Protein AF-A0A348ZWU0-F1 (afdb_monomer)

Radius of gyration: 22.85 Å; Cα contacts (8 Å, |Δi|>4): 570; chains: 1; bounding box: 64×37×62 Å

Foldseek 3Di:
DVVLVVQLVVLVVLLVVLVVCLVLVPPPSLQCSLLSNLVSLLSNLQSVVCVVVVDGPQPDPCNLVLLLLLLLLVLVVLVLCLQLVFKFKFAAAPDLVSNLVSSSSNSSRRLSQLVSQLVVQLVVQDWDFADADACPVCLVVLLVVLVVLSVCCNVCSQPSVLSVLQSQLSNLQSVCVVVVWDHPNVCSNVRTCSSLVSLLVSLLVVLVSSLVSQLSRLTHMAGLRHPQPPDDDRRHGPVVSSSSSNNSSNSVSSVRCQPVPPCCVVPVVVVSVVSVVSSVVSSVVSVVRRYQEHFDFPVRQPPDDPVNVVVCVVVVNTTLSSDDLVPDDPQRNQLSCLCSLVNNYDLLSVLCVVVVNRHLVSLLPDQLVRSCVSSVNPDSSVSVSRNVSSVDPDDDD

Secondary structure (DSSP, 8-state):
-HHHHHHHHHHHHHHHHHHHHHHTT-TTGGGGHHHHHHHHHHHHHHHHHHHHHSS-SSSSTTHHHHHHHHHHHHHHHHHHHHHH--EEEESB-SSHHHHHHHHHHHHTTHHHHHHHHHHHHHHHH---B------GGGHHHHHHHHHHHHHHHHHSTTTSGGGGGTTHHHHHHHHHHHHTSS-HHHHHHTTB-HHHHHHHHHHHHHHHHHHHHHHH-SSEEEE--TT--SSEETTEETTHHHHHHHHHHHHHHHHHHHHH-HHHHH-HHHHHHHHHHHHHHHHHHHHHHTB--BPPBGGG-TTS-HHHHHHHHHTT--BGGGS-GGGS-HHHHHHHHHHHGGG--HHHHHHHHTTT--SHHHHHTS-HHHHHHHHT-S-HHHHHHHHHHHHSPPP--

Mean predicted aligned error: 4.57 Å

Structure (mmCIF, N/CA/C/O backbone):
data_AF-A0A348ZWU0-F1
#
_entry.id   AF-A0A348ZWU0-F1
#
loop_
_atom_site.group_PDB
_atom_site.id
_atom_site.type_symbol
_atom_site.label_atom_id
_atom_site.label_alt_id
_atom_site.label_comp_id
_atom_site.label_asym_id
_atom_site.label_entity_id
_atom_site.label_seq_id
_atom_site.pdbx_PDB_ins_code
_atom_site.Cartn_x
_atom_site.Cartn_y
_atom_site.Cartn_z
_atom_site.occupancy
_atom_site.B_iso_or_equiv
_atom_site.auth_seq_id
_atom_site.auth_comp_id
_atom_site.auth_asym_id
_atom_site.auth_atom_id
_atom_site.pdbx_PDB_model_num
ATOM 1 N N . MET A 1 1 ? 10.026 13.183 27.123 1.00 81.12 1 MET A N 1
ATOM 2 C CA . MET A 1 1 ? 10.229 14.401 26.307 1.00 81.12 1 MET A CA 1
ATOM 3 C C . MET A 1 1 ? 11.468 14.305 25.425 1.00 81.12 1 MET A C 1
ATOM 5 O O . MET A 1 1 ? 11.284 14.278 24.221 1.00 81.12 1 MET A O 1
ATOM 9 N N . ILE A 1 2 ? 12.688 14.157 25.966 1.00 88.06 2 ILE A N 1
ATOM 10 C CA . ILE A 1 2 ? 13.921 14.065 25.145 1.00 88.06 2 ILE A CA 1
ATOM 11 C C . ILE A 1 2 ? 13.853 12.929 24.109 1.00 88.06 2 ILE A C 1
ATOM 13 O O . ILE A 1 2 ? 14.041 13.175 22.926 1.00 88.06 2 ILE A O 1
ATOM 17 N N . LYS A 1 3 ? 13.496 11.703 24.527 1.00 89.06 3 LYS A N 1
ATOM 18 C CA . LYS A 1 3 ? 13.354 10.551 23.610 1.00 89.06 3 LYS A CA 1
ATOM 19 C C . LYS A 1 3 ? 12.375 10.819 22.458 1.00 89.06 3 LYS A C 1
ATOM 21 O O . LYS A 1 3 ? 12.667 10.479 21.321 1.00 89.06 3 LYS A O 1
ATOM 26 N N . SER A 1 4 ? 11.237 11.447 22.757 1.00 92.50 4 SER A N 1
ATOM 27 C CA . SER A 1 4 ? 10.221 11.828 21.770 1.00 92.50 4 SER A CA 1
ATOM 28 C C . SER A 1 4 ? 10.749 12.877 20.787 1.00 92.50 4 SER A C 1
ATOM 30 O O . SER A 1 4 ? 10.544 12.736 19.590 1.00 92.50 4 SER A O 1
ATOM 32 N N . ALA A 1 5 ? 11.473 13.890 21.273 1.00 93.06 5 ALA A N 1
ATOM 33 C CA . ALA A 1 5 ? 12.074 14.920 20.426 1.00 93.06 5 ALA A CA 1
ATOM 34 C C . ALA A 1 5 ? 13.148 14.348 19.497 1.00 93.06 5 ALA A C 1
ATOM 36 O O . ALA A 1 5 ? 13.112 14.610 18.301 1.00 93.06 5 ALA A O 1
ATOM 37 N N . VAL A 1 6 ? 14.045 13.506 20.021 1.00 94.69 6 VAL A N 1
ATOM 38 C CA . VAL A 1 6 ? 15.057 12.820 19.205 1.00 94.69 6 VAL A CA 1
ATOM 39 C C . VAL A 1 6 ? 14.385 11.979 18.122 1.00 94.69 6 VAL A C 1
ATOM 41 O O . VAL A 1 6 ? 14.739 12.111 16.957 1.00 94.69 6 VAL A O 1
ATOM 44 N N . LEU A 1 7 ? 13.374 11.177 18.475 1.00 95.19 7 LEU A N 1
ATOM 45 C CA . LEU A 1 7 ? 12.679 10.326 17.508 1.00 95.19 7 LEU A CA 1
ATOM 46 C C . LEU A 1 7 ? 11.970 11.135 16.416 1.00 95.19 7 LEU A C 1
ATOM 48 O O . LEU A 1 7 ? 12.093 10.798 15.242 1.00 95.19 7 LEU A O 1
ATOM 52 N N . ALA A 1 8 ? 11.262 12.205 16.791 1.00 96.38 8 ALA A N 1
ATOM 53 C CA . ALA A 1 8 ? 10.573 13.075 15.842 1.00 96.38 8 ALA A CA 1
ATOM 54 C C . ALA A 1 8 ? 11.564 13.735 14.870 1.00 96.38 8 ALA A C 1
ATOM 56 O O . ALA A 1 8 ? 11.360 13.695 13.659 1.00 96.38 8 ALA A O 1
ATOM 57 N N . THR A 1 9 ? 12.665 14.283 15.388 1.00 96.88 9 THR A N 1
ATOM 58 C CA . THR A 1 9 ? 13.702 14.918 14.570 1.00 96.88 9 THR A CA 1
ATOM 59 C C . THR A 1 9 ? 14.380 13.908 13.646 1.00 96.88 9 THR A C 1
ATOM 61 O O . THR A 1 9 ? 14.480 14.154 12.447 1.00 96.88 9 THR A O 1
ATOM 64 N N . SER A 1 10 ? 14.786 12.740 14.156 1.00 97.44 10 SER A N 1
ATOM 65 C CA . SER A 1 10 ? 15.367 11.672 13.333 1.00 97.44 10 SER A CA 1
ATOM 66 C C . SER A 1 10 ? 14.412 11.209 12.233 1.00 97.44 10 SER A C 1
ATOM 68 O O . SER A 1 10 ? 14.843 11.010 11.102 1.00 97.44 10 SER A O 1
ATOM 70 N N . ALA A 1 11 ? 13.117 11.080 12.531 1.00 97.75 11 ALA A N 1
ATOM 71 C CA . ALA A 1 11 ? 12.115 10.711 11.542 1.00 97.75 11 ALA A CA 1
ATOM 72 C C . ALA A 1 11 ? 12.002 11.749 10.412 1.00 97.75 11 ALA A C 1
ATOM 74 O O . ALA A 1 11 ? 11.963 11.367 9.244 1.00 97.75 11 ALA A O 1
ATOM 75 N N . LEU A 1 12 ? 12.036 13.049 10.731 1.00 97.69 12 LEU A N 1
ATOM 76 C CA . LEU A 1 12 ? 12.057 14.115 9.721 1.00 97.69 12 LEU A CA 1
ATOM 77 C C . LEU A 1 12 ? 13.313 14.058 8.844 1.00 97.69 12 LEU A C 1
ATOM 79 O O . LEU A 1 12 ? 13.200 14.151 7.624 1.00 97.69 12 LEU A O 1
ATOM 83 N N . PHE A 1 13 ? 14.492 13.851 9.440 1.00 98.12 13 PHE A N 1
ATOM 84 C CA . PHE A 1 13 ? 15.737 13.683 8.682 1.00 98.12 13 PHE A CA 1
ATOM 85 C C . PHE A 1 13 ? 15.674 12.480 7.739 1.00 98.12 13 PHE A C 1
ATOM 87 O O . PHE A 1 13 ? 16.065 12.593 6.581 1.00 98.12 13 PHE A O 1
ATOM 94 N N . VAL A 1 14 ? 15.143 11.345 8.203 1.00 97.94 14 VAL A N 1
ATOM 95 C CA . VAL A 1 14 ? 14.968 10.144 7.374 1.00 97.94 14 VAL A CA 1
ATOM 96 C C . VAL A 1 14 ? 13.984 10.399 6.230 1.00 97.94 14 VAL A C 1
ATOM 98 O O . VAL A 1 14 ? 14.247 9.979 5.105 1.00 97.94 14 VAL A O 1
ATOM 101 N N . HIS A 1 15 ? 12.889 11.124 6.477 1.00 97.81 15 HIS A N 1
ATOM 102 C CA . HIS A 1 15 ? 11.938 11.491 5.425 1.00 97.81 15 HIS A CA 1
ATOM 103 C C . HIS A 1 15 ? 12.584 12.399 4.369 1.00 97.81 15 HIS A C 1
ATOM 105 O O . HIS A 1 15 ? 12.484 12.133 3.172 1.00 97.81 15 HIS A O 1
ATOM 111 N N . ALA A 1 16 ? 13.292 13.443 4.815 1.00 97.94 16 ALA A N 1
ATOM 112 C CA . ALA A 1 16 ? 14.001 14.371 3.941 1.00 97.94 16 ALA A CA 1
ATOM 113 C C . ALA A 1 16 ? 15.090 13.661 3.124 1.00 97.94 16 ALA A C 1
ATOM 115 O O . ALA A 1 16 ? 15.205 13.891 1.923 1.00 97.94 16 ALA A O 1
ATOM 116 N N . PHE A 1 17 ? 15.833 12.742 3.748 1.00 97.50 17 PHE A N 1
ATOM 117 C CA . PHE A 1 17 ? 16.801 11.897 3.057 1.00 97.50 17 PHE A CA 1
ATOM 118 C C . PHE A 1 17 ? 16.137 11.008 1.999 1.00 97.50 17 PHE A C 1
ATOM 120 O O . PHE A 1 17 ? 16.675 10.876 0.907 1.00 97.50 17 PHE A O 1
ATOM 127 N N . GLY A 1 18 ? 14.959 10.441 2.278 1.00 97.00 18 GLY A N 1
ATOM 128 C CA . GLY A 1 18 ? 14.198 9.667 1.293 1.00 97.00 18 GLY A CA 1
ATOM 129 C C . GLY A 1 18 ? 13.842 10.482 0.046 1.00 97.00 18 GLY A C 1
ATOM 130 O O . GLY A 1 18 ? 14.041 10.009 -1.070 1.00 97.00 18 GLY A O 1
ATOM 131 N N . ILE A 1 19 ? 13.377 11.723 0.227 1.00 96.81 19 ILE A N 1
ATOM 132 C CA . ILE A 1 19 ? 13.079 12.649 -0.881 1.00 96.81 19 ILE A CA 1
ATOM 133 C C . ILE A 1 19 ? 14.358 13.019 -1.642 1.00 96.81 19 ILE A C 1
ATOM 135 O O . ILE A 1 19 ? 14.377 12.992 -2.870 1.00 96.81 19 ILE A O 1
ATOM 139 N N . PHE A 1 20 ? 15.437 13.329 -0.925 1.00 97.12 20 PHE A N 1
ATOM 140 C CA . PHE A 1 20 ? 16.730 13.633 -1.531 1.00 97.12 20 PHE A CA 1
ATOM 141 C C . PHE A 1 20 ? 17.260 12.457 -2.363 1.00 97.12 20 PHE A C 1
ATOM 143 O O . PHE A 1 20 ? 17.613 12.634 -3.524 1.00 97.12 20 PHE A O 1
ATOM 150 N N . ALA A 1 21 ? 17.232 11.241 -1.814 1.00 95.81 21 ALA A N 1
ATOM 151 C CA . ALA A 1 21 ? 17.662 10.031 -2.505 1.00 95.81 21 ALA A CA 1
ATOM 152 C C . ALA A 1 21 ? 16.810 9.713 -3.743 1.00 95.81 21 ALA A C 1
ATOM 154 O O . ALA A 1 21 ? 17.338 9.185 -4.720 1.00 95.81 21 ALA A O 1
ATOM 155 N N . LEU A 1 22 ? 15.514 10.039 -3.715 1.00 94.62 22 LEU A N 1
ATOM 156 C CA . LEU A 1 22 ? 14.635 9.927 -4.876 1.00 94.62 22 LEU A CA 1
ATOM 157 C C . LEU A 1 22 ? 15.043 10.904 -5.989 1.00 94.62 22 LEU A C 1
ATOM 159 O O . LEU A 1 22 ? 15.162 10.494 -7.141 1.00 94.62 22 LEU A O 1
ATOM 163 N N . ASN A 1 23 ? 15.278 12.173 -5.648 1.00 94.19 23 ASN A N 1
ATOM 164 C CA . ASN A 1 23 ? 15.627 13.213 -6.621 1.00 94.19 23 ASN A CA 1
ATOM 165 C C . ASN A 1 23 ? 17.016 12.989 -7.235 1.00 94.19 23 ASN A C 1
ATOM 167 O O . ASN A 1 23 ? 17.173 13.057 -8.450 1.00 94.19 23 ASN A O 1
ATOM 171 N N . GLU A 1 24 ? 17.998 12.643 -6.402 1.00 93.06 24 GLU A N 1
ATOM 172 C CA . GLU A 1 24 ? 19.389 12.400 -6.808 1.00 93.06 24 GLU A CA 1
ATOM 173 C C . GLU A 1 24 ? 19.638 10.964 -7.303 1.00 93.06 24 GLU A C 1
ATOM 175 O O . GLU A 1 24 ? 20.768 10.592 -7.611 1.00 93.06 24 GLU A O 1
ATOM 180 N N . ARG A 1 25 ? 18.592 10.128 -7.367 1.00 91.69 25 ARG A N 1
ATOM 181 C CA . ARG A 1 25 ? 18.658 8.731 -7.832 1.00 91.69 25 ARG A CA 1
ATOM 182 C C . ARG A 1 25 ? 19.705 7.876 -7.109 1.00 91.69 25 ARG A C 1
ATOM 184 O O . ARG A 1 25 ? 20.391 7.057 -7.717 1.00 91.69 25 ARG A O 1
ATOM 191 N N . ILE A 1 26 ? 19.791 8.029 -5.786 1.00 92.12 26 ILE A N 1
ATOM 192 C CA . ILE A 1 26 ? 20.791 7.352 -4.949 1.00 92.12 26 ILE A CA 1
ATOM 193 C C . ILE A 1 26 ? 20.382 5.900 -4.696 1.00 92.12 26 ILE A C 1
ATOM 195 O O . ILE A 1 26 ? 19.399 5.613 -4.005 1.00 92.12 26 ILE A O 1
ATOM 199 N N . GLU A 1 27 ? 21.178 4.962 -5.199 1.00 90.50 27 GLU A N 1
ATOM 200 C CA . GLU A 1 27 ? 21.002 3.535 -4.938 1.00 90.50 27 GLU A CA 1
ATOM 201 C C . GLU A 1 27 ? 21.618 3.110 -3.592 1.00 90.50 27 GLU A C 1
ATOM 203 O O . GLU A 1 27 ? 22.649 3.646 -3.183 1.00 90.50 27 GLU A O 1
ATOM 208 N N . PRO A 1 28 ? 21.015 2.137 -2.878 1.00 89.56 28 PRO A N 1
ATOM 209 C CA . PRO A 1 28 ? 19.747 1.456 -3.175 1.00 89.56 28 PRO A CA 1
ATOM 210 C C . PRO A 1 28 ? 18.505 2.214 -2.660 1.00 89.56 28 PRO A C 1
ATOM 212 O O . PRO A 1 28 ? 17.383 1.724 -2.782 1.00 89.56 28 PRO A O 1
ATOM 215 N N . PHE A 1 29 ? 18.682 3.386 -2.046 1.00 92.12 29 PHE A N 1
ATOM 216 C CA . PHE A 1 29 ? 17.634 4.084 -1.294 1.00 92.12 29 PHE A CA 1
ATOM 217 C C . PHE A 1 29 ? 16.441 4.526 -2.144 1.00 92.12 29 PHE A C 1
ATOM 219 O O . PHE A 1 29 ? 15.312 4.490 -1.652 1.00 92.12 29 PHE A O 1
ATOM 226 N N . ILE A 1 30 ? 16.656 4.856 -3.420 1.00 92.12 30 ILE A N 1
ATOM 227 C CA . ILE A 1 30 ? 15.579 5.228 -4.343 1.00 92.12 30 ILE A CA 1
ATOM 228 C C . ILE A 1 30 ? 14.493 4.140 -4.468 1.00 92.12 30 ILE A C 1
ATOM 230 O O . ILE A 1 30 ? 13.305 4.454 -4.559 1.00 92.12 30 ILE A O 1
ATOM 234 N N . TYR A 1 31 ? 14.856 2.854 -4.379 1.00 91.31 31 TYR A N 1
ATOM 235 C CA . TYR A 1 31 ? 13.897 1.737 -4.444 1.00 91.31 31 TYR A CA 1
ATOM 236 C C . TYR A 1 31 ? 13.083 1.566 -3.162 1.00 91.31 31 TYR A C 1
ATOM 238 O O . TYR A 1 31 ? 12.045 0.907 -3.158 1.00 91.31 31 TYR A O 1
ATOM 246 N N . HIS A 1 32 ? 13.542 2.168 -2.067 1.00 92.88 32 HIS A N 1
ATOM 247 C CA . HIS A 1 32 ? 12.915 2.078 -0.756 1.00 92.88 32 HIS A CA 1
ATOM 248 C C . HIS A 1 32 ? 12.151 3.345 -0.371 1.00 92.88 32 HIS A C 1
ATOM 250 O O . HIS A 1 32 ? 11.665 3.415 0.757 1.00 92.88 32 HIS A O 1
ATOM 256 N N . PHE A 1 33 ? 11.995 4.308 -1.291 1.00 96.25 33 PHE A N 1
ATOM 257 C CA . PHE A 1 33 ? 11.300 5.575 -1.048 1.00 96.25 33 PHE A CA 1
ATOM 258 C C . PHE A 1 33 ? 9.953 5.378 -0.339 1.00 96.25 33 PHE A C 1
ATOM 260 O O . PHE A 1 33 ? 9.744 5.937 0.732 1.00 96.25 33 PHE A O 1
ATOM 267 N N . TYR A 1 34 ? 9.092 4.493 -0.856 1.00 96.31 34 TYR A N 1
ATOM 268 C CA . TYR A 1 34 ? 7.782 4.205 -0.261 1.00 96.31 34 TYR A CA 1
ATOM 269 C C . TYR A 1 34 ? 7.872 3.791 1.217 1.00 96.31 34 TYR A C 1
ATOM 271 O O . TYR A 1 34 ? 7.186 4.343 2.081 1.00 96.31 34 TYR A O 1
ATOM 279 N N . SER A 1 35 ? 8.753 2.836 1.522 1.00 97.00 35 SER A N 1
ATOM 280 C CA . SER A 1 35 ? 8.947 2.328 2.881 1.00 97.00 35 SER A CA 1
ATOM 281 C C . SER A 1 35 ? 9.577 3.376 3.796 1.00 97.00 35 SER A C 1
ATOM 283 O O . SER A 1 35 ? 9.158 3.513 4.944 1.00 97.00 35 SER A O 1
ATOM 285 N N . ILE A 1 36 ? 10.556 4.135 3.296 1.00 97.62 36 ILE A N 1
ATOM 286 C CA . ILE A 1 36 ? 11.203 5.226 4.035 1.00 97.62 36 ILE A CA 1
ATOM 287 C C . ILE A 1 36 ? 10.163 6.286 4.407 1.00 97.62 36 ILE A C 1
ATOM 289 O O . ILE A 1 36 ? 10.096 6.692 5.570 1.00 97.62 36 ILE A O 1
ATOM 293 N N . SER A 1 37 ? 9.313 6.692 3.463 1.00 98.31 37 SER A N 1
ATOM 294 C CA . SER A 1 37 ? 8.278 7.702 3.679 1.00 98.31 37 SER A CA 1
ATOM 295 C C . SER A 1 37 ? 7.246 7.268 4.719 1.00 98.31 37 SER A C 1
ATOM 297 O O . SER A 1 37 ? 6.952 8.034 5.637 1.00 98.31 37 SER A O 1
ATOM 299 N N . TRP A 1 38 ? 6.761 6.025 4.653 1.00 98.31 38 TRP A N 1
ATOM 300 C CA . TRP A 1 38 ? 5.799 5.516 5.633 1.00 98.31 38 TRP A CA 1
ATOM 301 C C . TRP A 1 38 ? 6.386 5.362 7.032 1.00 98.31 38 TRP A C 1
ATOM 303 O O . TRP A 1 38 ? 5.771 5.791 8.009 1.00 98.31 38 TRP A O 1
ATOM 313 N N . TRP A 1 39 ? 7.565 4.749 7.152 1.00 98.31 39 TRP A N 1
ATOM 314 C CA . TRP A 1 39 ? 8.166 4.514 8.462 1.00 98.31 39 TRP A CA 1
ATOM 315 C C . TRP A 1 39 ? 8.585 5.819 9.131 1.00 98.31 39 TRP A C 1
ATOM 317 O O . TRP A 1 39 ? 8.314 5.998 10.317 1.00 98.31 39 TRP A O 1
ATOM 327 N N . SER A 1 40 ? 9.150 6.770 8.384 1.00 98.25 40 SER A N 1
ATOM 328 C CA . SER A 1 40 ? 9.408 8.110 8.921 1.00 98.25 40 SER A CA 1
ATOM 329 C C . SER A 1 40 ? 8.121 8.814 9.359 1.00 98.25 40 SER A C 1
ATOM 331 O O . SER A 1 40 ? 8.088 9.375 10.450 1.00 98.25 40 SER A O 1
ATOM 333 N N . TYR A 1 41 ? 7.033 8.720 8.592 1.00 98.50 41 TYR A N 1
ATOM 334 C CA . TYR A 1 41 ? 5.739 9.283 8.988 1.00 98.50 41 TYR A CA 1
ATOM 335 C C . TYR A 1 41 ? 5.186 8.669 10.283 1.00 98.50 41 TYR A C 1
ATOM 337 O O . TYR A 1 41 ? 4.821 9.403 11.203 1.00 98.50 41 TYR A O 1
ATOM 345 N N . ILE A 1 42 ? 5.172 7.335 10.393 1.00 98.38 42 ILE A N 1
ATOM 346 C CA . ILE A 1 42 ? 4.696 6.620 11.589 1.00 98.38 42 ILE A CA 1
ATOM 347 C C . ILE A 1 42 ? 5.524 7.018 12.813 1.00 98.38 42 ILE A C 1
ATOM 349 O O . ILE A 1 42 ? 4.970 7.319 13.872 1.00 98.38 42 ILE A O 1
ATOM 353 N N . PHE A 1 43 ? 6.851 7.052 12.664 1.00 98.00 43 PHE A N 1
ATOM 354 C CA . PHE A 1 43 ? 7.769 7.409 13.741 1.00 98.00 43 PHE A CA 1
ATOM 355 C C . PHE A 1 43 ? 7.620 8.854 14.179 1.00 98.00 43 PHE A C 1
ATOM 357 O O . PHE A 1 43 ? 7.588 9.130 15.380 1.00 98.00 43 PHE A O 1
ATOM 364 N N . PHE A 1 44 ? 7.471 9.761 13.221 1.00 98.06 44 PHE A N 1
ATOM 365 C CA . PHE A 1 44 ? 7.207 11.157 13.501 1.00 98.06 44 PHE A CA 1
ATOM 366 C C . PHE A 1 44 ? 5.890 11.321 14.263 1.00 98.06 44 PHE A C 1
ATOM 368 O O . PHE A 1 44 ? 5.885 11.888 15.356 1.00 98.06 44 PHE A O 1
ATOM 375 N N . LEU A 1 45 ? 4.781 10.786 13.744 1.00 97.12 45 LEU A N 1
ATOM 376 C CA . LEU A 1 45 ? 3.470 11.027 14.340 1.00 97.12 45 LEU A CA 1
ATOM 377 C C . LEU A 1 45 ? 3.335 10.374 15.720 1.00 97.12 45 LEU A C 1
ATOM 379 O O . LEU A 1 45 ? 2.839 11.014 16.647 1.00 97.12 45 LEU A O 1
ATOM 383 N N . ASP A 1 46 ? 3.846 9.155 15.909 1.00 96.56 46 ASP A N 1
ATOM 384 C CA . ASP A 1 46 ? 3.831 8.510 17.225 1.00 96.56 46 ASP A CA 1
ATOM 385 C C . ASP A 1 46 ? 4.710 9.261 18.240 1.00 96.56 46 ASP A C 1
ATOM 387 O O . ASP A 1 46 ? 4.330 9.439 19.402 1.00 96.56 46 ASP A O 1
ATOM 391 N N . ALA A 1 47 ? 5.846 9.814 17.799 1.00 96.50 47 ALA A N 1
ATOM 392 C CA . ALA A 1 47 ? 6.657 10.701 18.626 1.00 96.50 47 ALA A CA 1
ATOM 393 C C . ALA A 1 47 ? 5.901 11.970 19.033 1.00 96.50 47 ALA A C 1
ATOM 395 O O . ALA A 1 47 ? 5.887 12.295 20.227 1.00 96.50 47 ALA A O 1
ATOM 396 N N . ILE A 1 48 ? 5.210 12.629 18.096 1.00 95.50 48 ILE A N 1
ATOM 397 C CA . ILE A 1 48 ? 4.369 13.797 18.388 1.00 95.50 48 ILE A CA 1
ATOM 398 C C . ILE A 1 48 ? 3.288 13.445 19.422 1.00 95.50 48 ILE A C 1
ATOM 400 O O . ILE A 1 48 ? 3.114 14.135 20.431 1.00 95.50 48 ILE A O 1
ATOM 404 N N . LEU A 1 49 ? 2.588 12.327 19.225 1.00 94.31 49 LEU A N 1
ATOM 405 C CA . LEU A 1 49 ? 1.522 11.887 20.123 1.00 94.31 49 LEU A CA 1
ATOM 406 C C . LEU A 1 49 ? 2.034 11.473 21.506 1.00 94.31 49 LEU A C 1
ATOM 408 O O . LEU A 1 49 ? 1.290 11.589 22.491 1.00 94.31 49 LEU A O 1
ATOM 412 N N . SER A 1 50 ? 3.289 11.036 21.604 1.00 94.69 50 SER A N 1
ATOM 413 C CA . SER A 1 50 ? 3.915 10.660 22.870 1.00 94.69 50 SER A CA 1
ATOM 414 C C . SER A 1 50 ? 4.217 11.855 23.782 1.00 94.69 50 SER A C 1
ATOM 416 O O . SER A 1 50 ? 4.270 11.664 24.996 1.00 94.69 50 SER A O 1
ATOM 418 N N . PHE A 1 51 ? 4.348 13.087 23.264 1.00 91.44 51 PHE A N 1
ATOM 419 C CA . PHE A 1 51 ? 4.684 14.256 24.094 1.00 91.44 51 PHE A CA 1
ATOM 420 C C . PHE A 1 51 ? 3.662 14.524 25.200 1.00 91.44 51 PHE A C 1
ATOM 422 O O . PHE A 1 51 ? 4.055 14.831 26.321 1.00 91.44 51 PHE A O 1
ATOM 429 N N . LYS A 1 52 ? 2.363 14.363 24.912 1.00 82.44 52 LYS A N 1
ATOM 430 C CA . LYS A 1 52 ? 1.293 14.620 25.893 1.00 82.44 52 LYS A CA 1
ATOM 431 C C . LYS A 1 52 ? 1.117 13.495 26.920 1.00 82.44 52 LYS A C 1
ATOM 433 O O . LYS A 1 52 ? 0.721 13.762 28.045 1.00 82.44 52 LYS A O 1
ATOM 438 N N . ARG A 1 53 ? 1.362 12.233 26.539 1.00 79.50 53 ARG A N 1
ATOM 439 C CA . ARG A 1 53 ? 1.060 11.042 27.370 1.00 79.50 53 ARG A CA 1
ATOM 440 C C . ARG A 1 53 ? 2.295 10.330 27.934 1.00 79.50 53 ARG A C 1
ATOM 442 O O . ARG A 1 53 ? 2.153 9.407 28.730 1.00 79.50 53 ARG A O 1
ATOM 449 N N . GLY A 1 54 ? 3.493 10.694 27.483 1.00 83.38 54 GLY A N 1
ATOM 450 C CA . GLY A 1 54 ? 4.752 10.041 27.851 1.00 83.38 54 GLY A CA 1
ATOM 451 C C . GLY A 1 54 ? 4.912 8.605 27.332 1.00 83.38 54 GLY A C 1
ATOM 452 O O . GLY A 1 54 ? 5.848 7.923 27.742 1.00 83.38 54 GLY A O 1
ATOM 453 N N . LYS A 1 55 ? 4.014 8.125 26.459 1.00 89.94 55 LYS A N 1
ATOM 454 C CA . LYS A 1 55 ? 4.004 6.751 25.931 1.00 89.94 55 LYS A CA 1
ATOM 455 C C . LYS A 1 55 ? 3.778 6.749 24.420 1.00 89.94 55 LYS A C 1
ATOM 457 O O . LYS A 1 55 ? 2.928 7.491 23.933 1.00 89.94 55 LYS A O 1
ATOM 462 N N . PHE A 1 56 ? 4.518 5.890 23.726 1.00 93.19 56 PHE A N 1
ATOM 463 C CA . PHE A 1 56 ? 4.336 5.585 22.307 1.00 93.19 56 PHE A CA 1
ATOM 464 C C . PHE A 1 56 ? 3.186 4.594 22.126 1.00 93.19 56 PHE A C 1
ATOM 466 O O . PHE A 1 56 ? 3.090 3.608 22.866 1.00 93.19 56 PHE A O 1
ATOM 473 N N . LEU A 1 57 ? 2.318 4.856 21.155 1.00 92.75 57 LEU A N 1
ATOM 474 C CA . LEU A 1 57 ? 1.173 4.011 20.839 1.00 92.75 57 LEU A CA 1
ATOM 475 C C . LEU A 1 57 ? 1.590 2.797 20.001 1.00 92.75 57 LEU A C 1
ATOM 477 O O . LEU A 1 57 ? 1.124 1.689 20.258 1.00 92.75 57 LEU A O 1
ATOM 481 N N . VAL A 1 58 ? 2.504 2.996 19.050 1.00 93.75 58 VAL A N 1
ATOM 482 C CA . VAL A 1 58 ? 2.948 1.990 18.075 1.00 93.75 58 VAL A CA 1
ATOM 483 C C . VAL A 1 58 ? 4.386 1.548 18.361 1.00 93.75 58 VAL A C 1
ATOM 485 O O . VAL A 1 58 ? 4.676 0.351 18.390 1.00 93.75 58 VAL A O 1
ATOM 488 N N . ILE A 1 59 ? 5.288 2.493 18.633 1.00 94.00 59 ILE A N 1
ATOM 489 C CA . ILE A 1 59 ? 6.734 2.280 18.794 1.00 94.00 59 ILE A CA 1
ATOM 490 C C . ILE A 1 59 ? 7.033 1.841 20.220 1.00 94.00 59 ILE A C 1
ATOM 492 O O . ILE A 1 59 ? 7.548 2.562 21.074 1.00 94.00 59 ILE A O 1
ATOM 496 N N . ASN A 1 60 ? 6.646 0.607 20.492 1.00 92.19 60 ASN A N 1
ATOM 497 C CA . ASN A 1 60 ? 6.870 -0.064 21.756 1.00 92.19 60 ASN A CA 1
ATOM 498 C C . ASN A 1 60 ? 7.283 -1.522 21.504 1.00 92.19 60 ASN A C 1
ATOM 500 O O . ASN A 1 60 ? 7.445 -1.962 20.367 1.00 92.19 60 ASN A O 1
ATOM 504 N N . LYS A 1 61 ? 7.437 -2.304 22.576 1.00 91.00 61 LYS A N 1
ATOM 505 C CA . LYS A 1 61 ? 7.870 -3.711 22.511 1.00 91.00 61 LYS A CA 1
ATOM 506 C C . LYS A 1 61 ? 6.996 -4.624 21.634 1.00 91.00 61 LYS A C 1
ATOM 508 O O . LYS A 1 61 ? 7.425 -5.725 21.308 1.00 91.00 61 LYS A O 1
ATOM 513 N N . ARG A 1 62 ? 5.771 -4.210 21.285 1.00 90.94 62 ARG A N 1
ATOM 514 C CA . ARG A 1 62 ? 4.859 -4.968 20.417 1.00 90.94 62 ARG A CA 1
ATOM 515 C C . ARG A 1 62 ? 5.061 -4.684 18.928 1.00 90.94 62 ARG A C 1
ATOM 517 O O . ARG A 1 62 ? 4.471 -5.398 18.124 1.00 90.94 62 ARG A O 1
ATOM 524 N N . LEU A 1 63 ? 5.890 -3.705 18.554 1.00 94.50 63 LEU A N 1
ATOM 525 C CA . LEU A 1 63 ? 6.068 -3.285 17.161 1.00 94.50 63 LEU A CA 1
ATOM 526 C C . LEU A 1 63 ? 6.395 -4.446 16.202 1.00 94.50 63 LEU A C 1
ATOM 528 O O . LEU A 1 63 ? 5.714 -4.536 15.187 1.00 94.50 63 LEU A O 1
ATOM 532 N N . PRO A 1 64 ? 7.324 -5.382 16.497 1.00 95.44 64 PRO A N 1
ATOM 533 C CA . PRO A 1 64 ? 7.601 -6.492 15.579 1.00 95.44 64 PRO A CA 1
ATOM 534 C C . PRO A 1 64 ? 6.380 -7.384 15.316 1.00 95.44 64 PRO A C 1
ATOM 536 O O . PRO A 1 64 ? 6.154 -7.818 14.189 1.00 95.44 64 PRO A O 1
ATOM 539 N N . TYR A 1 65 ? 5.553 -7.615 16.341 1.00 94.25 65 TYR A N 1
ATOM 540 C CA . TYR A 1 65 ? 4.309 -8.369 16.190 1.00 94.25 65 TYR A CA 1
ATOM 541 C C . TYR A 1 65 ? 3.286 -7.584 15.376 1.00 94.25 65 TYR A C 1
ATOM 543 O O . TYR A 1 65 ? 2.644 -8.149 14.501 1.00 94.25 65 TYR A O 1
ATOM 551 N N . LEU A 1 66 ? 3.164 -6.278 15.624 1.00 95.19 66 LEU A N 1
ATOM 552 C CA . LEU A 1 66 ? 2.260 -5.417 14.869 1.00 95.19 66 LEU A CA 1
ATOM 553 C C . LEU A 1 66 ? 2.658 -5.327 13.388 1.00 95.19 66 LEU A C 1
ATOM 555 O O . LEU A 1 66 ? 1.780 -5.372 12.537 1.00 95.19 66 LEU A O 1
ATOM 559 N N . VAL A 1 67 ? 3.956 -5.273 13.076 1.00 97.94 67 VAL A N 1
ATOM 560 C CA . VAL A 1 67 ? 4.490 -5.325 11.702 1.00 97.94 67 VAL A CA 1
ATOM 561 C C . VAL A 1 67 ? 4.079 -6.626 11.018 1.00 97.94 67 VAL A C 1
ATOM 563 O O . VAL A 1 67 ? 3.497 -6.595 9.937 1.00 97.94 67 VAL A O 1
ATOM 566 N N . LEU A 1 68 ? 4.336 -7.771 11.659 1.00 97.69 68 LEU A N 1
ATOM 567 C CA . LEU A 1 68 ? 3.979 -9.080 11.108 1.00 97.69 68 LEU A CA 1
ATOM 568 C C . LEU A 1 68 ? 2.468 -9.205 10.883 1.00 97.69 68 LEU A C 1
ATOM 570 O O . LEU A 1 68 ? 2.028 -9.712 9.857 1.00 97.69 68 LEU A O 1
ATOM 574 N N . ILE A 1 69 ? 1.676 -8.728 11.837 1.00 96.19 69 ILE A N 1
ATOM 575 C CA . ILE A 1 69 ? 0.221 -8.822 11.793 1.00 96.19 69 ILE A CA 1
ATOM 576 C C . ILE A 1 69 ? -0.372 -7.862 10.764 1.00 96.19 69 ILE A C 1
ATOM 578 O O . ILE A 1 69 ? -1.271 -8.253 10.029 1.00 96.19 69 ILE A O 1
ATOM 582 N N . SER A 1 70 ? 0.165 -6.648 10.652 1.00 98.44 70 SER A N 1
ATOM 583 C CA . SER A 1 70 ? -0.172 -5.708 9.581 1.00 98.44 70 SER A CA 1
ATOM 584 C C . SER A 1 70 ? 0.158 -6.294 8.209 1.00 98.44 70 SER A C 1
ATOM 586 O O . SER A 1 70 ? -0.650 -6.204 7.288 1.00 98.44 70 SER A O 1
ATOM 588 N N . CYS A 1 71 ? 1.304 -6.969 8.088 1.00 98.62 71 CYS A N 1
ATOM 589 C CA . CYS A 1 71 ? 1.671 -7.676 6.870 1.00 98.62 71 CYS A CA 1
ATOM 590 C C . CYS A 1 71 ? 0.681 -8.801 6.546 1.00 98.62 71 CYS A C 1
ATOM 592 O O . CYS A 1 71 ? 0.194 -8.874 5.421 1.00 98.62 71 CYS A O 1
ATOM 594 N N . ALA A 1 72 ? 0.336 -9.644 7.523 1.00 98.06 72 ALA A N 1
ATOM 595 C CA . ALA A 1 72 ? -0.625 -10.729 7.338 1.00 98.06 72 ALA A CA 1
ATOM 596 C C . ALA A 1 72 ? -2.032 -10.211 6.997 1.00 98.06 72 ALA A C 1
ATOM 598 O O . ALA A 1 72 ? -2.712 -10.800 6.161 1.00 98.06 72 ALA A O 1
ATOM 599 N N . PHE A 1 73 ? -2.443 -9.092 7.599 1.00 98.00 73 PHE A N 1
ATOM 600 C CA . PHE A 1 73 ? -3.687 -8.397 7.282 1.00 98.00 73 PHE A CA 1
ATOM 601 C C . PHE A 1 73 ? -3.717 -7.954 5.817 1.00 98.00 73 PHE A C 1
ATOM 603 O O . PHE A 1 73 ? -4.638 -8.328 5.098 1.00 98.00 73 PHE A O 1
ATOM 610 N N . TRP A 1 74 ? -2.686 -7.250 5.332 1.00 98.31 74 TRP A N 1
ATOM 611 C CA . TRP A 1 74 ? -2.616 -6.868 3.916 1.00 98.31 74 TRP A CA 1
ATOM 612 C C . TRP A 1 74 ? -2.552 -8.089 2.986 1.00 98.31 74 TRP A C 1
ATOM 614 O O . TRP A 1 74 ? -3.197 -8.109 1.940 1.00 98.31 74 TRP A O 1
ATOM 624 N N . CYS A 1 75 ? -1.848 -9.151 3.392 1.00 98.44 75 CYS A N 1
ATOM 625 C CA . CYS A 1 75 ? -1.778 -10.400 2.632 1.00 98.44 75 CYS A CA 1
ATOM 626 C C . CYS A 1 75 ? -3.162 -11.026 2.387 1.00 98.44 75 CYS A C 1
ATOM 628 O O . CYS A 1 75 ? -3.354 -11.663 1.356 1.00 98.44 75 CYS A O 1
ATOM 630 N N . MET A 1 76 ? -4.154 -10.812 3.261 1.00 97.69 76 MET A N 1
ATOM 631 C CA . MET A 1 76 ? -5.533 -11.245 2.989 1.00 97.69 76 MET A CA 1
ATOM 632 C C . MET A 1 76 ? -6.113 -10.549 1.749 1.00 97.69 76 MET A C 1
ATOM 634 O O . MET A 1 76 ? -6.747 -11.201 0.919 1.00 97.69 76 MET A O 1
ATOM 638 N N . PHE A 1 77 ? -5.856 -9.250 1.584 1.00 97.88 77 PHE A N 1
ATOM 639 C CA . PHE A 1 77 ? -6.288 -8.488 0.410 1.00 97.88 77 PHE A CA 1
ATOM 640 C C . PHE A 1 77 ? -5.502 -8.883 -0.839 1.00 97.88 77 PHE A C 1
ATOM 642 O O . PHE A 1 77 ? -6.095 -8.963 -1.910 1.00 97.88 77 PHE A O 1
ATOM 649 N N . GLU A 1 78 ? -4.215 -9.220 -0.713 1.00 98.19 78 GLU A N 1
ATOM 650 C CA . GLU A 1 78 ? -3.432 -9.796 -1.818 1.00 98.19 78 GLU A CA 1
ATOM 651 C C . GLU A 1 78 ? -4.026 -11.119 -2.309 1.00 98.19 78 GLU A C 1
ATOM 653 O O . GLU A 1 78 ? -4.181 -11.322 -3.513 1.00 98.19 78 GLU A O 1
ATOM 658 N N . LEU A 1 79 ? -4.434 -12.001 -1.392 1.00 97.94 79 LEU A N 1
ATOM 659 C CA . LEU A 1 79 ? -5.086 -13.265 -1.743 1.00 97.94 79 LEU A CA 1
ATOM 660 C C . LEU A 1 79 ? -6.436 -13.039 -2.437 1.00 97.94 79 LEU A C 1
ATOM 662 O O . LEU A 1 79 ? -6.742 -13.710 -3.422 1.00 97.94 79 LEU A O 1
ATOM 666 N N . ILE A 1 80 ? -7.227 -12.068 -1.973 1.00 97.75 80 ILE A N 1
ATOM 667 C CA . ILE A 1 80 ? -8.471 -11.658 -2.641 1.00 97.75 80 ILE A CA 1
ATOM 668 C C . ILE A 1 80 ? -8.163 -11.077 -4.033 1.00 97.75 80 ILE A C 1
ATOM 670 O O . ILE A 1 80 ? -8.853 -11.381 -5.012 1.00 97.75 80 ILE A O 1
ATOM 674 N N . ASN A 1 81 ? -7.095 -10.289 -4.158 1.00 97.44 81 ASN A N 1
ATOM 675 C CA . ASN A 1 81 ? -6.680 -9.661 -5.408 1.00 97.44 81 ASN A CA 1
ATOM 676 C C . ASN A 1 81 ? -6.279 -10.665 -6.490 1.00 97.44 81 ASN A C 1
ATOM 678 O O . ASN A 1 81 ? -6.463 -10.364 -7.666 1.00 97.44 81 ASN A O 1
ATOM 682 N N . LEU A 1 82 ? -5.846 -11.880 -6.136 1.00 96.38 82 LEU A N 1
ATOM 683 C CA . LEU A 1 82 ? -5.642 -12.955 -7.117 1.00 96.38 82 LEU A CA 1
ATOM 684 C C . LEU A 1 82 ? -6.901 -13.201 -7.961 1.00 96.38 82 LEU A C 1
ATOM 686 O O . LEU A 1 82 ? -6.806 -13.494 -9.152 1.00 96.38 82 LEU A O 1
ATOM 690 N N . ARG A 1 83 ? -8.086 -13.049 -7.354 1.00 96.38 83 ARG A N 1
ATOM 691 C CA . ARG A 1 83 ? -9.373 -13.166 -8.044 1.00 96.38 83 ARG A CA 1
ATOM 692 C C . ARG A 1 83 ? -9.834 -11.846 -8.654 1.00 96.38 83 ARG A C 1
ATOM 694 O O . ARG A 1 83 ? -10.397 -11.859 -9.749 1.00 96.38 83 ARG A O 1
ATOM 701 N N . LEU A 1 84 ? -9.644 -10.728 -7.952 1.00 95.56 84 LEU A N 1
ATOM 702 C CA . LEU A 1 84 ? -10.139 -9.427 -8.412 1.00 95.56 84 LEU A CA 1
ATOM 703 C C . LEU A 1 84 ? -9.320 -8.857 -9.572 1.00 95.56 84 LEU A C 1
ATOM 705 O O . LEU A 1 84 ? -9.890 -8.224 -10.460 1.00 95.56 84 LEU A O 1
ATOM 709 N N . GLY A 1 85 ? -8.001 -9.058 -9.566 1.00 94.69 85 GLY A N 1
ATOM 710 C CA . GLY A 1 85 ? -7.057 -8.444 -10.497 1.00 94.69 85 GLY A CA 1
ATOM 711 C C . GLY A 1 85 ? -7.188 -6.922 -10.517 1.00 94.69 85 GLY A C 1
ATOM 712 O O . GLY A 1 85 ? -7.325 -6.342 -11.588 1.00 94.69 85 GLY A O 1
ATOM 713 N N . ASN A 1 86 ? -7.271 -6.294 -9.342 1.00 94.12 86 ASN A N 1
ATOM 714 C CA . ASN A 1 86 ? -7.460 -4.851 -9.193 1.00 94.12 86 ASN A CA 1
ATOM 715 C C . ASN A 1 86 ? -6.139 -4.083 -9.137 1.00 94.12 86 ASN A C 1
ATOM 717 O O . ASN A 1 86 ? -6.124 -2.896 -9.466 1.00 94.12 86 ASN A O 1
ATOM 721 N N . TRP A 1 87 ? -5.043 -4.730 -8.742 1.00 95.31 87 TRP A N 1
ATOM 722 C CA . TRP A 1 87 ? -3.698 -4.161 -8.811 1.00 95.31 87 TRP A CA 1
ATOM 723 C C . TRP A 1 87 ? -2.642 -5.217 -9.136 1.00 95.31 87 TRP A C 1
ATOM 725 O O . TRP A 1 87 ? -2.877 -6.421 -9.005 1.00 95.31 87 TRP A O 1
ATOM 735 N N . PHE A 1 88 ? -1.479 -4.748 -9.578 1.00 97.19 88 PHE A N 1
ATOM 736 C CA . PHE A 1 88 ? -0.281 -5.550 -9.817 1.00 97.19 88 PHE A CA 1
ATOM 737 C C . PHE A 1 88 ? 0.976 -4.731 -9.504 1.00 97.19 88 PHE A C 1
ATOM 739 O O . PHE A 1 88 ? 0.911 -3.503 -9.503 1.00 97.19 88 PHE A O 1
ATOM 746 N N . TYR A 1 89 ? 2.103 -5.388 -9.232 1.00 97.38 89 TYR A N 1
ATOM 747 C CA . TYR A 1 89 ? 3.368 -4.748 -8.859 1.00 97.38 89 TYR A CA 1
ATOM 748 C C . TYR A 1 89 ? 4.346 -4.678 -10.029 1.00 97.38 89 TYR A C 1
ATOM 750 O O . TYR A 1 89 ? 4.486 -5.641 -10.779 1.00 97.38 89 TYR A O 1
ATOM 758 N N . ILE A 1 90 ? 5.064 -3.564 -10.139 1.00 96.56 90 ILE A N 1
ATOM 759 C CA . ILE A 1 90 ? 6.097 -3.329 -11.154 1.00 96.56 90 ILE A CA 1
ATOM 760 C C . ILE A 1 90 ? 7.432 -2.965 -10.507 1.00 96.56 90 ILE A C 1
ATOM 762 O O . ILE A 1 90 ? 7.474 -2.433 -9.394 1.00 96.56 90 ILE A O 1
ATOM 766 N N . ASN A 1 91 ? 8.519 -3.212 -11.239 1.00 95.25 91 ASN A N 1
ATOM 767 C CA . ASN A 1 91 ? 9.893 -2.866 -10.867 1.00 95.25 91 ASN A CA 1
ATOM 768 C C . ASN A 1 91 ? 10.309 -3.370 -9.476 1.00 95.25 91 ASN A C 1
ATOM 770 O O . ASN A 1 91 ? 10.997 -2.665 -8.734 1.00 95.25 91 ASN A O 1
ATOM 774 N N . LEU A 1 92 ? 9.873 -4.563 -9.074 1.00 95.00 92 LEU A N 1
ATOM 775 C CA . LEU A 1 92 ? 10.296 -5.118 -7.790 1.00 95.00 92 LEU A CA 1
ATOM 776 C C . LEU A 1 92 ? 11.755 -5.597 -7.851 1.00 95.00 92 LEU A C 1
ATOM 778 O O . LEU A 1 92 ? 12.213 -6.006 -8.917 1.00 95.00 92 LEU A O 1
ATOM 782 N N . PRO A 1 93 ? 12.504 -5.607 -6.733 1.00 92.38 93 PRO A N 1
ATOM 783 C CA . PRO A 1 93 ? 13.862 -6.155 -6.711 1.00 92.38 93 PRO A CA 1
ATOM 784 C C . PRO A 1 93 ? 13.924 -7.559 -7.320 1.00 92.38 93 PRO A C 1
ATOM 786 O O . PRO A 1 93 ? 13.063 -8.373 -7.024 1.00 92.38 93 PRO A O 1
ATOM 789 N N . ASP A 1 94 ? 14.937 -7.884 -8.123 1.00 89.38 94 ASP A N 1
ATOM 790 C CA . ASP A 1 94 ? 15.054 -9.195 -8.794 1.00 89.38 94 ASP A CA 1
ATOM 791 C C . ASP A 1 94 ? 15.355 -10.361 -7.825 1.00 89.38 94 ASP A C 1
ATOM 793 O O . ASP A 1 94 ? 14.937 -11.504 -8.027 1.00 89.38 94 ASP A O 1
ATOM 797 N N . ARG A 1 95 ? 16.001 -10.075 -6.688 1.00 92.00 95 ARG A N 1
ATOM 798 C CA . ARG A 1 95 ? 16.250 -11.076 -5.641 1.00 92.00 95 ARG A CA 1
ATOM 799 C C . ARG A 1 95 ? 15.006 -11.294 -4.778 1.00 92.00 95 ARG A C 1
ATOM 801 O O . ARG A 1 95 ? 14.554 -10.384 -4.085 1.00 92.00 95 ARG A O 1
ATOM 808 N N . ARG A 1 96 ? 14.516 -12.539 -4.730 1.00 93.88 96 ARG A N 1
ATOM 809 C CA . ARG A 1 96 ? 13.314 -12.928 -3.963 1.00 93.88 96 ARG A CA 1
ATOM 810 C C . ARG A 1 96 ? 13.386 -12.556 -2.480 1.00 93.88 96 ARG A C 1
ATOM 812 O O . ARG A 1 96 ? 12.409 -12.055 -1.935 1.00 93.88 96 ARG A O 1
ATOM 819 N N . SER A 1 97 ? 14.529 -12.766 -1.828 1.00 94.00 97 SER A N 1
ATOM 820 C CA . SER A 1 97 ? 14.700 -12.426 -0.407 1.00 94.00 97 SER A CA 1
ATOM 821 C C . SER A 1 97 ? 14.488 -10.934 -0.137 1.00 94.00 97 SER A C 1
ATOM 823 O O . SER A 1 97 ? 13.848 -10.575 0.850 1.00 94.00 97 SER A O 1
ATOM 825 N N . TYR A 1 98 ? 14.958 -10.066 -1.036 1.00 93.00 98 TYR A N 1
ATOM 826 C CA . TYR A 1 98 ? 14.764 -8.619 -0.930 1.00 93.00 98 TYR A CA 1
ATOM 827 C C . TYR A 1 98 ? 13.311 -8.221 -1.170 1.00 93.00 98 TYR A C 1
ATOM 829 O O . TYR A 1 98 ? 12.808 -7.356 -0.459 1.00 93.00 98 TYR A O 1
ATOM 837 N N . ARG A 1 99 ? 12.609 -8.887 -2.097 1.00 93.94 99 ARG A N 1
ATOM 838 C CA . ARG A 1 99 ? 11.163 -8.682 -2.273 1.00 93.94 99 ARG A CA 1
ATOM 839 C C . ARG A 1 99 ? 10.382 -9.057 -1.025 1.00 93.94 99 ARG A C 1
ATOM 841 O O . ARG A 1 99 ? 9.588 -8.256 -0.561 1.00 93.94 99 ARG A O 1
ATOM 848 N N . TYR A 1 100 ? 10.648 -10.225 -0.442 1.00 96.00 100 TYR A N 1
ATOM 849 C CA . TYR A 1 100 ? 9.911 -10.710 0.731 1.00 96.00 100 TYR A CA 1
ATOM 850 C C . TYR A 1 100 ? 10.124 -9.804 1.944 1.00 96.00 100 TYR A C 1
ATOM 852 O O . TYR A 1 100 ? 9.174 -9.480 2.657 1.00 96.00 100 TYR A O 1
ATOM 860 N N . LEU A 1 101 ? 11.362 -9.348 2.153 1.00 96.00 101 LEU A N 1
ATOM 861 C CA . LEU A 1 101 ? 11.655 -8.350 3.174 1.00 96.00 101 LEU A CA 1
ATOM 862 C C . LEU A 1 101 ? 10.963 -7.014 2.859 1.00 96.00 101 LEU A C 1
ATOM 864 O O . LEU A 1 101 ? 10.387 -6.400 3.751 1.00 96.00 101 LEU A O 1
ATOM 868 N N . GLY A 1 102 ? 10.971 -6.593 1.593 1.00 95.75 102 GLY A N 1
ATOM 869 C CA . GLY A 1 102 ? 10.260 -5.408 1.119 1.00 95.75 102 GLY A CA 1
ATOM 870 C C . GLY A 1 102 ? 8.757 -5.472 1.389 1.00 95.75 102 GLY A C 1
ATOM 871 O O . GLY A 1 102 ? 8.210 -4.514 1.926 1.00 95.75 102 GLY A O 1
ATOM 872 N N . TYR A 1 103 ? 8.109 -6.607 1.108 1.00 97.31 103 TYR A N 1
ATOM 873 C CA . TYR A 1 103 ? 6.697 -6.847 1.411 1.00 97.31 103 TYR A CA 1
ATOM 874 C C . TYR A 1 103 ? 6.431 -6.744 2.911 1.00 97.31 103 TYR A C 1
ATOM 876 O O . TYR A 1 103 ? 5.539 -6.009 3.315 1.00 97.31 103 TYR A O 1
ATOM 884 N N . LEU A 1 104 ? 7.238 -7.404 3.751 1.00 98.19 104 LEU A N 1
ATOM 885 C CA . LEU A 1 104 ? 7.087 -7.328 5.207 1.00 98.19 104 LEU A CA 1
ATOM 886 C C . LEU A 1 104 ? 7.202 -5.887 5.721 1.00 98.19 104 LEU A C 1
ATOM 888 O O . LEU A 1 104 ? 6.405 -5.459 6.553 1.00 98.19 104 LEU A O 1
ATOM 892 N N . ILE A 1 105 ? 8.182 -5.135 5.218 1.00 97.75 105 ILE A N 1
ATOM 893 C CA . ILE A 1 105 ? 8.427 -3.750 5.629 1.00 97.75 105 ILE A CA 1
ATOM 894 C C . ILE A 1 105 ? 7.317 -2.822 5.132 1.00 97.75 105 ILE A C 1
ATOM 896 O O . ILE A 1 105 ? 6.892 -1.965 5.898 1.00 97.75 105 ILE A O 1
ATOM 900 N N . ALA A 1 106 ? 6.858 -2.970 3.887 1.00 97.81 106 ALA A N 1
ATOM 901 C CA . ALA A 1 106 ? 5.836 -2.112 3.291 1.00 97.81 106 ALA A CA 1
ATOM 902 C C . ALA A 1 106 ? 4.435 -2.445 3.820 1.00 97.81 106 ALA A C 1
ATOM 904 O O . ALA A 1 106 ? 3.712 -1.561 4.254 1.00 97.81 106 ALA A O 1
ATOM 905 N N . PHE A 1 107 ? 4.050 -3.718 3.863 1.00 98.44 107 PHE A N 1
ATOM 906 C CA . PHE A 1 107 ? 2.745 -4.137 4.385 1.00 98.44 107 PHE A CA 1
ATOM 907 C C . PHE A 1 107 ? 2.673 -4.031 5.912 1.00 98.44 107 PHE A C 1
ATOM 909 O O . PHE A 1 107 ? 1.600 -3.897 6.503 1.00 98.44 107 PHE A O 1
ATOM 916 N N . GLY A 1 108 ? 3.831 -4.012 6.571 1.00 98.19 108 GLY A N 1
ATOM 917 C CA . GLY A 1 108 ? 3.962 -3.713 7.988 1.00 98.19 108 GLY A CA 1
ATOM 918 C C . GLY A 1 108 ? 3.529 -2.300 8.386 1.00 98.19 108 GLY A C 1
ATOM 919 O O . GLY A 1 108 ? 3.303 -2.075 9.571 1.00 98.19 108 GLY A O 1
ATOM 920 N N . THR A 1 109 ? 3.400 -1.358 7.442 1.00 98.38 109 THR A N 1
ATOM 921 C CA . THR A 1 109 ? 3.032 0.040 7.737 1.00 98.38 109 THR A CA 1
ATOM 922 C C . THR A 1 109 ? 1.527 0.283 7.728 1.00 98.38 109 THR A C 1
ATOM 924 O O . THR A 1 109 ? 1.088 1.278 8.298 1.00 98.38 109 THR A O 1
ATOM 927 N N . VAL A 1 110 ? 0.737 -0.621 7.138 1.00 98.31 110 VAL A N 1
ATOM 928 C CA . VAL A 1 110 ? -0.698 -0.428 6.873 1.00 98.31 110 VAL A CA 1
ATOM 929 C C . VAL A 1 110 ? -1.487 -0.126 8.145 1.00 98.31 110 VAL A C 1
ATOM 931 O O . VAL A 1 110 ? -2.054 0.958 8.281 1.00 98.31 110 VAL A O 1
ATOM 934 N N . ILE A 1 111 ? -1.501 -1.059 9.101 1.00 98.25 111 ILE A N 1
ATOM 935 C CA . ILE A 1 111 ? -2.228 -0.878 10.361 1.00 98.25 111 ILE A CA 1
ATOM 936 C C . ILE A 1 111 ? -1.601 0.247 11.200 1.00 98.25 111 ILE A C 1
ATOM 938 O O . ILE A 1 111 ? -2.347 1.132 11.623 1.00 98.25 111 ILE A O 1
ATOM 942 N N . PRO A 1 112 ? -0.270 0.277 11.444 1.00 98.12 112 PRO A N 1
ATOM 943 C CA . PRO A 1 112 ? 0.351 1.356 12.208 1.00 98.12 112 PRO A CA 1
ATOM 944 C C . PRO A 1 112 ? 0.052 2.755 11.678 1.00 98.12 112 PRO A C 1
ATOM 946 O O . PRO A 1 112 ? -0.254 3.638 12.475 1.00 98.12 112 PRO A O 1
ATOM 949 N N . GLY A 1 113 ? 0.132 2.945 10.358 1.00 98.19 113 GLY A N 1
ATOM 950 C CA . GLY A 1 113 ? -0.119 4.215 9.689 1.00 98.19 113 GLY A CA 1
ATOM 951 C C . GLY A 1 113 ? -1.552 4.676 9.903 1.00 98.19 113 GLY A C 1
ATOM 952 O O . GLY A 1 113 ? -1.769 5.752 10.446 1.00 98.19 113 GLY A O 1
ATOM 953 N N . ILE A 1 114 ? -2.529 3.830 9.573 1.00 98.50 114 ILE A N 1
ATOM 954 C CA . ILE A 1 114 ? -3.949 4.171 9.738 1.00 98.50 114 ILE A CA 1
ATOM 955 C C . ILE A 1 114 ? -4.279 4.458 11.205 1.00 98.50 114 ILE A C 1
ATOM 957 O O . ILE A 1 114 ? -4.905 5.473 11.513 1.00 98.50 114 ILE A O 1
ATOM 961 N N . TYR A 1 115 ? -3.833 3.593 12.118 1.00 97.94 115 TYR A N 1
ATOM 962 C CA . TYR A 1 115 ? -4.135 3.727 13.539 1.00 97.94 115 TYR A CA 1
ATOM 963 C C . TYR A 1 115 ? -3.556 5.016 14.133 1.00 97.94 115 TYR A C 1
ATOM 965 O O . TYR A 1 115 ? -4.270 5.755 14.810 1.00 97.94 115 TYR A O 1
ATOM 973 N N . ILE A 1 116 ? -2.280 5.324 13.867 1.00 97.31 116 ILE A N 1
ATOM 974 C CA . ILE A 1 116 ? -1.634 6.507 14.447 1.00 97.31 116 ILE A CA 1
ATOM 975 C C . ILE A 1 116 ? -2.214 7.811 13.885 1.00 97.31 116 ILE A C 1
ATOM 977 O O . ILE A 1 116 ? -2.366 8.785 14.626 1.00 97.31 116 ILE A O 1
ATOM 981 N N . THR A 1 117 ? -2.604 7.823 12.608 1.00 98.44 117 THR A N 1
ATOM 982 C CA . THR A 1 117 ? -3.272 8.967 11.976 1.00 98.44 117 THR A CA 1
ATOM 983 C C . THR A 1 117 ? -4.676 9.176 12.529 1.00 98.44 117 THR A C 1
ATOM 985 O O . THR A 1 117 ? -5.018 10.301 12.897 1.00 98.44 117 THR A O 1
ATOM 988 N N . ALA A 1 118 ? -5.473 8.111 12.654 1.00 97.94 118 ALA A N 1
ATOM 989 C CA . ALA A 1 118 ? -6.804 8.189 13.250 1.00 97.94 118 ALA A CA 1
ATOM 990 C C . ALA A 1 118 ? -6.735 8.665 14.711 1.00 97.94 118 ALA A C 1
ATOM 992 O O . ALA A 1 118 ? -7.476 9.564 15.099 1.00 97.94 118 ALA A O 1
ATOM 993 N N . GLU A 1 119 ? -5.788 8.159 15.505 1.00 96.12 119 GLU A N 1
ATOM 994 C CA . GLU A 1 119 ? -5.561 8.616 16.883 1.00 96.12 119 GLU A CA 1
ATOM 995 C C . GLU A 1 119 ? -5.143 10.088 16.962 1.00 96.12 119 GLU A C 1
ATOM 997 O O . GLU A 1 119 ? -5.582 10.812 17.859 1.00 96.12 119 GLU A O 1
ATOM 1002 N N . ALA A 1 120 ? -4.305 10.560 16.033 1.00 96.69 120 ALA A N 1
ATOM 1003 C CA . ALA A 1 120 ? -3.952 11.972 15.966 1.00 96.69 120 ALA A CA 1
ATOM 1004 C C . ALA A 1 120 ? -5.191 12.833 15.706 1.00 96.69 120 ALA A C 1
ATOM 1006 O O . ALA A 1 120 ? -5.441 13.771 16.461 1.00 96.69 120 ALA A O 1
ATOM 1007 N N . ILE A 1 121 ? -5.993 12.478 14.700 1.00 97.62 121 ILE A N 1
ATOM 1008 C CA . ILE A 1 121 ? -7.215 13.204 14.338 1.00 97.62 121 ILE A CA 1
ATOM 1009 C C . ILE A 1 121 ? -8.234 13.160 15.475 1.00 97.62 121 ILE A C 1
ATOM 1011 O O . ILE A 1 121 ? -8.791 14.197 15.825 1.00 97.62 121 ILE A O 1
ATOM 1015 N N . HIS A 1 122 ? -8.429 12.006 16.113 1.00 96.19 122 HIS A N 1
ATOM 1016 C CA . HIS A 1 122 ? -9.360 11.857 17.228 1.00 96.19 122 HIS A CA 1
ATOM 1017 C C . HIS A 1 122 ? -9.039 12.817 18.379 1.00 96.19 122 HIS A C 1
ATOM 1019 O O . HIS A 1 122 ? -9.941 13.392 18.979 1.00 96.19 122 HIS A O 1
ATOM 1025 N N . ARG A 1 123 ? -7.754 13.073 18.654 1.00 93.75 123 ARG A N 1
ATOM 1026 C CA . ARG A 1 123 ? -7.341 14.046 19.681 1.00 93.75 123 ARG A CA 1
ATOM 1027 C C . ARG A 1 123 ? -7.633 15.501 19.318 1.00 93.75 123 ARG A C 1
ATOM 1029 O O . ARG A 1 123 ? -7.662 16.326 20.227 1.00 93.75 123 ARG A O 1
ATOM 1036 N N . PHE A 1 124 ? -7.783 15.818 18.034 1.00 93.31 124 PHE A N 1
ATOM 1037 C CA . PHE A 1 124 ? -8.185 17.149 17.575 1.00 93.31 124 PHE A CA 1
ATOM 1038 C C . PHE A 1 124 ? -9.705 17.288 17.504 1.00 93.31 124 PHE A C 1
ATOM 1040 O O . PHE A 1 124 ? -10.237 18.306 17.929 1.00 93.31 124 PHE A O 1
ATOM 1047 N N . VAL A 1 125 ? -10.391 16.265 16.992 1.00 93.50 125 VAL A N 1
ATOM 1048 C CA . VAL A 1 125 ? -11.852 16.242 16.834 1.00 93.50 125 VAL A CA 1
ATOM 1049 C C . VAL A 1 125 ? -12.560 16.115 18.188 1.00 93.50 125 VAL A C 1
ATOM 1051 O O . VAL A 1 125 ? -13.576 16.767 18.410 1.00 93.50 125 VAL A O 1
ATOM 1054 N N . GLY A 1 126 ? -12.008 15.315 19.103 1.00 91.88 126 GLY A N 1
ATOM 1055 C CA . GLY A 1 126 ? -12.611 15.015 20.397 1.00 91.88 126 GLY A CA 1
ATOM 1056 C C . GLY A 1 126 ? -13.842 14.110 20.301 1.00 91.88 126 GLY A C 1
ATOM 1057 O O . GLY A 1 126 ? -14.175 13.566 19.245 1.00 91.88 126 GLY A O 1
ATOM 1058 N N . ASP A 1 127 ? -14.523 13.945 21.435 1.00 91.00 127 ASP A N 1
ATOM 1059 C CA . ASP A 1 127 ? -15.779 13.205 21.495 1.00 91.00 127 ASP A CA 1
ATOM 1060 C C . ASP A 1 127 ? -16.91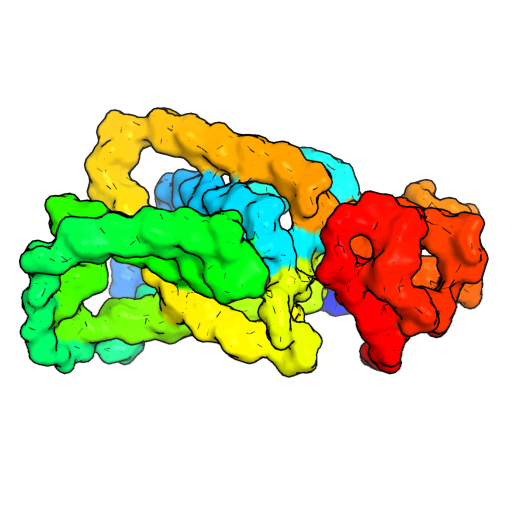6 14.049 20.906 1.00 91.00 127 ASP A C 1
ATOM 1062 O O . ASP A 1 127 ? -17.248 15.118 21.417 1.00 91.00 127 ASP A O 1
ATOM 1066 N N . ILE A 1 128 ? -17.541 13.542 19.843 1.00 95.31 128 ILE A N 1
ATOM 1067 C CA . ILE A 1 128 ? -18.734 14.146 19.242 1.00 95.31 128 ILE A CA 1
ATOM 1068 C C . ILE A 1 128 ? -19.963 13.372 19.728 1.00 95.31 128 ILE A C 1
ATOM 1070 O O . ILE A 1 128 ? -20.116 12.204 19.347 1.00 95.31 128 ILE A O 1
ATOM 1074 N N . PRO A 1 129 ? -20.833 13.975 20.560 1.00 95.62 129 PRO A N 1
ATOM 1075 C CA . PRO A 1 129 ? -22.036 13.313 21.029 1.00 95.62 129 PRO A CA 1
ATOM 1076 C C . PRO A 1 129 ? -23.069 13.210 19.903 1.00 95.62 129 PRO A C 1
ATOM 1078 O O . PRO A 1 129 ? -23.340 14.174 19.190 1.00 95.62 129 PRO A O 1
ATOM 1081 N N . ILE A 1 130 ? -23.681 12.040 19.776 1.00 96.50 130 ILE A N 1
ATOM 1082 C CA . ILE A 1 130 ? -24.820 11.777 18.892 1.00 96.50 130 ILE A CA 1
ATOM 1083 C C . ILE A 1 130 ? -25.920 11.065 19.677 1.00 96.50 130 ILE A C 1
ATOM 1085 O O . ILE A 1 130 ? -25.687 10.543 20.768 1.00 96.50 130 ILE A O 1
ATOM 1089 N N . ARG A 1 131 ? -27.135 11.013 19.122 1.00 95.88 131 ARG A N 1
ATOM 1090 C CA . ARG A 1 131 ? -28.219 10.232 19.726 1.00 95.88 131 ARG A CA 1
ATOM 1091 C C . ARG A 1 131 ? -27.816 8.746 19.765 1.00 95.88 131 ARG A C 1
ATOM 1093 O O . ARG A 1 131 ? -27.502 8.207 18.703 1.00 95.88 131 ARG A O 1
ATOM 1100 N N . PRO A 1 132 ? -27.846 8.084 20.938 1.00 96.06 132 PRO A N 1
ATOM 1101 C CA . PRO A 1 132 ? -27.535 6.664 21.043 1.00 96.06 132 PRO A CA 1
ATOM 1102 C C . PRO A 1 132 ? -28.394 5.812 20.108 1.00 96.06 132 PRO A C 1
ATOM 1104 O O . PRO A 1 132 ? -29.618 5.968 20.067 1.00 96.06 132 PRO A O 1
ATOM 1107 N N . LEU A 1 133 ? -27.750 4.897 19.386 1.00 94.44 133 LEU A N 1
ATOM 1108 C CA . LEU A 1 133 ? -28.401 3.956 18.479 1.00 94.44 133 LEU A CA 1
ATOM 1109 C C . LEU A 1 133 ? -28.080 2.528 18.916 1.00 94.44 133 LEU A C 1
ATOM 1111 O O . LEU A 1 133 ? -26.924 2.115 18.892 1.00 94.44 133 LEU A O 1
ATOM 1115 N N . SER A 1 134 ? -29.106 1.762 19.297 1.00 92.94 134 SER A N 1
ATOM 1116 C CA . SER A 1 134 ? -28.919 0.355 19.654 1.00 92.94 134 SER A CA 1
ATOM 1117 C C . SER A 1 134 ? -28.962 -0.543 18.427 1.00 92.94 134 SER A C 1
ATOM 1119 O O . SER A 1 134 ? -29.943 -0.557 17.685 1.00 92.94 134 SER A O 1
ATOM 1121 N N . LEU A 1 135 ? -27.905 -1.337 18.251 1.00 90.69 135 LEU A N 1
ATOM 1122 C CA . LEU A 1 135 ? -27.789 -2.309 17.163 1.00 90.69 135 LEU A CA 1
ATOM 1123 C C . LEU A 1 135 ? -27.799 -3.760 17.662 1.00 90.69 135 LEU A C 1
ATOM 1125 O O . LEU A 1 135 ? -27.626 -4.670 16.854 1.00 90.69 135 LEU A O 1
ATOM 1129 N N . ARG A 1 136 ? -28.065 -4.008 18.958 1.00 86.56 136 ARG A N 1
ATOM 1130 C CA . ARG A 1 136 ? -28.029 -5.356 19.572 1.00 86.56 136 ARG A CA 1
ATOM 1131 C C . ARG A 1 136 ? -28.818 -6.407 18.798 1.00 86.56 136 ARG A C 1
ATOM 1133 O O . ARG A 1 136 ? -28.317 -7.507 18.587 1.00 86.56 136 ARG A O 1
ATOM 1140 N N . GLY A 1 137 ? -30.021 -6.055 18.340 1.00 89.88 137 GLY A N 1
ATOM 1141 C CA . GLY A 1 137 ? -30.888 -6.957 17.572 1.00 89.88 137 GLY A CA 1
ATOM 1142 C C . GLY A 1 137 ? -30.359 -7.319 16.179 1.00 89.88 137 GLY A C 1
ATOM 1143 O O . GLY A 1 137 ? -30.774 -8.322 15.612 1.00 89.88 137 GLY A O 1
ATOM 1144 N N . HIS A 1 138 ? -29.414 -6.546 15.639 1.00 93.06 138 HIS A N 1
ATOM 1145 C CA . HIS A 1 138 ? -28.914 -6.679 14.267 1.00 93.06 138 HIS A CA 1
ATOM 1146 C C . HIS A 1 138 ? -27.502 -7.278 14.191 1.00 93.06 138 HIS A C 1
ATOM 1148 O O . HIS A 1 138 ? -27.006 -7.539 13.099 1.00 93.06 138 HIS A O 1
ATOM 1154 N N . VAL A 1 139 ? -26.853 -7.544 15.331 1.00 94.38 139 VAL A N 1
ATOM 1155 C CA . VAL A 1 139 ? -25.455 -8.011 15.408 1.00 94.38 139 VAL A CA 1
ATOM 1156 C C . VAL A 1 139 ? -25.220 -9.288 14.591 1.00 94.38 139 VAL A C 1
ATOM 1158 O O . VAL A 1 139 ? -24.225 -9.390 13.879 1.00 94.38 139 VAL A O 1
ATOM 1161 N N . SER A 1 140 ? -26.133 -10.261 14.655 1.00 94.31 140 SER A N 1
ATOM 1162 C CA . SER A 1 140 ? -26.005 -11.504 13.878 1.00 94.31 140 SER A CA 1
ATOM 1163 C C . SER A 1 140 ? -26.146 -11.267 12.373 1.00 94.31 140 SER A C 1
ATOM 1165 O O . SER A 1 140 ? -25.399 -11.854 11.595 1.00 94.31 140 SER A O 1
ATOM 1167 N N . PHE A 1 141 ? -27.057 -10.379 11.964 1.00 96.62 141 PHE A N 1
ATOM 1168 C CA . PHE A 1 141 ? -27.228 -10.005 10.560 1.00 96.62 141 PHE A CA 1
ATOM 1169 C C . PHE A 1 141 ? -25.989 -9.284 10.016 1.00 96.62 141 PHE A C 1
ATOM 1171 O O . PHE A 1 141 ? -25.506 -9.642 8.946 1.00 96.62 141 PHE A O 1
ATOM 1178 N N . LEU A 1 142 ? -25.432 -8.331 10.774 1.00 96.31 142 LEU A N 1
ATOM 1179 C CA . LEU A 1 142 ? -24.193 -7.633 10.414 1.00 96.31 142 LEU A CA 1
ATOM 1180 C C . LEU A 1 142 ? -23.032 -8.619 10.240 1.00 96.31 142 LEU A C 1
ATOM 1182 O O . LEU A 1 142 ? -22.330 -8.589 9.236 1.00 96.31 142 LEU A O 1
ATOM 1186 N N . PHE A 1 143 ? -22.862 -9.552 11.175 1.00 97.62 143 PHE A N 1
ATOM 1187 C CA . PHE A 1 143 ? -21.794 -10.544 11.070 1.00 97.62 143 PHE A CA 1
ATOM 1188 C C . PHE A 1 143 ? -21.891 -11.367 9.777 1.00 97.62 143 PHE A C 1
ATOM 1190 O O . PHE A 1 143 ? -20.897 -11.538 9.076 1.00 97.62 143 PHE A O 1
ATOM 1197 N N . ILE A 1 144 ? -23.098 -11.829 9.430 1.00 98.00 144 ILE A N 1
ATOM 1198 C CA . ILE A 1 144 ? -23.348 -12.597 8.202 1.00 98.00 144 ILE A CA 1
ATOM 1199 C C . ILE A 1 144 ? -23.147 -11.727 6.955 1.00 98.00 144 ILE A C 1
ATOM 1201 O O . ILE A 1 144 ? -22.584 -12.206 5.969 1.00 98.00 144 ILE A O 1
ATOM 1205 N N . SER A 1 145 ? -23.561 -10.456 6.986 1.00 97.94 145 SER A N 1
ATOM 1206 C CA . SER A 1 145 ? -23.468 -9.568 5.823 1.00 97.94 145 SER A CA 1
ATOM 1207 C C . SER A 1 145 ? -22.027 -9.350 5.364 1.00 97.94 145 SER A C 1
ATOM 1209 O O . SER A 1 145 ? -21.792 -9.262 4.161 1.00 97.94 145 SER A O 1
ATOM 1211 N N . GLY A 1 146 ? -21.053 -9.363 6.279 1.00 97.81 146 GLY A N 1
ATOM 1212 C CA . GLY A 1 146 ? -19.634 -9.321 5.924 1.00 97.81 146 GLY A CA 1
ATOM 1213 C C . GLY A 1 146 ? -19.173 -10.535 5.114 1.00 97.81 146 GLY A C 1
ATOM 1214 O O . GLY A 1 146 ? -18.525 -10.386 4.080 1.00 97.81 146 GLY A O 1
ATOM 1215 N N . PHE A 1 147 ? -19.569 -11.750 5.506 1.00 98.19 147 PHE A N 1
ATOM 1216 C CA . PHE A 1 147 ? -19.252 -12.950 4.719 1.00 98.19 147 PHE A CA 1
ATOM 1217 C C . PHE A 1 147 ? -19.957 -12.945 3.363 1.00 98.19 147 PHE A C 1
ATOM 1219 O O . PHE A 1 147 ? -19.342 -13.280 2.352 1.00 98.19 147 PHE A O 1
ATOM 1226 N N . VAL A 1 148 ? -21.224 -12.519 3.321 1.00 98.38 148 VAL A N 1
ATOM 1227 C CA . VAL A 1 148 ? -21.963 -12.354 2.061 1.00 98.38 148 VAL A CA 1
ATOM 1228 C C . VAL A 1 148 ? -21.250 -11.352 1.150 1.00 98.38 148 VAL A C 1
ATOM 1230 O O . VAL A 1 148 ? -21.060 -11.639 -0.029 1.00 98.38 148 VAL A O 1
ATOM 1233 N N . ALA A 1 149 ? -20.787 -10.220 1.687 1.00 98.38 149 ALA A N 1
ATOM 1234 C CA . ALA A 1 149 ? -20.040 -9.216 0.936 1.00 98.38 149 ALA A CA 1
ATOM 1235 C C . ALA A 1 149 ? -18.755 -9.793 0.317 1.00 98.38 149 ALA A C 1
ATOM 1237 O O . ALA A 1 149 ? -18.499 -9.569 -0.868 1.00 98.38 149 ALA A O 1
ATOM 1238 N N . LEU A 1 150 ? -17.997 -10.599 1.070 1.00 98.31 150 LEU A N 1
ATOM 1239 C CA . LEU A 1 150 ? -16.806 -11.281 0.554 1.00 98.31 150 LEU A CA 1
ATOM 1240 C C . LEU A 1 150 ? -17.149 -12.270 -0.570 1.00 98.31 150 LEU A C 1
ATOM 1242 O O . LEU A 1 150 ? -16.513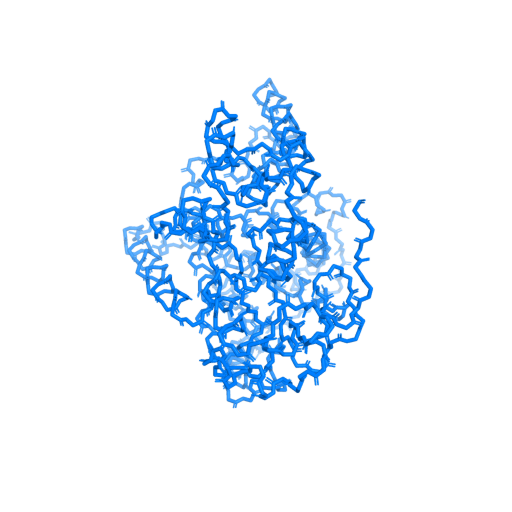 -12.247 -1.624 1.00 98.31 150 LEU A O 1
ATOM 1246 N N . VAL A 1 151 ? -18.165 -13.120 -0.377 1.00 98.38 151 VAL A N 1
ATOM 1247 C CA . VAL A 1 151 ? -18.585 -14.091 -1.402 1.00 98.38 151 VAL A CA 1
ATOM 1248 C C . VAL A 1 151 ? -19.014 -13.372 -2.679 1.00 98.38 151 VAL A C 1
ATOM 1250 O O . VAL A 1 151 ? -18.588 -13.751 -3.768 1.00 98.38 151 VAL A O 1
ATOM 1253 N N . LEU A 1 152 ? -19.804 -12.304 -2.559 1.00 98.25 152 LEU A N 1
ATOM 1254 C CA . LEU A 1 152 ? -20.251 -11.503 -3.698 1.00 98.25 152 LEU A CA 1
ATOM 1255 C C . LEU A 1 152 ? -19.082 -10.834 -4.433 1.00 98.25 152 LEU A C 1
ATOM 1257 O O . LEU A 1 152 ? -19.053 -10.857 -5.667 1.00 98.25 152 LEU A O 1
ATOM 1261 N N . ALA A 1 153 ? -18.096 -10.301 -3.702 1.00 97.50 153 ALA A N 1
ATOM 1262 C CA . ALA A 1 153 ? -16.888 -9.724 -4.291 1.00 97.50 153 ALA A CA 1
ATOM 1263 C C . ALA A 1 153 ? -16.102 -10.750 -5.124 1.00 97.50 153 ALA A C 1
ATOM 1265 O O . ALA A 1 153 ? -15.618 -10.428 -6.207 1.00 97.50 153 ALA A O 1
ATOM 1266 N N . LEU A 1 154 ? -15.998 -11.994 -4.647 1.00 97.69 154 LEU A N 1
ATOM 1267 C CA . LEU A 1 154 ? -15.258 -13.065 -5.323 1.00 97.69 154 LEU A CA 1
ATOM 1268 C C . LEU A 1 154 ? -16.041 -13.712 -6.477 1.00 97.69 154 LEU A C 1
ATOM 1270 O O . LEU A 1 154 ? -15.441 -14.120 -7.481 1.00 97.69 154 LEU A O 1
ATOM 1274 N N . ALA A 1 155 ? -17.368 -13.799 -6.347 1.00 97.75 155 ALA A N 1
ATOM 1275 C CA . ALA A 1 155 ? -18.258 -14.358 -7.360 1.00 97.75 155 ALA A CA 1
ATOM 1276 C C . ALA A 1 155 ? -18.392 -13.426 -8.573 1.00 97.75 155 ALA A C 1
ATOM 1278 O O . ALA A 1 155 ? -18.320 -13.881 -9.715 1.00 97.75 155 ALA A O 1
ATOM 1279 N N . LEU A 1 156 ? -18.524 -12.116 -8.332 1.00 96.50 156 LEU A N 1
ATOM 1280 C CA . LEU A 1 156 ? -18.736 -11.098 -9.364 1.00 96.50 156 LEU A CA 1
ATOM 1281 C C . LEU A 1 156 ? -17.654 -10.001 -9.307 1.00 96.50 156 LEU A C 1
ATOM 1283 O O . LEU A 1 156 ? -17.980 -8.816 -9.184 1.00 96.50 156 LEU A O 1
ATOM 1287 N N . PRO A 1 157 ? -16.360 -10.351 -9.463 1.00 94.56 157 PRO A N 1
ATOM 1288 C CA . PRO A 1 157 ? -15.233 -9.445 -9.214 1.00 94.56 157 PRO A CA 1
ATOM 1289 C C . PRO A 1 157 ? -15.195 -8.246 -10.159 1.00 94.56 157 PRO A C 1
ATOM 1291 O O . PRO A 1 157 ? -14.617 -7.215 -9.842 1.00 94.56 157 PRO A O 1
ATOM 1294 N N . ARG A 1 158 ? -15.837 -8.334 -11.326 1.00 92.38 158 ARG A N 1
ATOM 1295 C CA . ARG A 1 158 ? -15.916 -7.201 -12.250 1.00 92.38 158 ARG A CA 1
ATOM 1296 C C . ARG A 1 158 ? -16.767 -6.055 -11.696 1.00 92.38 158 ARG A C 1
ATOM 1298 O O . ARG A 1 158 ? -16.448 -4.908 -11.975 1.00 92.38 158 ARG A O 1
ATOM 1305 N N . TYR A 1 159 ? -17.822 -6.353 -10.937 1.00 94.19 159 TYR A N 1
ATOM 1306 C CA . TYR A 1 159 ? -18.832 -5.370 -10.518 1.00 94.19 159 TYR A CA 1
ATOM 1307 C C . TYR A 1 159 ? -18.851 -5.150 -9.007 1.00 94.19 159 TYR A C 1
ATOM 1309 O O . TYR A 1 159 ? -18.986 -4.021 -8.550 1.00 94.19 159 TYR A O 1
ATOM 1317 N N . LEU A 1 160 ? -18.696 -6.225 -8.234 1.00 96.06 160 LEU A N 1
ATOM 1318 C CA . LEU A 1 160 ? -18.843 -6.223 -6.780 1.00 96.06 160 LEU A CA 1
ATOM 1319 C C . LEU A 1 160 ? -17.500 -6.226 -6.041 1.00 96.06 160 LEU A C 1
ATOM 1321 O O . LEU A 1 160 ? -17.479 -6.384 -4.825 1.00 96.06 160 LEU A O 1
ATOM 1325 N N . PHE A 1 161 ? -16.380 -5.974 -6.732 1.00 94.38 161 PHE A N 1
ATOM 1326 C CA . PHE A 1 161 ? -15.089 -5.774 -6.068 1.00 94.38 161 PHE A CA 1
ATOM 1327 C C . PHE A 1 161 ? -15.087 -4.691 -4.973 1.00 94.38 161 PHE A C 1
ATOM 1329 O O . PHE A 1 161 ? -14.285 -4.848 -4.054 1.00 94.38 161 PHE A O 1
ATOM 1336 N N . PRO A 1 162 ? -15.919 -3.617 -4.996 1.00 95.19 162 PRO A N 1
ATOM 1337 C CA . PRO A 1 162 ? -15.920 -2.647 -3.903 1.00 95.19 162 PRO A CA 1
ATOM 1338 C C . PRO A 1 162 ? -16.257 -3.283 -2.550 1.00 95.19 162 PRO A C 1
ATOM 1340 O O . PRO A 1 162 ? -15.781 -2.813 -1.522 1.00 95.19 162 PRO A O 1
ATOM 1343 N N . LEU A 1 163 ? -17.011 -4.392 -2.548 1.00 97.00 163 LEU A N 1
ATOM 1344 C CA . LEU A 1 163 ? -17.354 -5.127 -1.332 1.00 97.00 163 LEU A CA 1
ATOM 1345 C C . LEU A 1 163 ? -16.125 -5.725 -0.631 1.00 97.00 163 LEU A C 1
ATOM 1347 O O . LEU A 1 163 ? -16.148 -5.885 0.585 1.00 97.00 163 LEU A O 1
ATOM 1351 N N . ALA A 1 164 ? -15.028 -5.972 -1.356 1.00 95.88 164 ALA A N 1
ATOM 1352 C CA . ALA A 1 164 ? -13.768 -6.433 -0.774 1.00 95.88 164 ALA A CA 1
ATOM 1353 C C . ALA A 1 164 ? -13.084 -5.397 0.137 1.00 95.88 164 ALA A C 1
ATOM 1355 O O . ALA A 1 164 ? -12.150 -5.763 0.835 1.00 95.88 164 ALA A O 1
ATOM 1356 N N . TRP A 1 165 ? -13.539 -4.140 0.139 1.00 95.69 165 TRP A N 1
ATOM 1357 C CA . TRP A 1 165 ? -13.016 -3.064 0.995 1.00 95.69 165 TRP A CA 1
ATOM 1358 C C . TRP A 1 165 ? -13.944 -2.709 2.168 1.00 95.69 165 TRP A C 1
ATOM 1360 O O . TRP A 1 165 ? -13.683 -1.744 2.886 1.00 95.69 165 TRP A O 1
ATOM 1370 N N . VAL A 1 166 ? -15.067 -3.427 2.312 1.00 96.88 166 VAL A N 1
ATOM 1371 C CA . VAL A 1 166 ? -16.023 -3.245 3.421 1.00 96.88 166 VAL A CA 1
ATOM 1372 C C . VAL A 1 166 ? -16.405 -4.550 4.124 1.00 96.88 166 VAL A C 1
ATOM 1374 O O . VAL A 1 166 ? -17.054 -4.505 5.171 1.00 96.88 166 VAL A O 1
ATOM 1377 N N . PHE A 1 167 ? -16.075 -5.716 3.556 1.00 97.81 167 PHE A N 1
ATOM 1378 C CA . PHE A 1 167 ? -16.540 -7.018 4.047 1.00 97.81 167 PHE A CA 1
ATOM 1379 C C . PHE A 1 167 ? -16.097 -7.302 5.483 1.00 97.81 167 PHE A C 1
ATOM 1381 O O . PHE A 1 167 ? -16.816 -7.959 6.239 1.00 97.81 167 PHE A O 1
ATOM 1388 N N . LEU A 1 168 ? -14.913 -6.823 5.861 1.00 97.38 168 LEU A N 1
ATOM 1389 C CA . LEU A 1 168 ? -14.301 -7.166 7.131 1.00 97.38 168 LEU A CA 1
ATOM 1390 C C . LEU A 1 168 ? -14.778 -6.239 8.254 1.00 97.38 168 LEU A C 1
ATOM 1392 O O . LEU A 1 168 ? -14.716 -6.630 9.422 1.00 97.38 168 LEU A 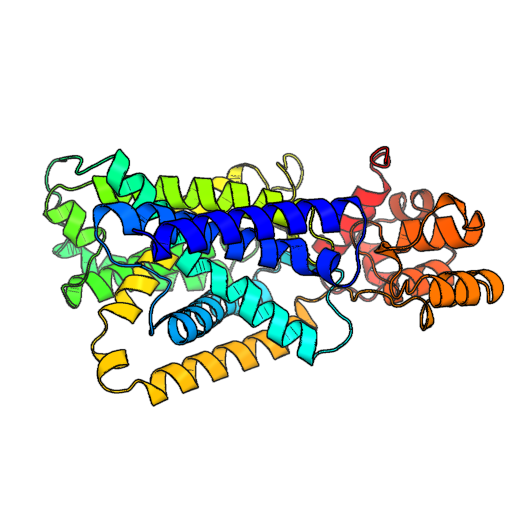O 1
ATOM 1396 N N . ILE A 1 169 ? -15.329 -5.067 7.904 1.00 97.62 169 ILE A N 1
ATOM 1397 C CA . ILE A 1 169 ? -15.887 -4.088 8.847 1.00 97.62 169 ILE A CA 1
ATOM 1398 C C . ILE A 1 169 ? -16.907 -4.756 9.777 1.00 97.62 169 ILE A C 1
ATOM 1400 O O . ILE A 1 169 ? -16.638 -4.831 10.976 1.00 97.62 169 ILE A O 1
ATOM 1404 N N . PRO A 1 170 ? -18.047 -5.297 9.298 1.00 97.50 170 PRO A N 1
ATOM 1405 C CA . PRO A 1 170 ? -19.050 -5.831 10.209 1.00 97.50 170 PRO A CA 1
ATOM 1406 C C . PRO A 1 170 ? -18.604 -7.135 10.892 1.00 97.50 170 PRO A C 1
ATOM 1408 O O . PRO A 1 170 ? -19.070 -7.432 11.990 1.00 97.50 170 PRO A O 1
ATOM 1411 N N . ILE A 1 171 ? -17.679 -7.902 10.298 1.00 98.06 171 ILE A N 1
ATOM 1412 C CA . ILE A 1 171 ? -17.137 -9.125 10.912 1.00 98.06 171 ILE A CA 1
ATOM 1413 C C . ILE A 1 171 ? -16.340 -8.765 12.167 1.00 98.06 171 ILE A C 1
ATOM 1415 O O . ILE A 1 171 ? -16.642 -9.254 13.258 1.00 98.06 171 ILE A O 1
ATOM 1419 N N . LEU A 1 172 ? -15.326 -7.907 12.022 1.00 97.12 172 LEU A N 1
ATOM 1420 C CA . LEU A 1 172 ? -14.450 -7.540 13.133 1.00 97.12 172 LEU A CA 1
ATOM 1421 C C . LEU A 1 172 ? -15.168 -6.664 14.147 1.00 97.12 172 LEU A C 1
ATOM 1423 O O . LEU A 1 172 ? -14.934 -6.825 15.344 1.00 97.12 172 LEU A O 1
ATOM 1427 N N . AS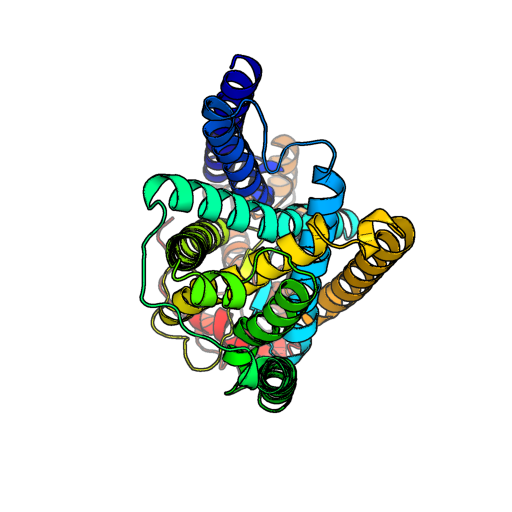P A 1 173 ? -16.064 -5.787 13.696 1.00 97.25 173 ASP A N 1
ATOM 1428 C CA . ASP A 1 173 ? -16.805 -4.925 14.605 1.00 97.25 173 ASP A CA 1
ATOM 1429 C C . ASP A 1 173 ? -17.704 -5.735 15.545 1.00 97.25 173 ASP A C 1
ATOM 1431 O O . ASP A 1 173 ? -17.682 -5.527 16.756 1.00 97.25 173 ASP A O 1
ATOM 1435 N N . VAL A 1 174 ? -18.403 -6.751 15.024 1.00 97.44 174 VAL A N 1
ATOM 1436 C CA . VAL A 1 174 ? -19.213 -7.666 15.842 1.00 97.44 174 VAL A CA 1
ATOM 1437 C C . VAL A 1 174 ? -18.351 -8.511 16.784 1.00 97.44 174 VAL A C 1
ATOM 1439 O O . VAL A 1 174 ? -18.727 -8.698 17.945 1.00 97.44 174 VAL A O 1
ATOM 1442 N N . ILE A 1 175 ? -17.207 -9.027 16.321 1.00 96.25 175 ILE A N 1
ATOM 1443 C CA . ILE A 1 175 ? -16.285 -9.799 17.172 1.00 96.25 175 ILE A CA 1
ATOM 1444 C C . ILE A 1 175 ? -15.793 -8.934 18.337 1.00 96.25 175 ILE A C 1
ATOM 1446 O O . ILE A 1 175 ? -15.870 -9.357 19.493 1.00 96.25 175 ILE A O 1
ATOM 1450 N N . ASN A 1 176 ? -15.336 -7.716 18.047 1.00 96.81 176 ASN A N 1
ATOM 1451 C CA . ASN A 1 176 ? -14.860 -6.778 19.057 1.00 96.81 176 ASN A CA 1
ATOM 1452 C C . ASN A 1 176 ? -15.981 -6.354 20.009 1.00 96.81 176 ASN A C 1
ATOM 1454 O O . ASN A 1 176 ? -15.780 -6.383 21.223 1.00 96.81 176 ASN A O 1
ATOM 1458 N N . TYR A 1 177 ? -17.172 -6.055 19.485 1.00 96.88 177 TYR A N 1
ATOM 1459 C CA . TYR A 1 177 ? -18.347 -5.707 20.280 1.00 96.88 177 TYR A CA 1
ATOM 1460 C C . TYR A 1 177 ? -18.702 -6.807 21.288 1.00 96.88 177 TYR A C 1
ATOM 1462 O O . TYR A 1 177 ? -18.829 -6.543 22.484 1.00 96.88 177 TYR A O 1
ATOM 1470 N N . ARG A 1 178 ? -18.783 -8.066 20.835 1.00 95.50 178 ARG A N 1
ATOM 1471 C CA . ARG A 1 178 ? -19.076 -9.224 21.702 1.00 95.50 178 ARG A CA 1
ATOM 1472 C C . ARG A 1 178 ? -17.980 -9.480 22.737 1.00 95.50 178 ARG A C 1
ATOM 1474 O O . ARG A 1 178 ? -18.280 -9.949 23.831 1.00 95.50 178 ARG A O 1
ATOM 1481 N N . ALA A 1 179 ? -16.727 -9.178 22.403 1.00 94.19 179 ALA A N 1
ATOM 1482 C CA . ALA A 1 179 ? -15.594 -9.305 23.315 1.00 94.19 179 ALA A CA 1
ATOM 1483 C C . ALA A 1 179 ? -15.459 -8.125 24.301 1.00 94.19 179 ALA A C 1
ATOM 1485 O O . ALA A 1 179 ? -14.616 -8.178 25.199 1.00 94.19 179 ALA A O 1
ATOM 1486 N N . GLY A 1 180 ? -16.273 -7.071 24.157 1.00 94.69 180 GLY A N 1
ATOM 1487 C CA . GLY A 1 180 ? -16.182 -5.847 24.958 1.00 94.69 180 GLY A CA 1
ATOM 1488 C C . GLY A 1 180 ? -14.993 -4.950 24.593 1.00 94.69 180 GLY A C 1
ATOM 1489 O O . GLY A 1 180 ? -14.606 -4.092 25.386 1.00 94.69 180 GLY A O 1
ATOM 1490 N N . HIS A 1 181 ? -14.395 -5.151 23.419 1.00 95.44 181 HIS A N 1
ATOM 1491 C CA . HIS A 1 181 ? -13.328 -4.311 22.877 1.00 95.44 181 HIS A CA 1
ATOM 1492 C C . HIS A 1 181 ? -13.907 -3.052 22.197 1.00 95.44 181 HIS A C 1
ATOM 1494 O O . HIS A 1 181 ? -15.114 -2.997 21.924 1.00 95.44 181 HIS A O 1
ATOM 1500 N N . PRO A 1 182 ? -13.073 -2.037 21.889 1.00 95.31 182 PRO A N 1
ATOM 1501 C CA . PRO A 1 182 ? -13.501 -0.904 21.069 1.00 95.31 182 PRO A CA 1
ATOM 1502 C C . PRO A 1 182 ? -14.121 -1.366 19.740 1.00 95.31 182 PRO A C 1
ATOM 1504 O O . PRO A 1 182 ? -13.573 -2.235 19.063 1.00 95.31 182 PRO A O 1
ATOM 1507 N N . SER A 1 183 ? -15.292 -0.819 19.413 1.00 96.56 183 SER A N 1
ATOM 1508 C CA . SER A 1 183 ? -16.096 -1.156 18.230 1.00 96.56 183 SER A CA 1
ATOM 1509 C C . SER A 1 183 ? -17.036 -0.001 17.884 1.00 96.56 183 SER A C 1
ATOM 1511 O O . SER A 1 183 ? -17.504 0.714 18.773 1.00 96.56 183 SER A O 1
ATOM 1513 N N . ILE A 1 184 ? -17.353 0.139 16.600 1.00 96.25 184 ILE A N 1
ATOM 1514 C CA . ILE A 1 184 ? -18.305 1.099 16.042 1.00 96.25 184 ILE A CA 1
ATOM 1515 C C . ILE A 1 184 ? -19.680 0.882 16.675 1.00 96.25 184 ILE A C 1
ATOM 1517 O O . ILE A 1 184 ? -20.294 1.845 17.126 1.00 96.25 184 ILE A O 1
ATOM 1521 N N . ILE A 1 185 ? -20.153 -0.368 16.784 1.00 96.81 185 ILE A N 1
ATOM 1522 C CA . ILE A 1 185 ? -21.425 -0.670 17.459 1.00 96.81 185 ILE A CA 1
ATOM 1523 C C . ILE A 1 185 ? -21.428 -0.123 18.896 1.00 96.81 185 ILE A C 1
ATOM 1525 O O . ILE A 1 185 ? -22.391 0.534 19.292 1.00 96.81 185 ILE A O 1
ATOM 1529 N N . ALA A 1 186 ? -20.369 -0.352 19.683 1.00 96.00 186 ALA A N 1
ATOM 1530 C CA . ALA A 1 186 ? -20.315 0.141 21.061 1.00 96.00 186 ALA A CA 1
ATOM 1531 C C . ALA A 1 186 ? -20.285 1.675 21.137 1.00 96.00 186 ALA A C 1
ATOM 1533 O O . ALA A 1 186 ? -20.861 2.249 22.064 1.00 96.00 186 ALA A O 1
ATOM 1534 N N . ASP A 1 187 ? -19.618 2.332 20.191 1.00 96.12 187 ASP A N 1
ATOM 1535 C CA . ASP A 1 187 ? -19.552 3.790 20.115 1.00 96.12 187 ASP A CA 1
ATOM 1536 C C . ASP A 1 187 ? -20.912 4.396 19.740 1.00 96.12 187 ASP A C 1
ATOM 1538 O O . ASP A 1 187 ? -21.379 5.316 20.417 1.00 96.12 187 ASP A O 1
ATOM 1542 N N . LEU A 1 188 ? -21.621 3.812 18.768 1.00 96.50 188 LEU A N 1
ATOM 1543 C CA . LEU A 1 188 ? -22.991 4.199 18.408 1.00 96.50 188 LEU A CA 1
ATOM 1544 C C . LEU A 1 188 ? -23.974 4.003 19.575 1.00 96.50 188 LEU A C 1
ATOM 1546 O O . LEU A 1 188 ? -24.793 4.884 19.846 1.00 96.50 188 LEU A O 1
ATOM 1550 N N . GLU A 1 189 ? -23.863 2.900 20.323 1.00 96.38 189 GLU A N 1
ATOM 1551 C CA . GLU A 1 189 ? -24.694 2.636 21.509 1.00 96.38 189 GLU A CA 1
ATOM 1552 C C . GLU A 1 189 ? -24.442 3.618 22.653 1.00 96.38 189 GLU A C 1
ATOM 1554 O O . GLU A 1 189 ? -25.347 3.912 23.433 1.00 96.38 189 GLU A O 1
ATOM 1559 N N . LYS A 1 190 ? -23.217 4.137 22.760 1.00 95.94 190 LYS A N 1
ATOM 1560 C CA . LYS A 1 190 ? -22.838 5.152 23.753 1.00 95.94 190 LYS A CA 1
ATOM 1561 C C . LYS A 1 190 ? -23.064 6.579 23.256 1.00 95.94 190 LYS A C 1
ATOM 1563 O O . LYS A 1 190 ? -22.799 7.513 24.010 1.00 95.94 190 LYS A O 1
ATOM 1568 N N . GLY A 1 191 ? -23.518 6.753 22.014 1.00 96.62 191 GLY A N 1
ATOM 1569 C CA . GLY A 1 191 ? -23.723 8.059 21.402 1.00 96.62 191 GLY A CA 1
ATOM 1570 C C . GLY A 1 191 ? -22.420 8.817 21.130 1.00 96.62 191 GLY A C 1
ATOM 1571 O O . GLY A 1 191 ? -22.378 10.025 21.334 1.00 96.62 191 GLY A O 1
ATOM 1572 N N . ARG A 1 192 ? -21.346 8.133 20.715 1.00 96.31 192 ARG A N 1
ATOM 1573 C CA . ARG A 1 192 ? -20.028 8.731 20.442 1.00 96.31 192 ARG A CA 1
ATOM 1574 C C . ARG A 1 192 ? -19.661 8.561 18.972 1.00 96.31 192 ARG A C 1
ATOM 1576 O O . ARG A 1 192 ? -19.477 7.448 18.504 1.00 96.31 192 ARG A O 1
ATOM 1583 N N . ALA A 1 193 ? -19.521 9.664 18.245 1.00 96.44 193 ALA A N 1
ATOM 1584 C CA . ALA A 1 193 ? -19.132 9.660 16.831 1.00 96.44 193 ALA A CA 1
ATOM 1585 C C . ALA A 1 193 ? -17.674 10.085 16.590 1.00 96.44 193 ALA A C 1
ATOM 1587 O O . ALA A 1 193 ? -17.185 9.959 15.468 1.00 96.44 193 ALA A O 1
ATOM 1588 N N . GLY A 1 194 ? -16.974 10.568 17.624 1.00 96.75 194 GLY A N 1
ATOM 1589 C CA . GLY A 1 194 ? -15.605 11.091 17.511 1.00 96.75 194 GLY A CA 1
ATOM 1590 C C . GLY A 1 194 ? -14.639 10.090 16.870 1.00 96.75 194 GLY A C 1
ATOM 1591 O O . GLY A 1 194 ? -14.000 10.403 15.865 1.00 96.75 194 GLY A O 1
ATOM 1592 N N . GLY A 1 195 ? -14.591 8.860 17.393 1.00 96.06 195 GLY A N 1
ATOM 1593 C CA . GLY A 1 195 ? -13.745 7.784 16.861 1.00 96.06 195 GLY A CA 1
ATOM 1594 C C . GLY A 1 195 ? -14.106 7.367 15.430 1.00 96.06 195 GLY A C 1
ATOM 1595 O O . GLY A 1 195 ? -13.218 7.115 14.615 1.00 96.06 195 GLY A O 1
ATOM 1596 N N . ILE A 1 196 ? -15.398 7.373 15.088 1.00 96.94 196 ILE A N 1
ATOM 1597 C CA . ILE A 1 196 ? -15.896 7.044 13.743 1.00 96.94 196 ILE A CA 1
ATOM 1598 C C . ILE A 1 196 ? -15.411 8.088 12.729 1.00 96.94 196 ILE A C 1
ATOM 1600 O O . ILE A 1 196 ? -14.832 7.739 11.701 1.00 96.94 196 ILE A O 1
ATOM 1604 N N . ILE A 1 197 ? -15.590 9.375 13.041 1.00 97.44 197 ILE A N 1
ATOM 1605 C CA . ILE A 1 197 ? -15.149 10.487 12.189 1.00 97.44 197 ILE A CA 1
ATOM 1606 C C . ILE A 1 197 ? -13.624 10.486 12.057 1.00 97.44 197 ILE A C 1
ATOM 1608 O O . ILE A 1 197 ? -13.098 10.621 10.953 1.00 97.44 197 ILE A O 1
ATOM 1612 N N . ALA A 1 198 ? -12.907 10.276 13.160 1.00 97.94 198 ALA A N 1
ATOM 1613 C CA . ALA A 1 198 ? -11.454 10.197 13.146 1.00 97.94 198 ALA A CA 1
ATOM 1614 C C . ALA A 1 198 ? -10.929 9.024 12.305 1.00 97.94 198 ALA A C 1
ATOM 1616 O O . ALA A 1 198 ? -9.923 9.178 11.617 1.00 97.94 198 ALA A O 1
ATOM 1617 N N . THR A 1 199 ? -11.629 7.886 12.304 1.00 98.00 199 THR A N 1
ATOM 1618 C CA . THR A 1 199 ? -11.296 6.728 11.462 1.00 98.00 199 THR A CA 1
ATOM 1619 C C . THR A 1 199 ? -11.481 7.042 9.979 1.00 98.00 199 THR A C 1
ATOM 1621 O O . THR A 1 199 ? -10.571 6.793 9.192 1.00 98.00 199 THR A O 1
ATOM 1624 N N . ILE A 1 200 ? -12.609 7.656 9.601 1.00 97.62 200 ILE A N 1
ATOM 1625 C CA . ILE A 1 200 ? -12.885 8.078 8.216 1.00 97.62 200 ILE A CA 1
ATOM 1626 C C . ILE A 1 200 ? -11.806 9.043 7.726 1.00 97.62 200 ILE A C 1
ATOM 1628 O O . ILE A 1 200 ? -11.176 8.808 6.695 1.00 97.62 200 ILE A O 1
ATOM 1632 N N . LEU A 1 201 ? -11.563 10.115 8.484 1.00 97.81 201 LEU A N 1
ATOM 1633 C CA . LEU A 1 201 ? -10.579 11.132 8.120 1.00 97.81 201 LEU A CA 1
ATOM 1634 C C . LEU A 1 201 ? -9.155 10.563 8.127 1.00 97.81 201 LEU A C 1
ATOM 1636 O O . LEU A 1 201 ? -8.364 10.895 7.247 1.00 97.81 201 LEU A O 1
ATOM 1640 N N . GLY A 1 202 ? -8.839 9.674 9.072 1.00 98.06 202 GLY A N 1
ATOM 1641 C CA . GLY A 1 202 ? -7.562 8.967 9.129 1.00 98.06 202 GLY A CA 1
ATOM 1642 C C . GLY A 1 202 ? -7.337 8.113 7.890 1.00 98.06 202 GLY A C 1
ATOM 1643 O O . GLY A 1 202 ? -6.287 8.220 7.263 1.00 98.06 202 GLY A O 1
ATOM 1644 N N . GLY A 1 203 ? -8.355 7.359 7.476 1.00 97.69 203 GLY A N 1
ATOM 1645 C CA . GLY A 1 203 ? -8.359 6.615 6.221 1.00 97.69 203 GLY A CA 1
ATOM 1646 C C . GLY A 1 203 ? -8.123 7.505 5.010 1.00 97.69 203 GLY A C 1
ATOM 1647 O O . GLY A 1 203 ? -7.242 7.217 4.210 1.00 97.69 203 GLY A O 1
ATOM 1648 N N . MET A 1 204 ? -8.840 8.624 4.895 1.00 96.75 204 MET A N 1
ATOM 1649 C CA . MET A 1 204 ? -8.676 9.557 3.773 1.00 96.75 204 MET A CA 1
ATOM 1650 C C . MET A 1 204 ? -7.273 10.177 3.714 1.00 96.75 204 MET A C 1
ATOM 1652 O O . MET A 1 204 ? -6.674 10.226 2.640 1.00 96.75 204 MET A O 1
ATOM 1656 N N . VAL A 1 205 ? -6.724 10.617 4.854 1.00 97.88 205 VAL A N 1
ATOM 1657 C CA . VAL A 1 205 ? -5.356 11.157 4.936 1.00 97.88 205 VAL A CA 1
ATOM 1658 C C . VAL A 1 205 ? -4.337 10.084 4.569 1.00 97.88 205 VAL A C 1
ATOM 1660 O O . VAL A 1 205 ? -3.468 10.326 3.732 1.00 97.88 205 VAL A O 1
ATOM 1663 N N . CYS A 1 206 ? -4.456 8.886 5.147 1.00 97.81 206 CYS A N 1
ATOM 1664 C CA . CYS A 1 206 ? -3.575 7.774 4.815 1.00 97.81 206 CYS A CA 1
ATOM 1665 C C . CYS A 1 206 ? -3.682 7.402 3.342 1.00 97.81 206 CYS A C 1
ATOM 1667 O O . CYS A 1 206 ? -2.649 7.220 2.721 1.00 97.81 206 CYS A O 1
ATOM 1669 N N . GLY A 1 207 ? -4.882 7.364 2.766 1.00 96.44 207 GLY A N 1
ATOM 1670 C CA . GLY A 1 207 ? -5.103 7.108 1.346 1.00 96.44 207 GLY A CA 1
ATOM 1671 C C . GLY A 1 207 ? -4.438 8.136 0.436 1.00 96.44 207 GLY A C 1
ATOM 1672 O O . GLY A 1 207 ? -3.799 7.785 -0.553 1.00 96.44 207 GLY A O 1
ATOM 1673 N N . PHE A 1 208 ? -4.511 9.417 0.800 1.00 96.44 208 PHE A N 1
ATOM 1674 C CA . PHE A 1 208 ? -3.799 10.472 0.084 1.00 96.44 208 PHE A CA 1
ATOM 1675 C C . PHE A 1 208 ? -2.279 10.273 0.121 1.00 96.44 208 PHE A C 1
ATOM 1677 O O . PHE A 1 208 ? -1.628 10.322 -0.925 1.00 96.44 208 PHE A O 1
ATOM 1684 N N . LEU A 1 209 ? -1.713 10.009 1.302 1.00 97.25 209 LEU A N 1
ATOM 1685 C CA . LEU A 1 209 ? -0.275 9.770 1.471 1.00 97.25 209 LEU A CA 1
ATOM 1686 C C . LEU A 1 209 ? 0.180 8.487 0.760 1.00 97.25 209 LEU A C 1
ATOM 1688 O O . LEU A 1 209 ? 1.202 8.489 0.077 1.00 97.25 209 LEU A O 1
ATOM 1692 N N . TRP A 1 210 ? -0.619 7.425 0.872 1.00 96.25 210 TRP A N 1
ATOM 1693 C CA . TRP A 1 210 ? -0.433 6.125 0.234 1.00 96.25 210 TRP A CA 1
ATOM 1694 C C . TRP A 1 210 ? -0.258 6.282 -1.276 1.00 96.25 210 TRP A C 1
ATOM 1696 O O . TRP A 1 210 ? 0.745 5.841 -1.836 1.00 96.25 210 TRP A O 1
ATOM 1706 N N . GLU A 1 211 ? -1.187 6.987 -1.921 1.00 95.50 211 GLU A N 1
ATOM 1707 C CA . GLU A 1 211 ? -1.142 7.235 -3.361 1.00 95.50 211 GLU A CA 1
ATOM 1708 C C . GLU A 1 211 ? -0.033 8.204 -3.769 1.00 95.50 211 GLU A C 1
ATOM 1710 O O . GLU A 1 211 ? 0.638 7.974 -4.775 1.00 95.50 211 GLU A O 1
ATOM 1715 N N . SER A 1 212 ? 0.213 9.243 -2.967 1.00 95.50 212 SER A N 1
ATOM 1716 C CA . SER A 1 212 ? 1.284 10.209 -3.228 1.00 95.50 212 SER A CA 1
ATOM 1717 C C . SER A 1 212 ? 2.649 9.526 -3.250 1.00 95.50 212 SER A C 1
ATOM 1719 O O . SER A 1 212 ? 3.425 9.712 -4.184 1.00 95.50 212 SER A O 1
ATOM 1721 N N . TRP A 1 213 ? 2.955 8.703 -2.246 1.00 96.81 213 TRP A N 1
ATOM 1722 C CA . TRP A 1 213 ? 4.252 8.033 -2.165 1.00 96.81 213 TRP A CA 1
ATOM 1723 C C . TRP A 1 213 ? 4.380 6.877 -3.153 1.00 96.81 213 TRP A C 1
ATOM 1725 O O . TRP A 1 213 ? 5.460 6.681 -3.710 1.00 96.81 213 TRP A O 1
ATOM 1735 N N . ASN A 1 214 ? 3.293 6.151 -3.427 1.00 96.31 214 ASN A N 1
ATOM 1736 C CA . ASN A 1 214 ? 3.290 5.119 -4.462 1.00 96.31 214 ASN A CA 1
ATOM 1737 C C . ASN A 1 214 ? 3.549 5.700 -5.852 1.00 96.31 214 ASN A C 1
ATOM 1739 O O . ASN A 1 214 ? 4.290 5.109 -6.627 1.00 96.31 214 ASN A O 1
ATOM 1743 N N . TYR A 1 215 ? 2.984 6.867 -6.169 1.00 94.38 215 TYR A N 1
ATOM 1744 C CA . TYR A 1 215 ? 3.166 7.508 -7.471 1.00 94.38 215 TYR A CA 1
ATOM 1745 C C . TYR A 1 215 ? 4.641 7.731 -7.819 1.00 94.38 215 TYR A C 1
ATOM 1747 O O . TYR A 1 215 ? 5.075 7.401 -8.928 1.00 94.38 215 TYR A O 1
ATOM 1755 N N . TRP A 1 216 ? 5.407 8.247 -6.858 1.00 94.56 216 TRP A N 1
ATOM 1756 C CA . TRP A 1 216 ? 6.822 8.574 -7.022 1.00 94.56 216 TRP A CA 1
ATOM 1757 C C . TRP A 1 216 ? 7.759 7.374 -6.874 1.00 94.56 216 TRP A C 1
ATOM 1759 O O . TRP A 1 216 ? 8.868 7.402 -7.401 1.00 94.56 216 TRP A O 1
ATOM 1769 N N . ALA A 1 217 ? 7.331 6.312 -6.191 1.00 95.06 217 ALA A N 1
ATOM 1770 C CA . ALA A 1 217 ? 8.150 5.121 -6.023 1.00 95.06 217 ALA A CA 1
ATOM 1771 C C . ALA A 1 217 ? 8.454 4.430 -7.367 1.00 95.06 217 ALA A C 1
ATOM 1773 O O . ALA A 1 217 ? 7.611 4.345 -8.264 1.00 95.06 217 ALA A O 1
ATOM 1774 N N . ILE A 1 218 ? 9.673 3.895 -7.491 1.00 93.94 218 ILE A N 1
ATOM 1775 C CA . ILE A 1 218 ? 10.056 3.049 -8.631 1.00 93.94 218 ILE A CA 1
ATOM 1776 C C . ILE A 1 218 ? 9.350 1.699 -8.528 1.00 93.94 218 ILE A C 1
ATOM 1778 O O . ILE A 1 218 ? 8.654 1.289 -9.458 1.00 93.94 218 ILE A O 1
ATOM 1782 N N . SER A 1 219 ? 9.541 1.025 -7.392 1.00 93.69 219 SER A N 1
ATOM 1783 C CA . SER A 1 219 ? 8.844 -0.206 -7.032 1.00 93.69 219 SER A CA 1
ATOM 1784 C C . SER A 1 219 ? 7.481 0.162 -6.462 1.00 93.69 219 SER A C 1
ATOM 1786 O O . SER A 1 219 ? 7.392 0.724 -5.370 1.00 93.69 219 SER A O 1
ATOM 1788 N N . LYS A 1 220 ? 6.424 -0.122 -7.218 1.00 94.88 220 LYS A N 1
ATOM 1789 C CA . LYS A 1 220 ? 5.065 0.334 -6.907 1.00 94.88 220 LYS A CA 1
ATOM 1790 C C . LYS A 1 220 ? 4.010 -0.630 -7.411 1.00 94.88 220 LYS A C 1
ATOM 1792 O O . LYS A 1 220 ? 4.308 -1.511 -8.220 1.00 94.88 220 LYS A O 1
ATOM 1797 N N . TRP A 1 221 ? 2.775 -0.452 -6.954 1.00 95.06 221 TRP A N 1
ATOM 1798 C CA . TRP A 1 221 ? 1.625 -1.098 -7.580 1.00 95.06 221 TRP A CA 1
ATOM 1799 C C . TRP A 1 221 ? 0.926 -0.154 -8.559 1.00 95.06 221 TRP A C 1
ATOM 1801 O O . TRP A 1 221 ? 0.974 1.074 -8.437 1.00 95.06 221 TRP A O 1
ATOM 1811 N N . VAL A 1 222 ? 0.242 -0.757 -9.526 1.00 93.81 222 VAL A N 1
ATOM 1812 C CA . VAL A 1 222 ? -0.568 -0.078 -10.533 1.00 93.81 222 VAL A CA 1
ATOM 1813 C C . VAL A 1 222 ? -1.983 -0.640 -10.517 1.00 93.81 222 VAL A C 1
ATOM 1815 O O . VAL A 1 222 ? -2.190 -1.854 -10.552 1.00 93.81 222 VAL A O 1
ATOM 1818 N N . TYR A 1 223 ? -2.972 0.255 -10.489 1.00 92.25 223 TYR A N 1
ATOM 1819 C CA . TYR A 1 223 ? -4.384 -0.118 -10.452 1.00 92.25 223 TYR A CA 1
ATOM 1820 C C . TYR A 1 223 ? -4.962 -0.440 -11.831 1.00 92.25 223 TYR A C 1
ATOM 1822 O O . TYR A 1 223 ? -4.857 0.342 -12.780 1.00 92.25 223 TYR A O 1
ATOM 1830 N N . THR A 1 224 ? -5.695 -1.549 -11.871 1.00 90.50 224 THR A N 1
ATOM 1831 C CA . THR A 1 224 ? -6.466 -2.096 -12.999 1.00 90.50 224 THR A CA 1
ATOM 1832 C C . THR A 1 224 ? -7.941 -2.268 -12.626 1.00 90.50 224 THR A C 1
ATOM 1834 O O . THR A 1 224 ? -8.620 -3.200 -13.054 1.00 90.50 224 THR A O 1
ATOM 1837 N N . VAL A 1 225 ? -8.458 -1.357 -11.801 1.00 88.00 225 VAL A N 1
ATOM 1838 C CA . VAL A 1 225 ? -9.845 -1.373 -11.321 1.00 88.00 225 VAL A CA 1
ATOM 1839 C C . VAL A 1 225 ? -10.833 -1.253 -12.500 1.00 88.00 225 VAL A C 1
ATOM 1841 O O . VAL A 1 225 ? -10.657 -0.365 -13.340 1.00 88.00 225 VAL A O 1
ATOM 1844 N N . PRO A 1 226 ? -11.880 -2.103 -12.584 1.00 84.50 226 PRO A N 1
ATOM 1845 C CA . PRO A 1 226 ? -12.889 -2.022 -13.641 1.00 84.50 226 PRO A CA 1
ATOM 1846 C C . PRO A 1 226 ? -13.582 -0.655 -13.695 1.00 84.50 226 PRO A C 1
ATOM 1848 O O . PRO A 1 226 ? -13.813 -0.035 -12.662 1.00 84.50 226 PRO A O 1
ATOM 1851 N N . PHE A 1 227 ? -13.971 -0.215 -14.896 1.00 82.81 227 PHE A N 1
ATOM 1852 C CA . PHE A 1 227 ? -14.782 0.990 -15.175 1.00 82.81 227 PHE A CA 1
ATOM 1853 C C . PHE A 1 227 ? -14.141 2.355 -14.869 1.00 82.81 227 PHE A C 1
ATOM 1855 O O . PHE A 1 227 ? -14.586 3.362 -15.414 1.00 82.81 227 PHE A O 1
ATOM 1862 N N . PHE A 1 228 ? -13.081 2.417 -14.064 1.00 75.25 228 PHE A N 1
ATOM 1863 C CA . PHE A 1 228 ? -12.540 3.672 -13.534 1.00 75.25 228 PHE A CA 1
ATOM 1864 C C . PHE A 1 228 ? -11.162 4.043 -14.098 1.00 75.25 228 PHE A C 1
ATOM 1866 O O . PHE A 1 228 ? -10.230 4.363 -13.366 1.00 75.25 228 PHE A O 1
ATOM 1873 N N . GLU A 1 229 ? -11.000 4.016 -15.419 1.00 66.94 229 GLU A N 1
ATOM 1874 C CA . GLU A 1 229 ? -9.680 4.222 -16.032 1.00 66.94 229 GLU A CA 1
ATOM 1875 C C . GLU A 1 229 ? -9.399 5.667 -16.502 1.00 66.94 229 GLU A C 1
ATOM 1877 O O . GLU A 1 229 ? -8.266 5.966 -16.878 1.00 66.94 229 GLU A O 1
ATOM 1882 N N . GLY A 1 230 ? -10.406 6.552 -16.491 1.00 64.38 230 GLY A N 1
ATOM 1883 C CA . GLY A 1 230 ? -10.327 7.909 -17.056 1.00 64.38 230 GLY A CA 1
ATOM 1884 C C . GLY A 1 230 ? -9.814 8.987 -16.093 1.00 64.38 230 GLY A C 1
ATOM 1885 O O . GLY A 1 230 ? -8.801 9.625 -16.371 1.00 64.38 230 GLY A O 1
ATOM 1886 N N . ALA A 1 231 ? -10.495 9.192 -14.961 1.00 69.44 231 ALA A N 1
ATOM 1887 C CA . ALA A 1 231 ? -10.156 10.228 -13.981 1.00 69.44 231 ALA A CA 1
ATOM 1888 C C . ALA A 1 231 ? -9.375 9.632 -12.801 1.00 69.44 231 ALA A C 1
ATOM 1890 O O . ALA A 1 231 ? -9.958 9.010 -11.908 1.00 69.44 231 ALA A O 1
ATOM 1891 N N . LYS A 1 232 ? -8.053 9.822 -12.812 1.00 78.12 232 LYS A N 1
ATOM 1892 C CA . LYS A 1 232 ? -7.144 9.364 -11.758 1.00 78.12 232 LYS A CA 1
ATOM 1893 C C . LYS A 1 232 ? -6.437 10.549 -11.111 1.00 78.12 232 LYS A C 1
ATOM 1895 O O . LYS A 1 232 ? -5.975 11.444 -11.815 1.00 78.12 232 LYS A O 1
ATOM 1900 N N . LEU A 1 233 ? -6.339 10.521 -9.787 1.00 77.56 233 LEU A N 1
ATOM 1901 C CA . LEU A 1 233 ? -5.378 11.315 -9.034 1.00 77.56 233 LEU A CA 1
ATOM 1902 C C . LEU A 1 233 ? -4.258 10.350 -8.645 1.00 77.56 233 LEU A C 1
ATOM 1904 O O . LEU A 1 233 ? -4.529 9.298 -8.072 1.00 77.56 233 LEU A O 1
ATOM 1908 N N . PHE A 1 234 ? -3.019 10.661 -9.028 1.00 86.25 234 PHE A N 1
ATOM 1909 C CA . PHE A 1 234 ? -1.917 9.695 -8.993 1.00 86.25 234 PHE A CA 1
ATOM 1910 C C . PHE A 1 234 ? -2.255 8.411 -9.782 1.00 86.25 234 PHE A C 1
ATOM 1912 O O . PHE A 1 234 ? -2.621 8.495 -10.957 1.00 86.25 234 PHE A O 1
ATOM 1919 N N . GLU A 1 235 ? -2.116 7.220 -9.188 1.00 79.81 235 GLU A N 1
ATOM 1920 C CA . GLU A 1 235 ? -2.459 5.952 -9.849 1.00 79.81 235 GLU A CA 1
ATOM 1921 C C . GLU A 1 235 ? -3.925 5.532 -9.607 1.00 79.81 235 GLU A C 1
ATOM 1923 O O . GLU A 1 235 ? -4.459 4.707 -10.368 1.00 79.81 235 GLU A O 1
ATOM 1928 N N . MET A 1 236 ? -4.586 6.102 -8.591 1.00 84.75 236 MET A N 1
ATOM 1929 C CA . MET A 1 236 ? -5.920 5.704 -8.142 1.00 84.75 236 MET A CA 1
ATOM 1930 C C . MET A 1 236 ? -7.045 6.547 -8.765 1.00 84.75 236 MET A C 1
ATOM 1932 O O . MET A 1 236 ? -6.924 7.764 -8.923 1.00 84.75 236 MET A O 1
ATOM 1936 N N . PRO A 1 237 ? -8.195 5.936 -9.090 1.00 83.88 237 PRO A N 1
ATOM 1937 C CA . PRO A 1 237 ? -9.392 6.693 -9.435 1.00 83.88 237 PRO A CA 1
ATOM 1938 C C . PRO A 1 237 ? -9.921 7.514 -8.256 1.00 83.88 237 PRO A C 1
ATOM 1940 O O . PRO A 1 237 ? -9.850 7.063 -7.116 1.00 83.88 237 PRO A O 1
ATOM 1943 N N . LEU A 1 238 ? -10.545 8.666 -8.520 1.00 83.06 238 LEU A N 1
ATOM 1944 C CA . LEU A 1 238 ? -11.073 9.545 -7.460 1.00 83.06 238 LEU A CA 1
ATOM 1945 C C . LEU A 1 238 ? -12.044 8.829 -6.506 1.00 83.06 238 LEU A C 1
ATOM 1947 O O . LEU A 1 238 ? -11.934 8.963 -5.292 1.00 83.06 238 LEU A O 1
ATOM 1951 N N . LEU A 1 239 ? -12.948 8.005 -7.042 1.00 84.50 239 LEU A N 1
ATOM 1952 C CA . LEU A 1 239 ? -13.870 7.203 -6.227 1.00 84.50 239 LEU A CA 1
ATOM 1953 C C . LEU A 1 239 ? -13.156 6.128 -5.398 1.00 84.50 239 LEU A C 1
ATOM 1955 O O . LEU A 1 239 ? -13.671 5.707 -4.367 1.00 84.50 239 LEU A O 1
ATOM 1959 N N . GLY A 1 240 ? -11.954 5.722 -5.809 1.00 85.44 240 GLY A N 1
ATOM 1960 C CA . GLY A 1 240 ? -11.102 4.832 -5.032 1.00 85.44 240 GLY A CA 1
ATOM 1961 C C . GLY A 1 240 ? -10.724 5.423 -3.673 1.00 85.44 240 GLY A C 1
ATOM 1962 O O . GLY A 1 240 ? -10.648 4.676 -2.701 1.00 85.44 240 GLY A O 1
ATOM 1963 N N . TYR A 1 241 ? -10.598 6.751 -3.559 1.00 88.38 241 TYR A N 1
ATOM 1964 C CA . TYR A 1 241 ? -10.259 7.392 -2.286 1.00 88.38 241 TYR A CA 1
ATOM 1965 C C . TYR A 1 241 ? -11.335 7.213 -1.212 1.00 88.38 241 TYR A C 1
ATOM 1967 O O . TYR A 1 241 ? -11.007 7.151 -0.028 1.00 88.38 241 TYR A O 1
ATOM 1975 N N . ALA A 1 242 ? -12.603 7.052 -1.605 1.00 89.38 242 ALA A N 1
ATOM 1976 C CA . ALA A 1 242 ? -13.664 6.689 -0.668 1.00 89.38 242 ALA A CA 1
ATOM 1977 C C . ALA A 1 242 ? -13.432 5.291 -0.068 1.00 89.38 242 ALA A C 1
ATOM 1979 O O . ALA A 1 242 ? -13.743 5.064 1.098 1.00 89.38 242 ALA A O 1
ATOM 1980 N N . GLY A 1 243 ? -12.815 4.378 -0.825 1.00 92.50 243 GLY A N 1
ATOM 1981 C CA . GLY A 1 243 ? -12.412 3.059 -0.340 1.00 92.50 243 GLY A CA 1
ATOM 1982 C C . GLY A 1 243 ? -11.467 3.131 0.860 1.00 92.50 243 GLY A C 1
ATOM 1983 O O . GLY A 1 243 ? -11.632 2.354 1.795 1.00 92.50 243 GLY A O 1
ATOM 1984 N N . PHE A 1 244 ? -10.550 4.105 0.908 1.00 94.94 244 PHE A N 1
ATOM 1985 C CA . PHE A 1 244 ? -9.645 4.267 2.052 1.00 94.94 244 PHE A CA 1
ATOM 1986 C C . PHE A 1 244 ? -10.360 4.662 3.349 1.00 94.94 244 PHE A C 1
ATOM 1988 O O . PHE A 1 244 ? -9.937 4.241 4.425 1.00 94.94 244 PHE A O 1
ATOM 1995 N N . ALA A 1 245 ? -11.454 5.427 3.265 1.00 95.38 245 ALA A N 1
ATOM 1996 C CA . ALA A 1 245 ? -12.266 5.758 4.436 1.00 95.38 245 ALA A CA 1
ATOM 1997 C C . ALA A 1 245 ? -12.880 4.499 5.069 1.00 95.38 245 ALA A C 1
ATOM 1999 O O . ALA A 1 245 ? -12.903 4.366 6.291 1.00 95.38 245 ALA A O 1
ATOM 2000 N N . PHE A 1 246 ? -13.341 3.560 4.240 1.00 96.06 246 PHE A N 1
ATOM 2001 C CA . PHE A 1 246 ? -13.915 2.300 4.706 1.00 96.06 246 PHE A CA 1
ATOM 2002 C C . PHE A 1 246 ? -12.849 1.300 5.157 1.00 96.06 246 PHE A C 1
ATOM 2004 O O . PHE A 1 246 ? -12.958 0.730 6.241 1.00 96.06 246 PHE A O 1
ATOM 2011 N N . PHE A 1 247 ? -11.776 1.160 4.380 1.00 97.00 247 PHE A N 1
ATOM 2012 C CA . PHE A 1 247 ? -10.643 0.294 4.697 1.00 97.00 247 PHE A CA 1
ATOM 2013 C C . PHE A 1 247 ? -10.015 0.626 6.060 1.00 97.00 247 PHE A C 1
ATOM 2015 O O . PHE A 1 247 ? -9.556 -0.265 6.776 1.00 97.00 247 PHE A O 1
ATOM 2022 N N . ALA A 1 248 ? -10.050 1.897 6.474 1.00 98.06 248 ALA A N 1
ATOM 2023 C CA . ALA A 1 248 ? -9.573 2.293 7.793 1.00 98.06 248 ALA A CA 1
ATOM 2024 C C . ALA A 1 248 ? -10.335 1.623 8.947 1.00 98.06 248 ALA A C 1
ATOM 2026 O O . ALA A 1 248 ? -9.714 1.258 9.946 1.00 98.06 248 ALA A O 1
ATOM 2027 N N . PHE A 1 249 ? -11.644 1.389 8.806 1.00 98.25 249 PHE A N 1
ATOM 2028 C CA . PHE A 1 249 ? -12.410 0.639 9.805 1.00 98.25 249 PHE A CA 1
ATOM 2029 C C . PHE A 1 249 ? -11.976 -0.824 9.879 1.00 98.25 249 PHE A C 1
ATOM 2031 O O . PHE A 1 249 ? -11.897 -1.375 10.975 1.00 98.25 249 PHE A O 1
ATOM 2038 N N . GLU A 1 250 ? -11.646 -1.445 8.744 1.00 98.06 250 GLU A N 1
ATOM 2039 C CA . GLU A 1 250 ? -11.126 -2.816 8.718 1.00 98.06 250 GLU A CA 1
ATOM 2040 C C . GLU A 1 250 ? -9.781 -2.899 9.445 1.00 98.06 250 GLU A C 1
ATOM 2042 O O . GLU A 1 250 ? -9.603 -3.749 10.317 1.00 98.06 250 GLU A O 1
ATOM 2047 N N . ALA A 1 251 ? -8.866 -1.966 9.162 1.00 98.06 251 ALA A N 1
ATOM 2048 C CA . ALA A 1 251 ? -7.551 -1.913 9.795 1.00 98.06 251 ALA A CA 1
ATOM 2049 C C . ALA A 1 251 ? -7.626 -1.643 11.311 1.00 98.06 251 ALA A C 1
ATOM 2051 O O . ALA A 1 251 ? -6.953 -2.319 12.092 1.00 98.06 251 ALA A O 1
ATOM 2052 N N . ILE A 1 252 ? -8.458 -0.692 11.751 1.00 97.38 252 ILE A N 1
ATOM 2053 C CA . ILE A 1 252 ? -8.628 -0.365 13.179 1.00 97.38 252 ILE A CA 1
ATOM 2054 C C . ILE A 1 252 ? -9.373 -1.480 13.918 1.00 97.38 252 ILE A C 1
ATOM 2056 O O . ILE A 1 252 ? -8.961 -1.884 15.008 1.00 97.38 252 ILE A O 1
ATOM 2060 N N . GLY A 1 253 ? -10.423 -2.043 13.315 1.00 96.88 253 GLY A N 1
ATOM 2061 C CA . GLY A 1 253 ? -11.110 -3.214 13.854 1.00 96.88 253 GLY A CA 1
ATOM 2062 C C . GLY A 1 253 ? -10.147 -4.387 14.040 1.00 96.88 253 GLY A C 1
ATOM 2063 O O . GLY A 1 253 ? -10.157 -5.042 15.086 1.00 96.88 253 GLY A O 1
ATOM 2064 N N . PHE A 1 254 ? -9.248 -4.603 13.075 1.00 96.44 254 PHE A N 1
ATOM 2065 C CA . PHE A 1 254 ? -8.235 -5.653 13.152 1.00 96.44 254 PHE A CA 1
ATOM 2066 C C . PHE A 1 254 ? -7.205 -5.355 14.244 1.00 96.44 254 PHE A C 1
ATOM 2068 O O . PHE A 1 254 ? -6.843 -6.243 15.017 1.00 96.44 254 PHE A O 1
ATOM 2075 N N . PHE A 1 255 ? -6.772 -4.097 14.362 1.00 95.56 255 PHE A N 1
ATOM 2076 C CA . PHE A 1 255 ? -5.878 -3.652 15.427 1.00 95.56 255 PHE A CA 1
ATOM 2077 C C . PHE A 1 255 ? -6.455 -3.940 16.818 1.00 95.56 255 PHE A C 1
ATOM 2079 O O . PHE A 1 255 ? -5.763 -4.521 17.655 1.00 95.56 255 PHE A O 1
ATOM 2086 N N . HIS A 1 256 ? -7.720 -3.591 17.069 1.00 94.00 256 HIS A N 1
ATOM 2087 C CA . HIS A 1 256 ? -8.371 -3.856 18.356 1.00 94.00 256 HIS A CA 1
ATOM 2088 C C . HIS A 1 256 ? -8.579 -5.348 18.607 1.00 94.00 256 HIS A C 1
ATOM 2090 O O . HIS A 1 256 ? -8.300 -5.820 19.712 1.00 94.00 256 HIS A O 1
ATOM 2096 N N . PHE A 1 257 ? -8.972 -6.102 17.578 1.00 93.31 257 PHE A N 1
ATOM 2097 C CA . PHE A 1 257 ? -9.078 -7.557 17.659 1.00 93.31 257 PHE A CA 1
ATOM 2098 C C . PHE A 1 257 ? -7.749 -8.187 18.093 1.00 93.31 257 PHE A C 1
ATOM 2100 O O . PHE A 1 257 ? -7.718 -9.016 19.003 1.00 93.31 257 PHE A O 1
ATOM 2107 N N . PHE A 1 258 ? -6.641 -7.744 17.498 1.00 90.19 258 PHE A N 1
ATOM 2108 C CA . PHE A 1 258 ? -5.305 -8.236 17.809 1.00 90.19 258 PHE A CA 1
ATOM 2109 C C . PHE A 1 258 ? -4.795 -7.778 19.188 1.00 90.19 258 PHE A C 1
ATOM 2111 O O . PHE A 1 258 ? -4.321 -8.593 19.981 1.00 90.19 258 PHE A O 1
ATOM 2118 N N . ASN A 1 259 ? -4.874 -6.481 19.492 1.00 87.38 259 ASN A N 1
ATOM 2119 C CA . ASN A 1 259 ? -4.233 -5.892 20.671 1.00 87.38 259 ASN A CA 1
ATOM 2120 C C . ASN A 1 259 ? -4.995 -6.171 21.983 1.00 87.38 259 ASN A C 1
ATOM 2122 O O . ASN A 1 259 ? -4.380 -6.340 23.050 1.00 87.38 259 ASN A O 1
ATOM 2126 N N . GLU A 1 260 ? -6.325 -6.245 21.905 1.00 86.81 260 GLU A N 1
ATOM 2127 C CA . GLU A 1 260 ? -7.197 -6.550 23.045 1.00 86.81 260 GLU A CA 1
ATOM 2128 C C . GLU A 1 260 ? -7.568 -8.036 23.135 1.00 86.81 260 GLU A C 1
ATOM 2130 O O . GLU A 1 260 ? -7.873 -8.535 24.220 1.00 86.81 260 GLU A O 1
ATOM 2135 N N . GLY A 1 261 ? -7.431 -8.778 22.031 1.00 83.06 261 GLY A N 1
ATOM 2136 C CA . GLY A 1 261 ? -7.713 -10.206 21.939 1.00 83.06 261 GLY A CA 1
ATOM 2137 C C . GLY A 1 261 ? -7.019 -11.056 23.000 1.00 83.06 261 GLY A C 1
ATOM 2138 O O . GLY A 1 261 ? -5.790 -11.162 23.055 1.00 83.06 261 GLY A O 1
ATOM 2139 N N . ARG A 1 262 ? -7.820 -11.775 23.799 1.00 81.81 262 ARG A N 1
ATOM 2140 C CA . ARG A 1 262 ? -7.311 -12.789 24.741 1.00 81.81 262 ARG A CA 1
ATOM 2141 C C . ARG A 1 262 ? -6.541 -13.894 24.022 1.00 81.81 262 ARG A C 1
ATOM 2143 O O . ARG A 1 262 ? -5.550 -14.375 24.553 1.00 81.81 262 ARG A O 1
ATOM 2150 N N . LEU A 1 263 ? -6.958 -14.247 22.804 1.00 78.00 263 LEU A N 1
ATOM 2151 C CA . LEU A 1 263 ? -6.338 -15.314 22.021 1.00 78.00 263 LEU A CA 1
ATOM 2152 C C . LEU A 1 263 ? -4.845 -15.060 21.782 1.00 78.00 263 LEU A C 1
ATOM 2154 O O . LEU A 1 263 ? -4.049 -15.968 21.991 1.00 78.00 263 LEU A O 1
ATOM 2158 N N . PHE A 1 264 ? -4.452 -13.831 21.432 1.00 78.06 264 PHE A N 1
ATOM 2159 C CA . PHE A 1 264 ? -3.039 -13.493 21.259 1.00 78.06 264 PHE A CA 1
ATOM 2160 C C . PHE A 1 264 ? -2.268 -13.527 22.583 1.00 78.06 264 PHE A C 1
ATOM 2162 O O . PHE A 1 264 ? -1.136 -13.999 22.625 1.00 78.06 264 PHE A O 1
ATOM 2169 N N . ARG A 1 265 ? -2.883 -13.068 23.682 1.00 81.88 265 ARG A N 1
ATOM 2170 C CA . ARG A 1 265 ? -2.250 -13.097 25.012 1.00 81.88 265 ARG A CA 1
ATOM 2171 C C . ARG A 1 265 ? -2.033 -14.525 25.516 1.00 81.88 265 ARG A C 1
ATOM 2173 O O . ARG A 1 265 ? -1.023 -14.783 26.157 1.00 81.88 265 ARG A O 1
ATOM 2180 N N . SER A 1 266 ? -2.963 -15.431 25.221 1.00 87.12 266 SER A N 1
ATOM 2181 C CA . SER A 1 266 ? -2.911 -16.829 25.657 1.00 87.12 266 SER A CA 1
ATOM 2182 C C . SER A 1 266 ? -2.108 -17.731 24.715 1.00 87.12 266 SER A C 1
ATOM 2184 O O . SER A 1 266 ? -1.452 -18.653 25.182 1.00 87.12 266 SER A O 1
ATOM 2186 N N . HIS A 1 267 ? -2.134 -17.470 23.404 1.00 89.38 267 HIS A N 1
ATOM 2187 C CA . HIS A 1 267 ? -1.527 -18.327 22.377 1.00 89.38 267 HIS A CA 1
ATOM 2188 C C . HIS A 1 267 ? -0.712 -17.516 21.350 1.00 89.38 267 HIS A C 1
ATOM 2190 O O . HIS A 1 267 ? -0.994 -17.570 20.148 1.00 89.38 267 HIS A O 1
ATOM 2196 N N . PRO A 1 268 ? 0.320 -16.764 21.777 1.00 89.25 268 PRO A N 1
ATOM 2197 C CA . PRO A 1 268 ? 1.073 -15.884 20.883 1.00 89.25 268 PRO A CA 1
ATOM 2198 C C . PRO A 1 268 ? 1.784 -16.651 19.761 1.00 89.25 268 PRO A C 1
ATOM 2200 O O . PRO A 1 268 ? 1.787 -16.192 18.622 1.00 89.25 268 PRO A O 1
ATOM 2203 N N . LEU A 1 269 ? 2.330 -17.839 20.053 1.00 92.00 269 LEU A N 1
ATOM 2204 C CA . LEU A 1 269 ? 3.010 -18.673 19.056 1.00 92.00 269 LEU A CA 1
ATOM 2205 C C . LEU A 1 269 ? 2.065 -19.107 17.934 1.00 92.00 269 LEU A C 1
ATOM 2207 O O . LEU A 1 269 ? 2.423 -18.980 16.771 1.00 92.00 269 LEU A O 1
ATOM 2211 N N . LEU A 1 270 ? 0.843 -19.537 18.267 1.00 92.81 270 LEU A N 1
ATOM 2212 C CA . LEU A 1 270 ? -0.156 -19.947 17.277 1.00 92.81 270 LEU A CA 1
ATOM 2213 C C . LEU A 1 270 ? -0.486 -18.802 16.312 1.00 92.81 270 LEU A C 1
ATOM 2215 O O . LEU A 1 270 ? -0.511 -18.999 15.101 1.00 92.81 270 LEU A O 1
ATOM 2219 N N . ILE A 1 271 ? -0.712 -17.600 16.849 1.00 91.88 271 ILE A N 1
ATOM 2220 C CA . ILE A 1 271 ? -1.046 -16.422 16.044 1.00 91.88 271 ILE A CA 1
ATOM 2221 C C . ILE A 1 271 ? 0.134 -15.990 15.173 1.00 91.88 271 ILE A C 1
ATOM 2223 O O . ILE A 1 271 ? -0.058 -15.689 13.998 1.00 91.88 271 ILE A O 1
ATOM 2227 N N . VAL A 1 272 ? 1.353 -15.998 15.716 1.00 94.06 272 VAL A N 1
ATOM 2228 C CA . VAL A 1 272 ? 2.567 -15.698 14.945 1.00 94.06 272 VAL A CA 1
ATOM 2229 C C . VAL A 1 272 ? 2.759 -16.719 13.826 1.00 94.06 272 VAL A C 1
ATOM 2231 O O . VAL A 1 272 ? 2.979 -16.323 12.685 1.00 94.06 272 VAL A O 1
ATOM 2234 N N . SER A 1 273 ? 2.615 -18.016 14.108 1.00 95.62 273 SER A N 1
ATOM 2235 C CA . SER A 1 273 ? 2.704 -19.071 13.096 1.00 95.62 273 SER A CA 1
ATOM 2236 C C . SER A 1 273 ? 1.643 -18.906 12.010 1.00 95.62 273 SER A C 1
ATOM 2238 O O . SER A 1 273 ? 1.978 -18.963 10.831 1.00 95.62 273 SER A O 1
ATOM 2240 N N . ALA A 1 274 ? 0.389 -18.634 12.379 1.00 95.31 274 ALA A N 1
ATOM 2241 C CA . ALA A 1 274 ? -0.684 -18.393 11.418 1.00 95.31 274 ALA A CA 1
ATOM 2242 C C . ALA A 1 274 ? -0.403 -17.166 10.534 1.00 95.31 274 ALA A C 1
ATOM 2244 O O . ALA A 1 274 ? -0.579 -17.232 9.318 1.00 95.31 274 ALA A O 1
ATOM 2245 N N . ALA A 1 275 ? 0.090 -16.071 11.122 1.00 96.31 275 ALA A N 1
ATOM 2246 C CA . ALA A 1 275 ? 0.467 -14.869 10.385 1.00 96.31 275 ALA A CA 1
ATOM 2247 C C . ALA A 1 275 ? 1.627 -15.135 9.413 1.00 96.31 275 ALA A C 1
ATOM 2249 O O . ALA A 1 275 ? 1.545 -14.755 8.249 1.00 96.31 275 ALA A O 1
ATOM 2250 N N . VAL A 1 276 ? 2.673 -15.844 9.852 1.00 97.81 276 VAL A N 1
ATOM 2251 C CA . VAL A 1 276 ? 3.805 -16.228 8.993 1.00 97.81 276 VAL A CA 1
ATOM 2252 C C . VAL A 1 276 ? 3.344 -17.121 7.843 1.00 97.81 276 VAL A C 1
ATOM 2254 O O . VAL A 1 276 ? 3.724 -16.870 6.703 1.00 97.81 276 VAL A O 1
ATOM 2257 N N . ILE A 1 277 ? 2.505 -18.126 8.112 1.00 97.50 277 ILE A N 1
ATOM 2258 C CA . ILE A 1 277 ? 1.957 -19.008 7.073 1.00 97.50 277 ILE A CA 1
ATOM 2259 C C . ILE A 1 277 ? 1.144 -18.193 6.061 1.00 97.50 277 ILE A C 1
ATOM 2261 O O . ILE A 1 277 ? 1.378 -18.325 4.863 1.00 97.50 277 ILE A O 1
ATOM 2265 N N . CYS A 1 278 ? 0.256 -17.306 6.526 1.00 97.56 278 CYS A N 1
ATOM 2266 C CA . CYS A 1 278 ? -0.520 -16.417 5.659 1.00 97.56 278 CYS A CA 1
ATOM 2267 C C . CYS A 1 278 ? 0.392 -15.576 4.752 1.00 97.56 278 CYS A C 1
ATOM 2269 O O . CYS A 1 278 ? 0.219 -15.584 3.532 1.00 97.56 278 CYS A O 1
ATOM 2271 N N . CYS A 1 279 ? 1.410 -14.924 5.327 1.00 98.19 279 CYS A N 1
ATOM 2272 C CA . CYS A 1 279 ? 2.376 -14.126 4.574 1.00 98.19 279 CYS A CA 1
ATOM 2273 C C . CYS A 1 279 ? 3.131 -14.964 3.537 1.00 98.19 279 CYS A C 1
ATOM 2275 O O . CYS A 1 279 ? 3.216 -14.570 2.379 1.00 98.19 279 CYS A O 1
ATOM 2277 N N . LEU A 1 280 ? 3.660 -16.131 3.917 1.00 97.62 280 LEU A N 1
ATOM 2278 C CA . LEU A 1 280 ? 4.417 -16.985 2.998 1.00 97.62 280 LEU A CA 1
ATOM 2279 C C . LEU A 1 280 ? 3.544 -17.503 1.850 1.00 97.62 280 LEU A C 1
ATOM 2281 O O . LEU A 1 280 ? 3.980 -17.476 0.699 1.00 97.62 280 LEU A O 1
ATOM 2285 N N . CYS A 1 281 ? 2.313 -17.930 2.141 1.00 97.38 281 CYS A N 1
ATOM 2286 C CA . CYS A 1 281 ? 1.350 -18.344 1.124 1.00 97.38 281 CYS A CA 1
ATOM 2287 C C . CYS A 1 281 ? 1.026 -17.198 0.158 1.00 97.38 281 CYS A C 1
ATOM 2289 O O . CYS A 1 281 ? 1.086 -17.393 -1.056 1.00 97.38 281 CYS A O 1
ATOM 2291 N N . ALA A 1 282 ? 0.729 -16.005 0.680 1.00 98.12 282 ALA A N 1
ATOM 2292 C CA . ALA A 1 282 ? 0.434 -14.841 -0.145 1.00 98.12 282 ALA A CA 1
ATOM 2293 C C . ALA A 1 282 ? 1.639 -14.437 -0.998 1.00 98.12 282 ALA A C 1
ATOM 2295 O O . ALA A 1 282 ? 1.496 -14.310 -2.209 1.00 98.12 282 ALA A O 1
ATOM 2296 N N . PHE A 1 283 ? 2.839 -14.339 -0.416 1.00 97.88 283 PHE A N 1
ATOM 2297 C CA . PHE A 1 283 ? 4.051 -13.976 -1.152 1.00 97.88 283 PHE A CA 1
ATOM 2298 C C . PHE A 1 283 ? 4.322 -14.948 -2.302 1.00 97.88 283 PHE A C 1
ATOM 2300 O O . PHE A 1 283 ? 4.568 -14.510 -3.419 1.00 97.88 283 PHE A O 1
ATOM 2307 N N . LEU A 1 284 ? 4.200 -16.261 -2.079 1.00 97.25 284 LEU A N 1
ATOM 2308 C CA . LEU A 1 284 ? 4.388 -17.255 -3.142 1.00 97.25 284 LEU A CA 1
ATOM 2309 C C . LEU A 1 284 ? 3.401 -17.084 -4.307 1.00 97.25 284 LEU A C 1
ATOM 2311 O O . LEU A 1 284 ? 3.778 -17.291 -5.462 1.00 97.25 284 LEU A O 1
ATOM 2315 N N . LEU A 1 285 ? 2.150 -16.722 -4.018 1.00 97.56 285 LEU A N 1
ATOM 2316 C CA . LEU A 1 285 ? 1.121 -16.512 -5.039 1.00 97.56 285 LEU A CA 1
ATOM 2317 C C . LEU A 1 285 ? 1.286 -15.164 -5.746 1.00 97.56 285 LEU A C 1
ATOM 2319 O O . LEU A 1 285 ? 1.143 -15.093 -6.966 1.00 97.56 285 LEU A O 1
ATOM 2323 N N . MET A 1 286 ? 1.657 -14.116 -5.010 1.00 96.94 286 MET A N 1
ATOM 2324 C CA . MET A 1 286 ? 1.950 -12.798 -5.566 1.00 96.94 286 MET A CA 1
ATOM 2325 C C . MET A 1 286 ? 3.059 -12.867 -6.611 1.00 96.94 286 MET A C 1
ATOM 2327 O O . MET A 1 286 ? 2.911 -12.298 -7.685 1.00 96.94 286 MET A O 1
ATOM 2331 N N . GLU A 1 287 ? 4.132 -13.607 -6.340 1.00 94.88 287 GLU A N 1
ATOM 2332 C CA . GLU A 1 287 ? 5.266 -13.761 -7.261 1.00 94.88 287 GLU A CA 1
ATOM 2333 C C . GLU A 1 287 ? 4.863 -14.337 -8.622 1.00 94.88 287 GLU A C 1
ATOM 2335 O O . GLU A 1 287 ? 5.519 -14.069 -9.621 1.00 94.88 287 GLU A O 1
ATOM 2340 N N . ARG A 1 288 ? 3.792 -15.136 -8.661 1.00 93.06 288 ARG A N 1
ATOM 2341 C CA . ARG A 1 288 ? 3.292 -15.760 -9.891 1.00 93.06 288 ARG A CA 1
ATOM 2342 C C . ARG A 1 288 ? 2.216 -14.941 -10.581 1.00 93.06 288 ARG A C 1
ATOM 2344 O O . ARG A 1 288 ? 2.077 -15.023 -11.795 1.00 93.06 288 ARG A O 1
ATOM 2351 N N . HIS A 1 289 ? 1.403 -14.232 -9.805 1.00 94.88 289 HIS A N 1
ATOM 2352 C CA . HIS A 1 289 ? 0.153 -13.676 -10.307 1.00 94.88 289 HIS A CA 1
ATOM 2353 C C . HIS A 1 289 ? 0.067 -12.165 -10.202 1.00 94.88 289 HIS A C 1
ATOM 2355 O O . HIS A 1 289 ? -0.627 -11.571 -11.017 1.00 94.88 289 HIS A O 1
ATOM 2361 N N . THR A 1 290 ? 0.740 -11.534 -9.244 1.00 95.94 290 THR A N 1
ATOM 2362 C CA . THR A 1 290 ? 0.605 -10.098 -8.951 1.00 95.94 290 THR A CA 1
ATOM 2363 C C . THR A 1 290 ? 1.856 -9.311 -9.330 1.00 95.94 290 THR A C 1
ATOM 2365 O O . THR A 1 290 ? 1.740 -8.145 -9.695 1.00 95.94 290 THR A O 1
ATOM 2368 N N . VAL A 1 291 ? 3.043 -9.913 -9.277 1.00 97.06 291 VAL A N 1
ATOM 2369 C CA . VAL A 1 291 ? 4.287 -9.277 -9.728 1.00 97.06 291 VAL A CA 1
ATOM 2370 C C . VAL A 1 291 ? 4.380 -9.361 -11.246 1.00 97.06 291 VAL A C 1
ATOM 2372 O O . VAL A 1 291 ? 4.362 -10.450 -11.807 1.00 97.06 291 VAL A O 1
ATOM 2375 N N . PHE A 1 292 ? 4.462 -8.206 -11.899 1.00 96.94 292 PHE A N 1
ATOM 2376 C CA . PHE A 1 292 ? 4.514 -8.090 -13.354 1.00 96.94 292 PHE A CA 1
ATOM 2377 C C . PHE A 1 292 ? 5.937 -7.885 -13.873 1.00 96.94 292 PHE A C 1
ATOM 2379 O O . PHE A 1 292 ? 6.297 -8.442 -14.900 1.00 96.94 292 PHE A O 1
ATOM 2386 N N . SER A 1 293 ? 6.759 -7.091 -13.185 1.00 95.94 293 SER A N 1
ATOM 2387 C CA . SER A 1 293 ? 8.121 -6.811 -13.644 1.00 95.94 293 SER A CA 1
ATOM 2388 C C . SER A 1 293 ? 9.120 -6.645 -12.507 1.00 95.94 293 SER A C 1
ATOM 2390 O O . SER A 1 293 ? 8.778 -6.264 -11.381 1.00 95.94 293 SER A O 1
ATOM 2392 N N . TYR A 1 294 ? 10.383 -6.907 -12.842 1.00 94.88 294 TYR A N 1
ATOM 2393 C CA . TYR A 1 294 ? 11.523 -6.785 -11.945 1.00 94.88 294 TYR A CA 1
ATOM 2394 C C . TYR A 1 294 ? 12.441 -5.642 -12.366 1.00 94.88 294 TYR A C 1
ATOM 2396 O O . TYR A 1 294 ? 12.531 -5.289 -13.543 1.00 94.88 294 TYR A O 1
ATOM 2404 N N . LEU A 1 295 ? 13.138 -5.076 -11.385 1.00 92.12 295 LEU A N 1
ATOM 2405 C CA . LEU A 1 295 ? 14.166 -4.076 -11.603 1.00 92.12 295 LEU A CA 1
ATOM 2406 C C . LEU A 1 295 ? 15.301 -4.677 -12.445 1.00 92.12 295 LEU A C 1
ATOM 2408 O O . LEU A 1 295 ? 15.927 -5.660 -12.043 1.00 92.12 295 LEU A O 1
ATOM 2412 N N . ALA A 1 296 ? 15.566 -4.073 -13.601 1.00 91.94 296 ALA A N 1
ATOM 2413 C CA . ALA A 1 296 ? 16.631 -4.500 -14.494 1.00 91.94 296 ALA A CA 1
ATOM 2414 C C . ALA A 1 296 ? 17.977 -3.948 -14.013 1.00 91.94 296 ALA A C 1
ATOM 2416 O O . ALA A 1 296 ? 18.189 -2.734 -13.955 1.00 91.94 296 ALA A O 1
ATOM 2417 N N . THR A 1 297 ? 18.893 -4.849 -13.675 1.00 92.06 297 THR A N 1
ATOM 2418 C CA . THR A 1 297 ? 20.280 -4.488 -13.392 1.00 92.06 297 THR A CA 1
ATOM 2419 C C . THR A 1 297 ? 21.037 -4.286 -14.702 1.00 92.06 297 THR A C 1
ATOM 2421 O O . THR A 1 297 ? 20.750 -4.950 -15.700 1.00 92.06 297 THR A O 1
ATOM 2424 N N . ILE A 1 298 ? 21.988 -3.351 -14.726 1.00 92.31 298 ILE A N 1
ATOM 2425 C CA . ILE A 1 298 ? 22.687 -2.948 -15.956 1.00 92.31 298 ILE A CA 1
ATOM 2426 C C . ILE A 1 298 ? 23.336 -4.145 -16.650 1.00 92.31 298 ILE A C 1
ATOM 2428 O O . ILE A 1 298 ? 23.227 -4.264 -17.869 1.00 92.31 298 ILE A O 1
ATOM 2432 N N . ASP A 1 299 ? 23.949 -5.060 -15.892 1.00 89.25 299 ASP A N 1
ATOM 2433 C CA . ASP A 1 299 ? 24.560 -6.316 -16.361 1.00 89.25 299 ASP A CA 1
ATOM 2434 C C . ASP A 1 299 ? 23.615 -7.186 -17.201 1.00 89.25 299 ASP A C 1
ATOM 2436 O O . ASP A 1 299 ? 24.066 -7.831 -18.144 1.00 89.25 299 ASP A O 1
ATOM 2440 N N . LYS A 1 300 ? 22.309 -7.143 -16.927 1.00 91.56 300 LYS A N 1
ATOM 2441 C CA . LYS A 1 300 ? 21.302 -7.943 -17.633 1.00 91.56 300 LYS A CA 1
ATOM 2442 C C . LYS A 1 300 ? 20.744 -7.272 -18.882 1.00 91.56 300 LYS A C 1
ATOM 2444 O O . LYS A 1 300 ? 20.073 -7.936 -19.665 1.00 91.56 300 LYS A O 1
ATOM 2449 N N . ILE A 1 301 ? 20.983 -5.974 -19.078 1.00 94.00 301 ILE A N 1
ATOM 2450 C CA . ILE A 1 301 ? 20.442 -5.230 -20.219 1.00 94.00 301 ILE A CA 1
ATOM 2451 C C . ILE A 1 301 ? 21.391 -5.409 -21.414 1.00 94.00 301 ILE A C 1
ATOM 2453 O O . ILE A 1 301 ? 22.505 -4.870 -21.391 1.00 94.00 301 ILE A O 1
ATOM 2457 N N . PRO A 1 302 ? 20.978 -6.135 -22.473 1.00 92.56 302 PRO A N 1
ATOM 2458 C CA . PRO A 1 302 ? 21.886 -6.537 -23.547 1.00 92.56 302 PRO A CA 1
ATOM 2459 C C . PRO A 1 302 ? 22.245 -5.387 -24.490 1.00 92.56 302 PRO A C 1
ATOM 2461 O O . PRO A 1 302 ? 23.272 -5.435 -25.153 1.00 92.56 302 PRO A O 1
ATOM 2464 N N . VAL A 1 303 ? 21.410 -4.346 -24.553 1.00 92.81 303 VAL A N 1
ATOM 2465 C CA . VAL A 1 303 ? 21.623 -3.212 -25.463 1.00 92.81 303 VAL A CA 1
ATOM 2466 C C . VAL A 1 303 ? 22.659 -2.208 -24.958 1.00 92.81 303 VAL A C 1
ATOM 2468 O O . VAL A 1 303 ? 23.111 -1.379 -25.741 1.00 92.81 303 VAL A O 1
ATOM 2471 N N . ILE A 1 304 ? 23.017 -2.258 -23.668 1.00 93.81 304 ILE A N 1
ATOM 2472 C CA . ILE A 1 304 ? 24.002 -1.342 -23.086 1.00 93.81 304 ILE A CA 1
ATOM 2473 C C . ILE A 1 304 ? 25.396 -1.751 -23.554 1.00 93.81 304 ILE A C 1
ATOM 2475 O O . ILE A 1 304 ? 25.851 -2.864 -23.275 1.00 93.81 304 ILE A O 1
ATOM 2479 N N . SER A 1 305 ? 26.066 -0.822 -24.230 1.00 93.44 305 SER A N 1
ATOM 2480 C CA . SER A 1 305 ? 27.435 -0.982 -24.722 1.00 93.44 305 SER A CA 1
ATOM 2481 C C . SER A 1 305 ? 28.441 -1.222 -23.591 1.00 93.44 305 SER A C 1
ATOM 2483 O O . SER A 1 305 ? 28.274 -0.734 -22.470 1.00 93.44 305 SER A O 1
ATOM 2485 N N . ASP A 1 306 ? 29.529 -1.937 -23.884 1.00 92.69 306 ASP A N 1
ATOM 2486 C CA . ASP A 1 306 ? 30.562 -2.259 -22.887 1.00 92.69 306 ASP A CA 1
ATOM 2487 C C . ASP A 1 306 ? 31.246 -1.010 -22.315 1.00 92.69 306 ASP A C 1
ATOM 2489 O O . ASP A 1 306 ? 31.573 -0.962 -21.127 1.00 92.69 306 ASP A O 1
ATOM 2493 N N . SER A 1 307 ? 31.401 0.038 -23.130 1.00 91.69 307 SER A N 1
ATOM 2494 C CA . SER A 1 307 ? 31.928 1.334 -22.691 1.00 91.69 307 SER A CA 1
ATOM 2495 C C . SER A 1 307 ? 31.021 1.990 -21.645 1.00 91.69 307 SER A C 1
ATOM 2497 O O . SER A 1 307 ? 31.502 2.418 -20.591 1.00 91.69 307 SER A O 1
ATOM 2499 N N . ASN A 1 308 ? 29.708 2.022 -21.891 1.00 93.00 308 ASN A N 1
ATOM 2500 C CA . ASN A 1 308 ? 28.726 2.545 -20.945 1.00 93.00 308 ASN A CA 1
ATOM 2501 C C . ASN A 1 308 ? 28.622 1.665 -19.700 1.00 93.00 308 ASN A C 1
ATOM 2503 O O . ASN A 1 308 ? 28.617 2.182 -18.586 1.00 93.00 308 ASN A O 1
ATOM 2507 N N . ARG A 1 309 ? 28.646 0.340 -19.858 1.00 93.38 309 ARG A N 1
ATOM 2508 C CA . ARG A 1 309 ? 28.663 -0.619 -18.747 1.00 93.38 309 ARG A CA 1
ATOM 2509 C C . ARG A 1 309 ? 29.851 -0.382 -17.810 1.00 93.38 309 ARG A C 1
ATOM 2511 O O . ARG A 1 309 ? 29.663 -0.283 -16.599 1.00 93.38 309 ARG A O 1
ATOM 2518 N N . ALA A 1 310 ? 31.055 -0.214 -18.358 1.00 91.81 310 ALA A N 1
ATOM 2519 C CA . ALA A 1 310 ? 32.252 0.108 -17.582 1.00 91.81 310 ALA A CA 1
ATOM 2520 C C . ALA A 1 310 ? 32.167 1.499 -16.924 1.00 91.81 310 ALA A C 1
ATOM 2522 O O . ALA A 1 310 ? 32.615 1.689 -15.791 1.00 91.81 310 ALA A O 1
ATOM 2523 N N . ASN A 1 311 ? 31.575 2.484 -17.606 1.00 92.25 311 ASN A N 1
ATOM 2524 C CA . ASN A 1 311 ? 31.328 3.811 -17.042 1.00 92.25 311 ASN A CA 1
ATOM 2525 C C . ASN A 1 311 ? 30.378 3.752 -15.833 1.00 92.25 311 ASN A C 1
ATOM 2527 O O . ASN A 1 311 ? 30.698 4.290 -14.775 1.00 92.25 311 ASN A O 1
ATOM 2531 N N . PHE A 1 312 ? 29.253 3.050 -15.960 1.00 93.88 312 PHE A N 1
ATOM 2532 C CA . PHE A 1 312 ? 28.272 2.878 -14.889 1.00 93.88 312 PHE A CA 1
ATOM 2533 C C . PHE A 1 312 ? 28.851 2.110 -13.701 1.00 93.88 312 PHE A C 1
ATOM 2535 O O . PHE A 1 312 ? 28.704 2.561 -12.566 1.00 93.88 312 PHE A O 1
ATOM 2542 N N . ALA A 1 313 ? 29.613 1.042 -13.953 1.00 91.50 313 ALA A N 1
ATOM 2543 C CA . ALA A 1 313 ? 30.299 0.293 -12.904 1.00 91.50 313 ALA A CA 1
ATOM 2544 C C . ALA A 1 313 ? 31.275 1.172 -12.097 1.00 91.50 313 ALA A C 1
ATOM 2546 O O . ALA A 1 313 ? 31.271 1.117 -10.869 1.00 91.50 313 ALA A O 1
ATOM 2547 N N . ARG A 1 314 ? 32.057 2.044 -12.758 1.00 91.88 314 ARG A N 1
ATOM 2548 C CA . ARG A 1 314 ? 32.953 3.001 -12.072 1.00 91.88 314 ARG A CA 1
ATOM 2549 C C . ARG A 1 314 ? 32.205 4.012 -11.204 1.00 91.88 314 ARG A C 1
ATOM 2551 O O . ARG A 1 314 ? 32.746 4.457 -10.198 1.00 91.88 314 ARG A O 1
ATOM 2558 N N . LYS A 1 315 ? 30.980 4.373 -11.589 1.00 89.56 315 LYS A N 1
ATOM 2559 C CA . LYS A 1 315 ? 30.103 5.277 -10.830 1.00 89.56 315 LYS A CA 1
ATOM 2560 C C . LYS A 1 315 ? 29.266 4.557 -9.766 1.00 89.56 315 LYS A C 1
ATOM 2562 O O . LYS A 1 315 ? 28.509 5.213 -9.062 1.00 89.56 315 LYS A O 1
ATOM 2567 N N . GLY A 1 316 ? 29.382 3.232 -9.652 1.00 90.00 316 GLY A N 1
ATOM 2568 C CA . GLY A 1 316 ? 28.587 2.430 -8.723 1.00 90.00 316 GLY A CA 1
ATOM 2569 C C . GLY A 1 316 ? 27.108 2.296 -9.104 1.00 90.00 316 GLY A C 1
ATOM 2570 O O . GLY A 1 316 ? 26.318 1.901 -8.254 1.00 90.00 316 GLY A O 1
ATOM 2571 N N . ILE A 1 317 ? 26.736 2.603 -10.352 1.00 91.06 317 ILE A N 1
ATOM 2572 C CA . ILE A 1 317 ? 25.359 2.493 -10.854 1.00 91.06 317 ILE A CA 1
ATOM 2573 C C . ILE A 1 317 ? 25.058 1.025 -11.173 1.00 91.06 317 ILE A C 1
ATOM 2575 O O . ILE A 1 317 ? 25.756 0.398 -11.973 1.00 91.06 317 ILE A O 1
ATOM 2579 N N . GLN A 1 318 ? 24.011 0.483 -10.555 1.00 89.25 318 GLN A N 1
ATOM 2580 C CA . GLN A 1 318 ? 23.632 -0.929 -10.618 1.00 89.25 318 GLN A CA 1
ATOM 2581 C C . GLN A 1 318 ? 22.366 -1.183 -11.439 1.00 89.25 318 GLN A C 1
ATOM 2583 O O . GLN A 1 318 ? 22.267 -2.242 -12.064 1.00 89.25 318 GLN A O 1
ATOM 2588 N N . SER A 1 319 ? 21.408 -0.252 -11.471 1.00 91.31 319 SER A N 1
ATOM 2589 C CA . SER A 1 319 ? 20.148 -0.416 -12.210 1.00 91.31 319 SER A CA 1
ATOM 2590 C C . SER A 1 319 ? 19.887 0.678 -13.245 1.00 91.31 319 SER A C 1
ATOM 2592 O O . SER A 1 319 ? 20.476 1.759 -13.211 1.00 91.31 319 SER A O 1
ATOM 2594 N N . SER A 1 320 ? 18.9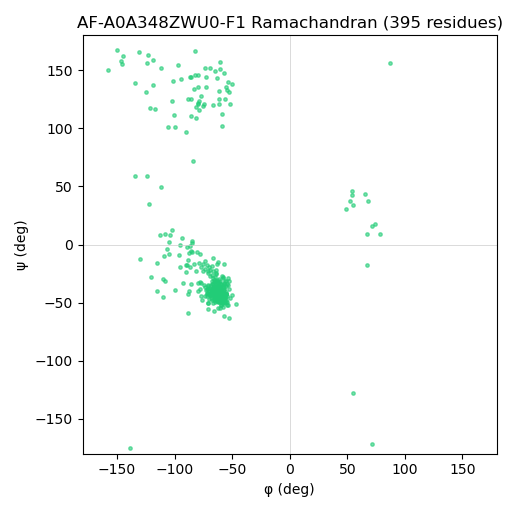60 0.390 -14.163 1.00 90.38 320 SER A N 1
ATOM 2595 C CA . SER A 1 320 ? 18.549 1.313 -15.223 1.00 90.38 320 SER A CA 1
ATOM 2596 C C . SER A 1 320 ? 18.021 2.656 -14.715 1.00 90.38 320 SER A C 1
ATOM 2598 O O . SER A 1 320 ? 18.296 3.692 -15.316 1.00 90.38 320 SER A O 1
ATOM 2600 N N . TYR A 1 321 ? 17.334 2.667 -13.572 1.00 89.25 321 TYR A N 1
ATOM 2601 C CA . TYR A 1 321 ? 16.676 3.869 -13.062 1.00 89.25 321 TYR A CA 1
ATOM 2602 C C . TYR A 1 321 ? 17.649 4.904 -12.481 1.00 89.25 321 TYR A C 1
ATOM 2604 O O . TYR A 1 321 ? 17.254 6.053 -12.285 1.00 89.25 321 TYR A O 1
ATOM 2612 N N . ALA A 1 322 ? 18.902 4.527 -12.221 1.00 89.75 322 ALA A N 1
ATOM 2613 C CA . ALA A 1 322 ? 19.963 5.440 -11.794 1.00 89.75 322 ALA A CA 1
ATOM 2614 C C . ALA A 1 322 ? 20.834 5.937 -12.966 1.00 89.75 322 ALA A C 1
ATOM 2616 O O . ALA A 1 322 ? 21.748 6.736 -12.770 1.00 89.75 322 ALA A O 1
ATOM 2617 N N . VAL A 1 323 ? 20.553 5.495 -14.198 1.00 89.88 323 VAL A N 1
ATOM 2618 C CA . VAL A 1 323 ? 21.303 5.906 -15.389 1.00 89.88 323 VAL A CA 1
ATOM 2619 C C . VAL A 1 323 ? 20.897 7.308 -15.833 1.00 89.88 323 VAL A C 1
ATOM 2621 O O . VAL A 1 323 ? 19.727 7.588 -16.098 1.00 89.88 323 VAL A O 1
ATOM 2624 N N . ASP A 1 324 ? 21.897 8.170 -16.005 1.00 87.31 324 ASP A N 1
ATOM 2625 C CA . ASP A 1 324 ? 21.738 9.431 -16.721 1.00 87.31 324 ASP A CA 1
ATOM 2626 C C . ASP A 1 324 ? 21.451 9.157 -18.207 1.00 87.31 324 ASP A C 1
ATOM 2628 O O . ASP A 1 324 ? 22.247 8.540 -18.918 1.00 87.31 324 ASP A O 1
ATOM 2632 N N . ARG A 1 325 ? 20.297 9.617 -18.696 1.00 88.06 325 ARG A N 1
ATOM 2633 C CA . ARG A 1 325 ? 19.865 9.365 -20.077 1.00 88.06 325 ARG A CA 1
ATOM 2634 C C . ARG A 1 325 ? 20.668 10.153 -21.115 1.00 88.06 325 ARG A C 1
ATOM 2636 O O . ARG A 1 325 ? 20.642 9.791 -22.296 1.00 88.06 325 ARG A O 1
ATOM 2643 N N . SER A 1 326 ? 21.376 11.206 -20.704 1.00 88.00 326 SER A N 1
ATOM 2644 C CA . SER A 1 326 ? 22.149 12.076 -21.596 1.00 88.00 326 SER A CA 1
ATOM 2645 C C . SER A 1 326 ? 23.360 11.367 -22.212 1.00 88.00 326 SER A C 1
ATOM 2647 O O . SER A 1 326 ? 23.688 11.625 -23.369 1.00 88.00 326 SER A O 1
ATOM 2649 N N . VAL A 1 327 ? 23.961 10.418 -21.485 1.00 89.88 327 VAL A N 1
ATOM 2650 C CA . VAL A 1 327 ? 25.168 9.689 -21.915 1.00 89.88 327 VAL A CA 1
ATOM 2651 C C . VAL A 1 327 ? 24.877 8.475 -22.802 1.00 89.88 327 VAL A C 1
ATOM 2653 O O . VAL A 1 327 ? 25.799 7.841 -23.308 1.00 89.88 327 VAL A O 1
ATOM 2656 N N . LEU A 1 328 ? 23.602 8.134 -22.985 1.00 92.50 328 LEU A N 1
ATOM 2657 C CA . LEU A 1 328 ? 23.174 6.986 -23.778 1.00 92.50 328 LEU A CA 1
ATOM 2658 C C . LEU A 1 328 ? 23.057 7.331 -25.261 1.00 92.50 328 LEU A C 1
ATOM 2660 O O . LEU A 1 328 ? 22.569 8.406 -25.625 1.00 92.50 328 LEU A O 1
ATOM 2664 N N . SER A 1 329 ? 23.403 6.367 -26.115 1.00 93.44 329 SER A N 1
ATOM 2665 C CA . SER A 1 329 ? 23.070 6.429 -27.538 1.00 93.44 329 SER A CA 1
ATOM 2666 C C . SER A 1 329 ? 21.546 6.484 -27.748 1.00 93.44 329 SER A C 1
ATOM 2668 O O . SER A 1 329 ? 20.783 6.016 -26.895 1.00 93.44 329 SER A O 1
ATOM 2670 N N . PRO A 1 330 ? 21.057 6.998 -28.894 1.00 92.19 330 PRO A N 1
ATOM 2671 C CA . PRO A 1 330 ? 19.622 7.017 -29.189 1.00 92.19 330 PRO A CA 1
ATOM 2672 C C . PRO A 1 330 ? 18.959 5.634 -29.102 1.00 92.19 330 PR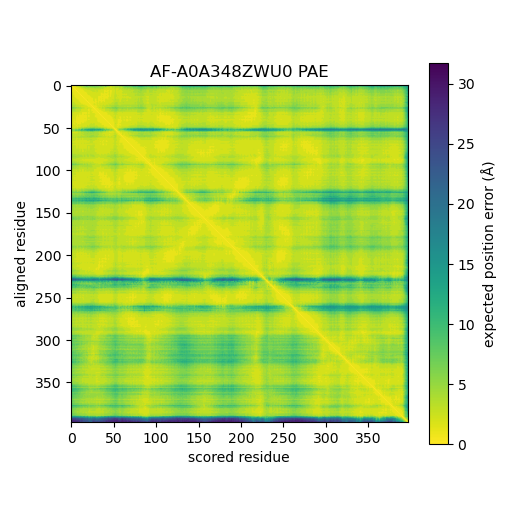O A C 1
ATOM 2674 O O . PRO A 1 330 ? 17.810 5.529 -28.678 1.00 92.19 330 PRO A O 1
ATOM 2677 N N . TYR A 1 331 ? 19.692 4.575 -29.462 1.00 91.75 331 TYR A N 1
ATOM 2678 C CA . TYR A 1 331 ? 19.209 3.198 -29.388 1.00 91.75 331 TYR A CA 1
ATOM 2679 C C . TYR A 1 331 ? 19.081 2.696 -27.941 1.00 91.75 331 TYR A C 1
ATOM 2681 O O . TYR A 1 331 ? 18.015 2.217 -27.554 1.00 91.75 331 TYR A O 1
ATOM 2689 N N . GLU A 1 332 ? 20.125 2.862 -27.118 1.00 93.75 332 GLU A N 1
ATOM 2690 C CA . GLU A 1 332 ? 20.089 2.502 -25.690 1.00 93.75 332 GLU A CA 1
ATOM 2691 C C . GLU A 1 332 ? 19.000 3.284 -24.945 1.00 93.75 332 GLU A C 1
ATOM 2693 O O . GLU A 1 332 ? 18.259 2.718 -24.140 1.00 93.75 332 GLU A O 1
ATOM 2698 N N . ARG A 1 333 ? 18.874 4.585 -25.243 1.00 93.00 333 ARG A N 1
ATOM 2699 C CA . ARG A 1 333 ? 17.852 5.454 -24.655 1.00 93.00 333 ARG A CA 1
ATOM 2700 C C . ARG A 1 333 ? 16.446 4.981 -25.013 1.00 93.00 333 ARG A C 1
ATOM 2702 O O . ARG A 1 333 ? 15.637 4.816 -24.109 1.00 93.00 333 ARG A O 1
ATOM 2709 N N . GLY A 1 334 ? 16.176 4.709 -26.292 1.00 92.25 334 GLY A N 1
ATOM 2710 C CA . GLY A 1 334 ? 14.869 4.224 -26.745 1.00 92.25 334 GLY A CA 1
ATOM 2711 C C . GLY A 1 334 ? 14.465 2.900 -26.091 1.00 92.25 334 GLY A C 1
ATOM 2712 O O . GLY A 1 334 ? 13.327 2.760 -25.643 1.00 92.25 334 GLY A O 1
ATOM 2713 N N . PHE A 1 335 ? 15.414 1.968 -25.946 1.00 94.88 335 PHE A N 1
ATOM 2714 C CA . PHE A 1 335 ? 15.173 0.701 -25.250 1.00 94.88 335 PHE A CA 1
ATOM 2715 C C . PHE A 1 335 ? 14.796 0.924 -23.787 1.00 94.88 335 PHE A C 1
ATOM 2717 O O . PHE A 1 335 ? 13.800 0.383 -23.308 1.00 94.88 335 PHE A O 1
ATOM 2724 N N . LEU A 1 336 ? 15.570 1.745 -23.076 1.00 94.19 336 LEU A N 1
ATOM 2725 C CA . LEU A 1 336 ? 15.314 2.052 -21.673 1.00 94.19 336 LEU A CA 1
ATOM 2726 C C . LEU A 1 336 ? 14.019 2.853 -21.471 1.00 94.19 336 LEU A C 1
ATOM 2728 O O . LEU A 1 336 ? 13.332 2.654 -20.472 1.00 94.19 336 LEU A O 1
ATOM 2732 N N . ASP A 1 337 ? 13.647 3.730 -22.404 1.00 92.00 337 ASP A N 1
ATOM 2733 C CA . ASP A 1 337 ? 12.374 4.461 -22.365 1.00 92.00 337 ASP A CA 1
ATOM 2734 C C . ASP A 1 337 ? 11.172 3.525 -22.518 1.00 92.00 337 ASP A C 1
ATOM 2736 O O . ASP A 1 337 ? 10.162 3.701 -21.836 1.00 92.00 337 ASP A O 1
ATOM 2740 N N . LEU A 1 338 ? 11.275 2.516 -23.391 1.00 94.12 338 LEU A N 1
ATOM 2741 C CA . LEU A 1 338 ? 10.228 1.509 -23.546 1.00 94.12 338 LEU A CA 1
ATOM 2742 C C . LEU A 1 338 ? 10.175 0.565 -22.336 1.00 94.12 338 LEU A C 1
ATOM 2744 O O . LEU A 1 338 ? 9.091 0.255 -21.850 1.00 94.12 338 LEU A O 1
ATOM 2748 N N . MET A 1 339 ? 11.332 0.147 -21.820 1.00 95.12 339 MET A N 1
ATOM 2749 C CA . MET A 1 339 ? 11.439 -0.741 -20.658 1.00 95.12 339 MET A CA 1
ATOM 2750 C C . MET A 1 339 ? 10.884 -0.125 -19.375 1.00 95.12 339 MET A C 1
ATOM 2752 O O . MET A 1 339 ? 10.198 -0.798 -18.602 1.00 95.12 339 MET A O 1
ATOM 2756 N N . GLU A 1 340 ? 11.146 1.159 -19.149 1.00 93.56 340 GLU A N 1
ATOM 2757 C CA . GLU A 1 340 ? 10.684 1.868 -17.955 1.00 93.56 340 GLU A CA 1
ATOM 2758 C C . GLU A 1 340 ? 9.266 2.437 -18.110 1.00 93.56 340 GLU A C 1
ATOM 2760 O O . GLU A 1 340 ? 8.682 2.909 -17.129 1.00 93.56 340 GLU A O 1
ATOM 2765 N N . LEU A 1 341 ? 8.654 2.341 -19.300 1.00 93.19 341 LEU A N 1
ATOM 2766 C CA . LEU A 1 341 ? 7.294 2.816 -19.554 1.00 93.19 341 LEU A CA 1
ATOM 2767 C C . LEU A 1 341 ? 6.294 2.125 -18.621 1.00 93.19 341 LEU A C 1
ATOM 2769 O O . LEU A 1 341 ? 5.907 0.979 -18.837 1.00 93.19 341 LEU A O 1
ATOM 2773 N N . LYS A 1 342 ? 5.872 2.839 -17.568 1.00 91.38 342 LYS A N 1
ATOM 2774 C CA . LYS A 1 342 ? 5.045 2.285 -16.481 1.00 91.38 342 LYS A CA 1
ATOM 2775 C C . LYS A 1 342 ? 5.604 0.957 -15.931 1.00 91.38 342 LYS A C 1
ATOM 2777 O O . LYS A 1 342 ? 4.837 0.128 -15.460 1.00 91.38 342 LYS A O 1
ATOM 2782 N N . GLY A 1 343 ? 6.927 0.768 -15.969 1.00 93.56 343 GLY A N 1
ATOM 2783 C CA . GLY A 1 343 ? 7.591 -0.454 -15.511 1.00 93.56 343 GLY A CA 1
ATOM 2784 C C . GLY A 1 343 ? 7.255 -1.694 -16.340 1.00 93.56 343 GLY A C 1
ATOM 2785 O O . GLY A 1 343 ? 7.005 -2.751 -15.763 1.00 93.56 343 GLY A O 1
ATOM 2786 N N . LEU A 1 344 ? 7.234 -1.574 -17.672 1.00 95.38 344 LEU A N 1
ATOM 2787 C CA . LEU A 1 344 ? 7.025 -2.695 -18.595 1.00 95.38 344 LEU A CA 1
ATOM 2788 C C . LEU A 1 344 ? 8.003 -3.851 -18.325 1.00 95.38 344 LEU A C 1
ATOM 2790 O O . LEU A 1 344 ? 7.596 -5.011 -18.316 1.00 95.38 344 LEU A O 1
ATOM 2794 N N . GLY A 1 345 ? 9.254 -3.519 -17.999 1.00 95.69 345 GLY A N 1
ATOM 2795 C CA . GLY A 1 345 ? 10.269 -4.467 -17.551 1.00 95.69 345 GLY A CA 1
ATOM 2796 C C . GLY A 1 345 ? 11.051 -5.120 -18.688 1.00 95.69 345 GLY A C 1
ATOM 2797 O O . GLY A 1 345 ? 10.587 -5.216 -19.820 1.00 95.69 345 GLY A O 1
ATOM 2798 N N . LEU A 1 346 ? 12.261 -5.584 -18.361 1.00 96.00 346 LEU A N 1
ATOM 2799 C CA . LEU A 1 346 ? 13.240 -6.082 -19.332 1.00 96.00 346 LEU A CA 1
ATOM 2800 C C . LEU A 1 346 ? 12.712 -7.240 -20.189 1.00 96.00 346 LEU A C 1
ATOM 2802 O O . LEU A 1 346 ? 12.853 -7.208 -21.408 1.00 96.00 346 LEU A O 1
ATOM 2806 N N . GLU A 1 347 ? 12.103 -8.248 -19.565 1.00 95.62 347 GLU A N 1
ATOM 2807 C CA . GLU A 1 347 ? 11.617 -9.451 -20.255 1.00 95.62 347 GLU A CA 1
ATOM 2808 C C . GLU A 1 347 ? 10.590 -9.111 -21.344 1.00 95.62 347 GLU A C 1
ATOM 2810 O O . GLU A 1 347 ? 10.763 -9.478 -22.508 1.00 95.62 347 GLU A O 1
ATOM 2815 N N . HIS A 1 348 ? 9.574 -8.324 -20.991 1.00 96.62 348 HIS A N 1
ATOM 2816 C CA . HIS A 1 348 ? 8.536 -7.896 -21.924 1.00 96.62 348 HIS A CA 1
ATOM 2817 C C . HIS A 1 348 ? 9.081 -6.970 -23.017 1.00 96.62 348 HIS A C 1
ATOM 2819 O O . HIS A 1 348 ? 8.673 -7.060 -24.175 1.00 96.62 348 HIS A O 1
ATOM 2825 N N . THR A 1 349 ? 10.043 -6.100 -22.693 1.00 96.94 349 THR A N 1
ATOM 2826 C CA . THR A 1 349 ? 10.703 -5.258 -23.700 1.00 96.94 349 THR A CA 1
ATOM 2827 C C . THR A 1 349 ? 11.475 -6.089 -24.716 1.00 96.94 349 THR A C 1
ATOM 2829 O O . THR A 1 349 ? 11.380 -5.815 -25.910 1.00 96.94 349 THR A O 1
ATOM 2832 N N . LEU A 1 350 ? 12.186 -7.135 -24.287 1.00 96.44 350 LEU A N 1
ATOM 2833 C CA . LEU A 1 350 ? 12.893 -8.032 -25.205 1.00 96.44 350 LEU A CA 1
ATOM 2834 C C . LEU A 1 350 ? 11.923 -8.769 -26.142 1.00 96.44 350 LEU A C 1
ATOM 2836 O O . LEU A 1 350 ? 12.198 -8.876 -27.338 1.00 96.44 350 LEU A O 1
ATOM 2840 N N . GLN A 1 351 ? 10.769 -9.214 -25.634 1.00 96.75 351 GLN A N 1
ATOM 2841 C CA . GLN A 1 351 ? 9.719 -9.842 -26.447 1.00 96.75 351 GLN A CA 1
ATOM 2842 C C . GLN A 1 351 ? 9.162 -8.883 -27.513 1.00 96.75 351 GLN A C 1
ATOM 2844 O O . GLN A 1 351 ? 8.999 -9.276 -28.670 1.00 96.75 351 GLN A O 1
ATOM 2849 N N . LEU A 1 352 ? 8.928 -7.615 -27.157 1.00 96.56 352 LEU A N 1
ATOM 2850 C CA . LEU A 1 352 ? 8.477 -6.580 -28.096 1.00 96.56 352 LEU A CA 1
ATOM 2851 C C . LEU A 1 352 ? 9.531 -6.266 -29.162 1.00 96.56 352 LEU A C 1
ATOM 2853 O O . LEU A 1 352 ? 9.212 -6.221 -30.352 1.00 96.56 352 LEU A O 1
ATOM 2857 N N . TYR A 1 353 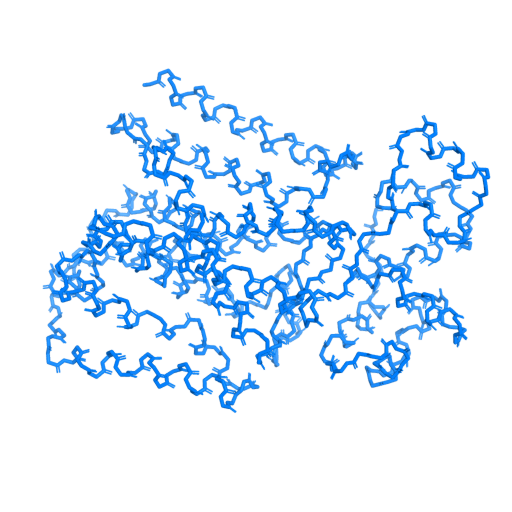? 10.794 -6.132 -28.756 1.00 95.00 353 TYR A N 1
ATOM 2858 C CA . TYR A 1 353 ? 11.910 -5.916 -29.677 1.00 95.00 353 TYR A CA 1
ATOM 2859 C C . TYR A 1 353 ? 12.051 -7.066 -30.679 1.00 95.00 353 TYR A C 1
ATOM 2861 O O . TYR A 1 353 ? 12.241 -6.815 -31.870 1.00 95.00 353 TYR A O 1
ATOM 2869 N N . GLY A 1 354 ? 11.868 -8.315 -30.233 1.00 94.00 354 GLY A N 1
ATOM 2870 C CA . GLY A 1 354 ? 11.842 -9.498 -31.101 1.00 94.00 354 GLY A CA 1
ATOM 2871 C C . GLY A 1 354 ? 10.710 -9.499 -32.139 1.00 94.00 354 GLY A C 1
ATOM 2872 O O . GLY A 1 354 ? 10.757 -10.263 -33.101 1.00 94.00 354 GLY A O 1
ATOM 2873 N N . ARG A 1 355 ? 9.706 -8.629 -31.979 1.00 94.69 355 ARG A N 1
ATOM 2874 C CA . ARG A 1 355 ? 8.589 -8.416 -32.915 1.00 94.69 355 ARG A CA 1
ATOM 2875 C C . ARG A 1 355 ? 8.678 -7.086 -33.673 1.00 94.69 355 ARG A C 1
ATOM 2877 O O . ARG A 1 355 ? 7.731 -6.722 -34.361 1.00 94.69 355 ARG A O 1
ATOM 2884 N N . GLY A 1 356 ? 9.796 -6.365 -33.561 1.00 93.25 356 GLY A N 1
ATOM 2885 C CA . GLY A 1 356 ? 10.005 -5.079 -34.232 1.00 93.25 356 GLY A CA 1
ATOM 2886 C C . GLY A 1 356 ? 9.315 -3.884 -33.565 1.00 93.25 356 GLY A C 1
ATOM 2887 O O . GLY A 1 356 ? 9.327 -2.797 -34.131 1.00 93.25 356 GLY A O 1
ATOM 2888 N N . ILE A 1 357 ? 8.746 -4.051 -32.367 1.00 94.62 357 ILE A N 1
ATOM 2889 C CA . ILE A 1 357 ? 8.113 -2.971 -31.599 1.00 94.62 357 ILE A CA 1
ATOM 2890 C C . ILE A 1 357 ? 9.185 -2.350 -30.704 1.00 94.62 357 ILE A C 1
ATOM 2892 O O . ILE A 1 357 ? 9.509 -2.885 -29.644 1.00 94.62 357 ILE A O 1
ATOM 2896 N N . GLN A 1 358 ? 9.777 -1.246 -31.160 1.00 92.44 358 GLN A N 1
ATOM 2897 C CA . GLN A 1 358 ? 10.964 -0.657 -30.525 1.00 92.44 358 GLN A CA 1
ATOM 2898 C C . GLN A 1 358 ? 10.707 0.731 -29.940 1.00 92.44 358 GLN A C 1
ATOM 2900 O O . GLN A 1 358 ? 11.497 1.219 -29.133 1.00 92.44 358 GLN A O 1
ATOM 2905 N N . LYS A 1 359 ? 9.609 1.385 -30.328 1.00 90.50 359 LYS A N 1
ATOM 2906 C CA . LYS A 1 359 ? 9.256 2.728 -29.865 1.00 90.50 359 LYS A CA 1
ATOM 2907 C C . LYS A 1 359 ? 7.924 2.729 -29.130 1.00 90.50 359 LYS A C 1
ATOM 2909 O O . LYS A 1 359 ? 7.057 1.884 -29.343 1.00 90.50 359 LYS A O 1
ATOM 2914 N N . ARG A 1 360 ? 7.727 3.760 -28.305 1.00 90.38 360 ARG A N 1
ATOM 2915 C CA . ARG A 1 360 ? 6.434 4.034 -27.658 1.00 90.38 360 ARG A CA 1
ATOM 2916 C C . ARG A 1 360 ? 5.308 4.194 -28.682 1.00 90.38 360 ARG A C 1
ATOM 2918 O O . ARG A 1 360 ? 4.217 3.688 -28.455 1.00 90.38 360 ARG A O 1
ATOM 2925 N N . ASP A 1 361 ? 5.588 4.820 -29.819 1.00 90.50 361 ASP A N 1
ATOM 2926 C CA . ASP A 1 361 ? 4.600 4.995 -30.889 1.00 90.50 361 ASP A CA 1
ATOM 2927 C C . ASP A 1 361 ? 4.193 3.677 -31.554 1.00 90.50 361 ASP A C 1
ATOM 2929 O O . ASP A 1 361 ? 3.064 3.550 -32.020 1.00 90.50 361 ASP A O 1
ATOM 2933 N N . ASP A 1 362 ? 5.083 2.684 -31.583 1.00 92.81 362 ASP A N 1
ATOM 2934 C CA . ASP A 1 362 ? 4.751 1.353 -32.094 1.00 92.81 362 ASP A CA 1
ATOM 2935 C C . ASP A 1 362 ? 3.823 0.641 -31.100 1.00 92.81 362 ASP A C 1
ATOM 2937 O O . ASP A 1 362 ? 2.794 0.085 -31.480 1.00 92.81 362 ASP A O 1
ATOM 2941 N N . LEU A 1 363 ? 4.146 0.728 -29.803 1.00 93.62 363 LEU A N 1
ATOM 2942 C CA . LEU A 1 363 ? 3.352 0.144 -28.722 1.00 93.62 363 LEU A CA 1
ATOM 2943 C C . LEU A 1 363 ? 1.955 0.779 -28.603 1.00 93.62 363 LEU A C 1
ATOM 2945 O O . LEU A 1 363 ? 0.994 0.082 -28.287 1.00 93.62 363 LEU A O 1
ATOM 2949 N N . SER A 1 364 ? 1.822 2.085 -28.855 1.00 93.06 364 SER A N 1
ATOM 2950 C CA . SER A 1 364 ? 0.539 2.796 -28.752 1.00 93.06 364 SER A CA 1
ATOM 2951 C C . SER A 1 364 ? -0.460 2.421 -29.851 1.00 93.06 364 SER A C 1
ATOM 2953 O O . SER A 1 364 ? -1.660 2.628 -29.673 1.00 93.06 364 SER A O 1
ATOM 2955 N N . ARG A 1 365 ? 0.021 1.853 -30.965 1.00 93.62 365 ARG A N 1
ATOM 2956 C CA . ARG A 1 365 ? -0.804 1.376 -32.086 1.00 93.62 365 ARG A CA 1
ATOM 2957 C C . ARG A 1 365 ? -1.363 -0.025 -31.869 1.00 93.62 365 ARG A C 1
ATOM 2959 O O . ARG A 1 365 ? -2.294 -0.404 -32.573 1.00 93.62 365 ARG A O 1
ATOM 2966 N N . LEU A 1 366 ? -0.812 -0.784 -30.922 1.00 94.06 366 LEU A N 1
ATOM 2967 C CA . LEU A 1 366 ? -1.315 -2.114 -30.598 1.00 94.06 366 LEU A CA 1
ATOM 2968 C C . LEU A 1 366 ? -2.645 -2.024 -29.857 1.00 94.06 366 LEU A C 1
ATOM 2970 O O . LEU A 1 366 ? -2.847 -1.190 -28.973 1.00 94.06 366 LEU A O 1
ATOM 2974 N N . SER A 1 367 ? -3.531 -2.967 -30.136 1.00 93.75 367 SER A N 1
ATOM 2975 C CA . SER A 1 367 ? -4.628 -3.282 -29.234 1.00 93.75 367 SER A CA 1
ATOM 2976 C C . SER A 1 367 ? -4.094 -3.951 -27.953 1.00 93.75 367 SER A C 1
ATOM 2978 O O . SER A 1 367 ? -3.079 -4.656 -27.977 1.00 93.75 367 SER A O 1
ATOM 2980 N N . PRO A 1 368 ? -4.791 -3.813 -26.808 1.00 93.06 368 PRO A N 1
ATOM 2981 C CA . PRO A 1 368 ? -4.417 -4.524 -25.583 1.00 93.06 368 PRO A CA 1
ATOM 2982 C C . PRO A 1 368 ? -4.331 -6.049 -25.754 1.00 93.06 368 PRO A C 1
ATOM 2984 O O . PRO A 1 368 ? -3.521 -6.688 -25.088 1.00 93.06 368 PRO A O 1
ATOM 2987 N N . ALA A 1 369 ? -5.140 -6.628 -26.648 1.00 94.88 369 ALA A N 1
ATOM 2988 C CA . ALA A 1 369 ? -5.123 -8.058 -26.946 1.00 94.88 369 ALA A CA 1
ATOM 2989 C C . ALA A 1 369 ? -3.841 -8.481 -27.682 1.00 94.88 369 ALA A C 1
ATOM 2991 O O . ALA A 1 369 ? -3.245 -9.493 -27.321 1.00 94.88 369 ALA A O 1
ATOM 2992 N N . GLU A 1 370 ? -3.385 -7.689 -28.658 1.00 95.81 370 GLU A N 1
ATOM 2993 C CA . GLU A 1 370 ? -2.120 -7.935 -29.363 1.00 95.81 370 GLU A CA 1
ATOM 2994 C C . GLU A 1 370 ? -0.927 -7.842 -28.416 1.00 95.81 370 GLU A C 1
ATOM 2996 O O . GLU A 1 370 ? -0.086 -8.739 -28.412 1.00 95.81 370 GLU A O 1
ATOM 3001 N N . LEU A 1 371 ? -0.882 -6.809 -27.565 1.00 96.38 371 LEU A N 1
ATOM 3002 C CA . LEU A 1 371 ? 0.179 -6.691 -26.566 1.00 96.38 371 LEU A CA 1
ATOM 3003 C C . LEU A 1 371 ? 0.205 -7.922 -25.653 1.00 96.38 371 LEU A C 1
ATOM 3005 O O . LEU A 1 371 ? 1.253 -8.541 -25.505 1.00 96.38 371 LEU A O 1
ATOM 3009 N N . CYS A 1 372 ? -0.943 -8.308 -25.091 1.00 96.50 372 CYS A N 1
ATOM 3010 C CA . CYS A 1 372 ? -1.055 -9.486 -24.230 1.00 96.50 372 CYS A CA 1
ATOM 3011 C C . CYS A 1 372 ? -0.594 -10.775 -24.921 1.00 96.50 372 CYS A C 1
ATOM 3013 O O . CYS A 1 372 ? 0.075 -11.590 -24.292 1.00 96.50 372 CYS A O 1
ATOM 3015 N N . ALA A 1 373 ? -0.900 -10.949 -26.210 1.00 96.75 373 ALA A N 1
ATOM 3016 C CA . ALA A 1 373 ? -0.438 -12.102 -26.976 1.00 96.75 373 ALA A CA 1
ATOM 3017 C C . ALA A 1 373 ? 1.091 -12.118 -27.148 1.00 96.75 373 ALA A C 1
ATOM 3019 O O . ALA A 1 373 ? 1.696 -13.186 -27.071 1.00 96.75 373 ALA A O 1
ATOM 3020 N N . ILE A 1 374 ? 1.716 -10.952 -27.353 1.00 96.56 374 ILE A N 1
ATOM 3021 C CA . ILE A 1 374 ? 3.173 -10.830 -27.507 1.00 96.56 374 ILE A CA 1
ATOM 3022 C C . ILE A 1 374 ? 3.897 -11.118 -26.193 1.00 96.56 374 ILE A C 1
ATOM 3024 O O . ILE A 1 374 ? 4.901 -11.825 -26.208 1.00 96.56 374 ILE A O 1
ATOM 3028 N N . ILE A 1 375 ? 3.390 -10.579 -25.080 1.00 96.12 375 ILE A N 1
ATOM 3029 C CA . ILE A 1 375 ? 4.048 -10.696 -23.771 1.00 96.12 375 ILE A CA 1
ATOM 3030 C C . ILE A 1 375 ? 3.554 -11.876 -22.927 1.00 96.12 375 ILE A C 1
ATOM 3032 O O . ILE A 1 375 ? 3.922 -12.009 -21.765 1.00 96.12 375 ILE A O 1
ATOM 3036 N N . HIS A 1 376 ? 2.691 -12.719 -23.499 1.00 94.75 376 HIS A N 1
ATOM 3037 C CA . HIS A 1 376 ? 2.061 -13.853 -22.822 1.00 94.75 376 HIS A CA 1
ATOM 3038 C C . HIS A 1 376 ? 1.316 -13.478 -21.522 1.00 94.75 376 HIS A C 1
ATOM 3040 O O . HIS A 1 376 ? 1.250 -14.267 -20.580 1.00 94.75 376 HIS A O 1
ATOM 3046 N N . GLU A 1 377 ? 0.711 -12.287 -21.473 1.00 93.94 377 GLU A N 1
ATOM 3047 C CA . GLU A 1 377 ? -0.060 -11.823 -20.315 1.00 93.94 377 GLU A CA 1
ATOM 3048 C C . GLU A 1 377 ? -1.527 -12.262 -20.421 1.00 93.94 377 GLU A C 1
ATOM 3050 O O . GLU A 1 377 ? -2.244 -11.974 -21.380 1.00 93.94 377 GLU A O 1
ATOM 3055 N N . SER A 1 378 ? -1.983 -12.950 -19.379 1.00 90.50 378 SER A N 1
ATOM 3056 C CA . SER A 1 378 ? -3.337 -13.489 -19.244 1.00 90.50 378 SER A CA 1
ATOM 3057 C C . SER A 1 378 ? -4.399 -12.447 -18.881 1.00 90.50 378 SER A C 1
ATOM 3059 O O . SER A 1 378 ? -5.588 -12.706 -19.061 1.00 90.50 378 SER A O 1
ATOM 3061 N N . GLN A 1 379 ? -4.004 -11.290 -18.338 1.00 90.00 379 GLN A N 1
ATOM 3062 C CA . GLN A 1 379 ? -4.909 -10.250 -17.847 1.00 90.00 379 GLN A CA 1
ATOM 3063 C C . GLN A 1 379 ? -4.960 -9.037 -18.795 1.00 90.00 379 GLN A C 1
ATOM 3065 O O . GLN A 1 379 ? -4.127 -8.133 -18.684 1.00 90.00 379 GLN A O 1
ATOM 3070 N N . PRO A 1 380 ? -6.009 -8.902 -19.635 1.00 89.88 380 PRO A N 1
ATOM 3071 C CA . PRO A 1 380 ? -6.107 -7.821 -20.622 1.00 89.88 380 PRO A CA 1
ATOM 3072 C C . PRO A 1 380 ? -6.022 -6.414 -20.026 1.00 89.88 380 PRO A C 1
ATOM 3074 O O . PRO A 1 380 ? -5.461 -5.505 -20.634 1.00 89.88 380 PRO A O 1
ATOM 3077 N N . ARG A 1 381 ? -6.542 -6.229 -18.804 1.00 90.75 381 ARG A N 1
ATOM 3078 C CA . ARG A 1 381 ? -6.514 -4.932 -18.111 1.00 90.75 381 ARG A CA 1
ATOM 3079 C C . ARG A 1 381 ? -5.093 -4.434 -17.843 1.00 90.75 381 ARG A C 1
ATOM 3081 O O . ARG A 1 381 ? -4.889 -3.226 -17.836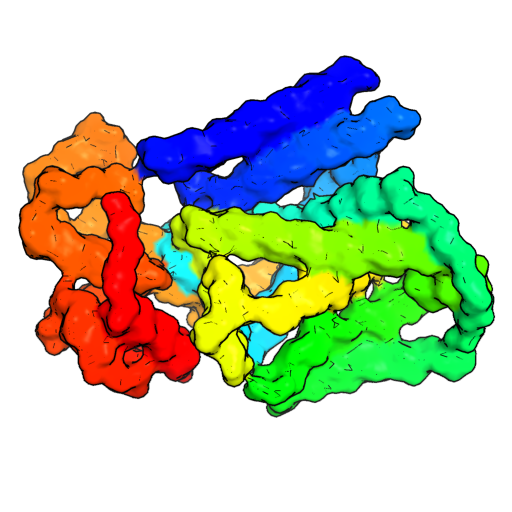 1.00 90.75 381 ARG A O 1
ATOM 3088 N N . ARG A 1 382 ? -4.113 -5.327 -17.663 1.00 93.25 382 ARG A N 1
ATOM 3089 C CA . ARG A 1 382 ? -2.703 -4.941 -17.490 1.00 93.25 382 ARG A CA 1
ATOM 3090 C C . ARG A 1 382 ? -2.124 -4.410 -18.789 1.00 93.25 382 ARG A C 1
ATOM 3092 O O . ARG A 1 382 ? -1.574 -3.317 -18.798 1.00 93.25 382 ARG A O 1
ATOM 3099 N N . CYS A 1 383 ? -2.348 -5.108 -19.900 1.00 94.19 383 CYS A N 1
ATOM 3100 C CA . CYS A 1 383 ? -1.915 -4.660 -21.225 1.00 94.19 383 CYS A CA 1
ATOM 3101 C C . CYS A 1 383 ? -2.502 -3.286 -21.592 1.00 94.19 383 CYS A C 1
ATOM 3103 O O . CYS A 1 383 ? -1.788 -2.423 -22.104 1.00 94.19 383 CYS A O 1
ATOM 3105 N N . THR A 1 384 ? -3.767 -3.025 -21.236 1.00 92.12 384 THR A N 1
ATOM 3106 C CA . THR A 1 384 ? -4.402 -1.707 -21.422 1.00 92.12 384 THR A CA 1
ATOM 3107 C C . THR A 1 384 ? -3.621 -0.571 -20.756 1.00 92.12 384 THR A C 1
ATOM 3109 O O . THR A 1 384 ? -3.556 0.526 -21.315 1.00 92.12 384 THR A O 1
ATOM 3112 N N . VAL A 1 385 ? -3.002 -0.805 -19.591 1.00 91.62 385 VAL A N 1
ATOM 3113 C CA . VAL A 1 385 ? -2.190 0.210 -18.897 1.00 91.62 385 VAL A CA 1
ATOM 3114 C C . VAL A 1 385 ? -1.028 0.667 -19.776 1.00 91.62 385 VAL A C 1
ATOM 3116 O O . VAL A 1 385 ? -0.827 1.871 -19.940 1.00 91.62 385 VAL A O 1
ATOM 3119 N N . PHE A 1 386 ? -0.288 -0.277 -20.356 1.00 93.44 386 PHE A N 1
ATOM 3120 C CA . PHE A 1 386 ? 0.925 0.008 -21.121 1.00 93.44 386 PHE A CA 1
ATOM 3121 C C . PHE A 1 386 ? 0.619 0.631 -22.482 1.00 93.44 386 PHE A C 1
ATOM 3123 O O . PHE A 1 386 ? 1.214 1.654 -22.816 1.00 93.44 386 PHE A O 1
ATOM 3130 N N . VAL A 1 387 ? -0.367 0.100 -23.216 1.00 92.44 387 VAL A N 1
ATOM 3131 C CA . VAL A 1 387 ? -0.821 0.682 -24.495 1.00 92.44 387 VAL A CA 1
ATOM 3132 C C . VAL A 1 387 ? -1.250 2.140 -24.302 1.00 92.44 387 VAL A C 1
ATOM 3134 O O . VAL A 1 387 ? -0.835 3.032 -25.042 1.00 92.44 387 VAL A O 1
ATOM 3137 N N . ARG A 1 388 ? -2.026 2.431 -23.250 1.00 88.62 388 ARG A N 1
ATOM 3138 C CA . ARG A 1 388 ? -2.456 3.808 -22.965 1.00 88.62 388 ARG A CA 1
ATOM 3139 C C . ARG A 1 388 ? -1.324 4.710 -22.507 1.00 88.62 388 ARG A C 1
ATOM 3141 O O . ARG A 1 388 ? -1.315 5.885 -22.860 1.00 88.62 388 ARG A O 1
ATOM 3148 N N . ALA A 1 389 ? -0.394 4.200 -21.704 1.00 89.25 389 ALA A N 1
ATOM 3149 C CA . ALA A 1 389 ? 0.780 4.965 -21.298 1.00 89.25 389 ALA A CA 1
ATOM 3150 C C . ALA A 1 389 ? 1.663 5.321 -22.502 1.00 89.25 389 ALA A C 1
ATOM 3152 O O . ALA A 1 389 ? 2.213 6.421 -22.559 1.00 89.25 389 ALA A O 1
ATOM 3153 N N . ALA A 1 390 ? 1.749 4.423 -23.483 1.00 89.75 390 ALA A N 1
ATOM 3154 C CA . ALA A 1 390 ? 2.466 4.652 -24.726 1.00 89.75 390 ALA A CA 1
ATOM 3155 C C . ALA A 1 390 ? 1.827 5.777 -25.557 1.00 89.75 390 ALA A C 1
ATOM 3157 O O . ALA A 1 390 ? 2.551 6.622 -26.069 1.00 89.75 390 ALA A O 1
ATOM 3158 N N . GLY A 1 391 ? 0.490 5.833 -25.620 1.00 83.19 391 GLY A N 1
ATOM 3159 C CA . GLY A 1 391 ? -0.259 6.854 -26.368 1.00 83.19 391 GLY A CA 1
ATOM 3160 C C . GLY A 1 391 ? -0.384 8.230 -25.698 1.00 83.19 391 GLY A C 1
ATOM 3161 O O . GLY A 1 391 ? -0.873 9.166 -26.327 1.00 83.19 391 GLY A O 1
ATOM 3162 N N . LYS A 1 392 ? 0.032 8.388 -24.434 1.00 76.31 392 LYS A N 1
ATOM 3163 C CA . LYS A 1 392 ? 0.098 9.705 -23.776 1.00 76.31 392 LYS A CA 1
ATOM 3164 C C . LYS A 1 392 ? 1.438 10.386 -24.080 1.00 76.31 392 LYS A C 1
ATOM 3166 O O . LYS A 1 392 ? 2.460 9.692 -24.082 1.00 76.31 392 LYS A O 1
ATOM 3171 N N . PRO A 1 393 ? 1.473 11.725 -24.248 1.00 57.41 393 PRO A N 1
ATOM 3172 C CA . PRO A 1 393 ? 2.735 12.451 -24.345 1.00 57.41 393 PRO A CA 1
ATOM 3173 C C . PRO A 1 393 ? 3.614 12.122 -23.132 1.00 57.41 393 PRO A C 1
ATOM 3175 O O . PRO A 1 393 ? 3.114 11.946 -22.015 1.00 57.41 393 PRO A O 1
ATOM 3178 N N . ALA A 1 394 ? 4.919 11.963 -23.362 1.00 51.16 394 ALA A N 1
ATOM 3179 C CA . ALA A 1 394 ? 5.864 11.725 -22.281 1.00 51.16 394 ALA A CA 1
ATOM 3180 C C . ALA A 1 394 ? 5.747 12.857 -21.245 1.00 51.16 394 ALA A C 1
ATOM 3182 O O . ALA A 1 394 ? 5.671 14.018 -21.654 1.00 51.16 394 ALA A O 1
ATOM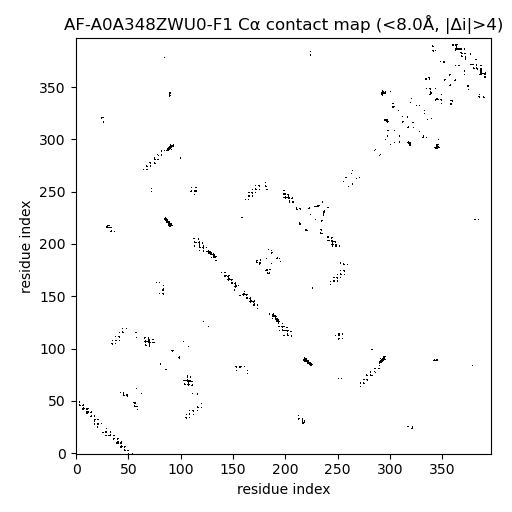 3183 N N . PRO A 1 395 ? 5.720 12.563 -19.931 1.00 45.47 395 PRO A N 1
ATOM 3184 C CA . PRO A 1 395 ? 5.949 13.618 -18.956 1.00 45.47 395 PRO A CA 1
ATOM 3185 C C . PRO A 1 395 ? 7.309 14.240 -19.289 1.00 45.47 395 PRO A C 1
ATOM 3187 O O . PRO A 1 395 ? 8.288 13.510 -19.450 1.00 45.47 395 PRO A O 1
ATOM 3190 N N . GLY A 1 396 ? 7.344 15.560 -19.487 1.00 32.75 396 GLY A N 1
ATOM 3191 C CA . GLY A 1 396 ? 8.605 16.283 -19.608 1.00 32.75 396 GLY A CA 1
ATOM 3192 C C . GLY A 1 396 ? 9.381 16.054 -18.318 1.00 32.75 396 GLY A C 1
ATOM 3193 O O . GLY A 1 396 ? 8.892 16.432 -17.254 1.00 32.75 396 GLY A O 1
ATOM 3194 N N . TYR A 1 397 ? 10.493 15.330 -18.418 1.00 33.66 397 TYR A N 1
ATOM 3195 C CA . TYR A 1 397 ? 11.428 15.127 -17.317 1.00 33.66 397 TYR A CA 1
ATOM 3196 C C . TYR A 1 397 ? 12.317 16.349 -17.156 1.00 33.66 397 TYR A C 1
ATOM 3198 O O . TYR A 1 397 ? 12.743 16.890 -18.205 1.00 33.66 397 TYR A O 1
#

Solvent-accessible surface area (backbone atoms only — not comparable to full-atom values): 20311 Å² total; per-residue (Å²): 101,69,70,33,52,54,41,26,52,52,16,50,52,47,32,52,48,32,54,49,24,50,75,70,41,35,82,73,52,29,65,39,28,46,46,38,44,50,51,20,48,43,43,24,51,34,21,61,61,14,64,84,70,77,49,52,87,58,82,47,97,56,33,70,58,48,24,48,45,20,21,26,56,48,26,52,54,52,54,52,32,74,72,47,52,37,56,34,32,21,31,36,60,72,51,64,71,58,37,56,52,47,48,44,58,47,30,20,40,54,36,55,42,32,47,54,41,14,53,54,42,25,72,72,70,36,85,38,81,48,82,60,44,85,55,78,93,45,44,70,59,39,36,50,48,13,55,51,29,40,52,44,14,68,75,38,29,78,79,33,41,71,30,66,45,49,17,52,33,37,38,36,27,43,54,18,41,78,69,72,44,79,25,66,64,54,30,34,47,70,13,42,44,18,66,59,53,15,30,33,52,14,11,38,54,45,41,52,52,52,40,56,39,40,58,75,23,66,41,25,72,47,65,40,50,68,98,52,82,81,65,56,60,73,64,43,27,62,74,52,47,58,45,27,26,45,36,26,45,32,39,47,30,48,48,42,45,56,76,68,30,63,61,44,77,77,39,48,66,62,51,51,51,51,29,51,51,47,34,54,54,30,52,62,48,34,65,73,73,30,50,72,20,42,48,48,40,50,92,75,44,84,72,62,49,71,70,56,52,54,51,33,53,76,70,68,49,55,39,59,87,54,56,68,67,85,83,45,52,74,67,45,39,39,50,51,54,46,19,53,42,92,31,48,12,57,71,47,40,52,47,34,46,76,70,73,42,59,46,46,71,52,44,35,71,45,53,33,66,57,47,17,64,66,59,70,48,89,54,54,60,60,30,42,53,50,25,52,57,32,65,43,83,76,80,87,126

Sequence (397 aa):
MIKSAVLATSALFVHAFGIFALNERIEPFIYHFYSISWWSYIFFLDAILSFKRGKFLVINKRLPYLVLISCAFWCMFELINLRLGNWFYINLPDRRSYRYLGYLIAFGTVIPGIYITAEAIHRFVGDIPIRPLSLRGHVSFLFISGFVALVLALALPRYLFPLAWVFLIPILDVINYRAGHPSIIADLEKGRAGGIIATILGGMVCGFLWESWNYWAISKWVYTVPFFEGAKLFEMPLLGYAGFAFFAFEAIGFFHFFNEGRLFRSHPLLIVSAAVICCLCAFLLMERHTVFSYLATIDKIPVISDSNRANFARKGIQSSYAVDRSVLSPYERGFLDLMELKGLGLEHTLQLYGRGIQKRDDLSRLSPAELCAIIHESQPRRCTVFVRAAGKPAPGY

pLDDT: mean 93.22, std 7.42, range [32.75, 98.62]